Protein AF-0000000073388603 (afdb_homodimer)

Nearest PDB structures (foldseek):
  8qto-assembly1_A-2  TM=9.427E-01  e=3.267E-26  Aliivibrio fischeri
  5e44-assembly1_A-2  TM=9.588E-01  e=2.383E-25  Aliivibrio fischeri
  5cvr-assembly1_A-2  TM=9.695E-01  e=3.152E-22  Aliivibrio fischeri
  7ets-assembly1_B  TM=8.163E-01  e=4.414E-14  Gardnerella vaginalis
  2xkp-assembly3_F  TM=8.455E-01  e=5.137E-13  Synechococcus elongatus PCC 7942 = FACHB-805

pLDDT: mean 89.9, std 13.68, range [23.33, 98.69]

Secondary structure (DSSP, 8-state):
---------GGG-TTHHHHS-TT--HHHHHHHHHH--EEEEE-TT-EEE-TTPBP-EEEEEEESEEEEEEE-TTS-EEEEEEEETT-EE-GGGGTTTB--SEEEESSSEEEEEEEHHHHHHHHHH-HHHHHHHHHHHHHHHHHHHHHHHHHHH--HHHHHHHHHHHHHHHHHTTT--SSEEE--S-HHHHHHHHT--HHHHHHHHHHHHHTTSEEEETTEEEES-HHHHHHHHH-----/---------GGG-TTHHHHS-TT--HHHHHHHHHH--EEEEE-TT-EEE-TTPBP-EEEEEEESEEEEEEE-TTS-EEEEEEEETT-EE-GGGGTTTB--SEEEESSSEEEEEEEHHHHHHHHHH-HHHHHHHHHHHHHHHHHHHHHHHHHHH--HHHHHHHHHHHHHHHHHTTT--SSEEE--S-HHHHHHHHT--HHHHHHHHHHHHHTTSEEEETTEEEES-HHHHHHHHH-----

Structure (mmCIF, N/CA/C/O backbone):
data_AF-0000000073388603-model_v1
#
loop_
_entity.id
_entity.type
_entity.pdbx_description
1 polymer 'Transcriptional regulator, Crp/Fnr family'
#
loop_
_atom_site.group_PDB
_atom_site.id
_atom_site.type_symbol
_atom_site.label_atom_id
_atom_site.label_alt_id
_atom_site.label_comp_id
_atom_site.label_asym_id
_atom_site.label_entity_id
_atom_site.label_seq_id
_atom_site.pdbx_PDB_ins_code
_atom_site.Cartn_x
_atom_site.Cartn_y
_atom_site.Cartn_z
_atom_site.occupancy
_atom_site.B_iso_or_equiv
_atom_site.auth_seq_id
_atom_site.auth_comp_id
_atom_site.auth_asym_id
_atom_site.auth_atom_id
_atom_site.pdbx_PDB_model_num
ATOM 1 N N . MET A 1 1 ? 22.234 -34.625 5.824 1 27.56 1 MET A N 1
ATOM 2 C CA . MET A 1 1 ? 22.141 -34.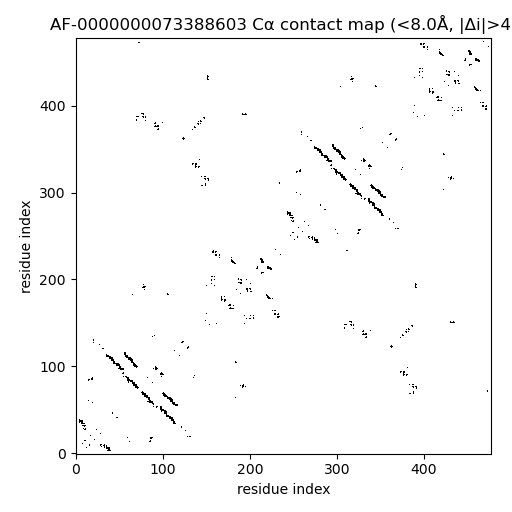375 4.391 1 27.56 1 MET A CA 1
ATOM 3 C C . MET A 1 1 ? 22 -32.875 4.117 1 27.56 1 MET A C 1
ATOM 5 O O . MET A 1 1 ? 21.125 -32.219 4.684 1 27.56 1 MET A O 1
ATOM 9 N N . ASN A 1 2 ? 22.953 -32 3.738 1 32.03 2 ASN A N 1
ATOM 10 C CA . ASN A 1 2 ? 23.203 -30.578 3.721 1 32.03 2 ASN A CA 1
ATOM 11 C C . ASN A 1 2 ? 22.188 -29.844 2.842 1 32.03 2 ASN A C 1
ATOM 13 O O . ASN A 1 2 ? 22.031 -30.172 1.666 1 32.03 2 ASN A O 1
ATOM 17 N N . PRO A 1 3 ? 21.094 -29.266 3.301 1 41.06 3 PRO A N 1
ATOM 18 C CA . PRO A 1 3 ? 20.016 -28.75 2.449 1 41.06 3 PRO A CA 1
ATOM 19 C C . PRO A 1 3 ? 20.547 -28.078 1.177 1 41.06 3 PRO A C 1
ATOM 21 O O . PRO A 1 3 ? 21.5 -27.312 1.23 1 41.06 3 PRO A O 1
ATOM 24 N N . HIS A 1 4 ? 20.734 -28.766 0.074 1 40 4 HIS A N 1
ATOM 25 C CA . HIS A 1 4 ? 21.297 -28.5 -1.245 1 40 4 HIS A CA 1
ATOM 26 C C . HIS A 1 4 ? 20.891 -27.109 -1.746 1 40 4 HIS A C 1
ATOM 28 O O . HIS A 1 4 ? 19.734 -26.875 -2.066 1 40 4 HIS A O 1
ATOM 34 N N . THR A 1 5 ? 21.391 -26.078 -1.189 1 46.81 5 THR A N 1
ATOM 35 C CA . THR A 1 5 ? 21.297 -24.688 -1.649 1 46.81 5 THR A CA 1
ATOM 36 C C . THR A 1 5 ? 21.734 -24.578 -3.105 1 46.81 5 THR A C 1
ATOM 38 O O . THR A 1 5 ? 22.906 -24.812 -3.432 1 46.81 5 THR A O 1
ATOM 41 N N . ILE A 1 6 ? 20.953 -25.109 -4.02 1 49.75 6 ILE A N 1
ATOM 42 C CA . ILE A 1 6 ? 21.281 -24.953 -5.43 1 49.75 6 ILE A CA 1
ATOM 43 C C . ILE A 1 6 ? 21.516 -23.469 -5.75 1 49.75 6 ILE A C 1
ATOM 45 O O . ILE A 1 6 ? 20.703 -22.625 -5.41 1 49.75 6 ILE A O 1
ATOM 49 N N . LYS A 1 7 ? 22.812 -23.172 -6.035 1 55.66 7 LYS A N 1
ATOM 50 C CA . LYS A 1 7 ? 23.219 -21.844 -6.477 1 55.66 7 LYS A CA 1
ATOM 51 C C . LYS A 1 7 ? 22.438 -21.406 -7.711 1 55.66 7 LYS A C 1
ATOM 53 O O . LYS A 1 7 ? 22.328 -22.156 -8.688 1 55.66 7 LYS A O 1
ATOM 58 N N . VAL A 1 8 ? 21.359 -20.625 -7.668 1 59.12 8 VAL A N 1
ATOM 59 C CA . VAL A 1 8 ? 20.531 -20.109 -8.758 1 59.12 8 VAL A CA 1
ATOM 60 C C . VAL A 1 8 ? 21.234 -18.922 -9.422 1 59.12 8 VAL A C 1
ATOM 62 O O . VAL A 1 8 ? 21.828 -18.094 -8.742 1 59.12 8 VAL A O 1
ATOM 65 N N . ALA A 1 9 ? 21.5 -19.109 -10.75 1 68.31 9 ALA A N 1
ATOM 66 C CA . ALA A 1 9 ? 22.016 -17.969 -11.516 1 68.31 9 ALA A CA 1
ATOM 67 C C . ALA A 1 9 ? 20.875 -17.141 -12.102 1 68.31 9 ALA A C 1
ATOM 69 O O . ALA A 1 9 ? 20.125 -17.625 -12.961 1 68.31 9 ALA A O 1
ATOM 70 N N . CYS A 1 10 ? 20.594 -15.922 -11.57 1 75.56 10 CYS A N 1
ATOM 71 C CA . CYS A 1 10 ? 19.594 -14.992 -12.078 1 75.56 10 CYS A CA 1
ATOM 72 C C . CYS A 1 10 ? 19.797 -14.742 -13.57 1 75.56 10 CYS A C 1
ATOM 74 O O . CYS A 1 10 ? 18.844 -14.461 -14.289 1 75.56 10 CYS A O 1
ATOM 76 N N . SER A 1 11 ? 21.109 -14.922 -13.969 1 73.12 11 SER A N 1
ATOM 77 C CA . SER A 1 11 ? 21.438 -14.664 -15.359 1 73.12 11 SER A CA 1
ATOM 78 C C . SER A 1 11 ? 20.719 -15.633 -16.297 1 73.12 11 SER A C 1
ATOM 80 O O . SER A 1 11 ? 20.453 -15.312 -17.453 1 73.12 11 SER A O 1
ATOM 82 N N . ASN A 1 12 ? 20.328 -16.734 -15.734 1 74.06 12 ASN A N 1
ATOM 83 C CA . ASN A 1 12 ? 19.672 -17.75 -16.547 1 74.06 12 ASN A CA 1
ATOM 84 C C . ASN A 1 12 ? 18.219 -17.969 -16.125 1 74.06 12 ASN A C 1
ATOM 86 O O . ASN A 1 12 ? 17.609 -18.969 -16.484 1 74.06 12 ASN A O 1
ATOM 90 N N . CYS A 1 13 ? 17.797 -17.031 -15.359 1 79.06 13 CYS A N 1
ATOM 91 C CA . CYS A 1 13 ? 16.453 -17.203 -14.828 1 79.06 13 CYS A CA 1
ATOM 92 C C . CYS A 1 13 ? 15.398 -16.719 -15.82 1 79.06 13 CYS A C 1
ATOM 94 O O . CYS A 1 13 ? 15.523 -15.625 -16.375 1 79.06 13 CYS A O 1
ATOM 96 N N . ASN A 1 14 ? 14.398 -17.484 -16.016 1 71.62 14 ASN A N 1
ATOM 97 C CA . ASN A 1 14 ? 13.328 -17.141 -16.953 1 71.62 14 ASN A CA 1
ATOM 98 C C . ASN A 1 14 ? 12.492 -15.977 -16.422 1 71.62 14 ASN A C 1
ATOM 100 O O . ASN A 1 14 ? 11.688 -15.398 -17.156 1 71.62 14 ASN A O 1
ATOM 104 N N . LEU A 1 15 ? 12.695 -15.664 -15.133 1 70.81 15 LEU A N 1
ATOM 105 C CA . LEU A 1 15 ? 11.922 -14.594 -14.523 1 70.81 15 LEU A CA 1
ATOM 106 C C . LEU A 1 15 ? 12.766 -13.32 -14.391 1 70.81 15 LEU A C 1
ATOM 108 O O . LEU A 1 15 ? 12.328 -12.352 -13.766 1 70.81 15 LEU A O 1
ATOM 112 N N . ARG A 1 16 ? 13.859 -13.367 -14.914 1 72.19 16 ARG A N 1
ATOM 113 C CA . ARG A 1 16 ? 14.828 -12.289 -14.742 1 72.19 16 ARG A CA 1
ATOM 114 C C . ARG A 1 16 ? 14.211 -10.938 -15.086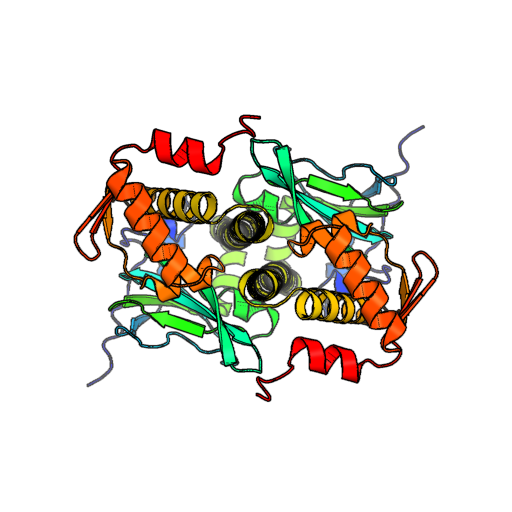 1 72.19 16 ARG A C 1
ATOM 116 O O . ARG A 1 16 ? 14.398 -9.961 -14.352 1 72.19 16 ARG A O 1
ATOM 123 N N . GLU A 1 17 ? 13.375 -10.922 -16.109 1 68.31 17 GLU A N 1
ATOM 124 C CA . GLU A 1 17 ? 12.828 -9.648 -16.578 1 68.31 17 GLU A CA 1
ATOM 125 C C . GLU A 1 17 ? 11.781 -9.109 -15.617 1 68.31 17 GLU A C 1
ATOM 127 O O . GLU A 1 17 ? 11.461 -7.918 -15.641 1 68.31 17 GLU A O 1
ATOM 132 N N . LEU A 1 18 ? 11.305 -10.008 -14.82 1 69.81 18 LEU A N 1
ATOM 133 C CA . LEU A 1 18 ? 10.289 -9.594 -13.859 1 69.81 18 LEU A CA 1
ATOM 134 C C . LEU A 1 18 ? 10.93 -9.227 -12.523 1 69.81 18 LEU A C 1
ATOM 136 O O . LEU A 1 18 ? 10.398 -8.391 -11.789 1 69.81 18 LEU A O 1
ATOM 140 N N . CYS A 1 19 ? 12.039 -9.852 -12.328 1 76.75 19 CYS A N 1
ATOM 141 C CA . CYS A 1 19 ? 12.68 -9.695 -11.031 1 76.75 19 CYS A CA 1
ATOM 142 C C . CYS A 1 19 ? 13.734 -8.594 -11.07 1 76.75 19 CYS A C 1
ATOM 144 O O . CYS A 1 19 ? 13.984 -7.93 -10.062 1 76.75 19 CYS A O 1
ATOM 146 N N . MET A 1 20 ? 14.312 -8.461 -12.367 1 76.94 20 MET A N 1
ATOM 147 C CA . MET A 1 20 ? 15.516 -7.633 -12.438 1 76.94 20 MET A CA 1
ATOM 148 C C . MET A 1 20 ? 15.328 -6.492 -13.43 1 76.94 20 MET A C 1
ATOM 150 O O . MET A 1 20 ? 14.492 -6.574 -14.336 1 76.94 20 MET A O 1
ATOM 154 N N . PRO A 1 21 ? 16.188 -5.469 -13.148 1 79.81 21 PRO A N 1
ATOM 155 C CA . PRO A 1 21 ? 16.125 -4.375 -14.117 1 79.81 21 PRO A CA 1
ATOM 156 C C . PRO A 1 21 ? 16.594 -4.797 -15.508 1 79.81 21 PRO A C 1
ATOM 158 O O . PRO A 1 21 ? 17.391 -5.73 -15.641 1 79.81 21 PRO A O 1
ATOM 161 N N . LEU A 1 22 ? 16.031 -4.102 -16.422 1 74.94 22 LEU A N 1
ATOM 162 C CA . LEU A 1 22 ? 16.5 -4.293 -17.797 1 74.94 22 LEU A CA 1
ATOM 163 C C . LEU A 1 22 ? 17.828 -3.59 -18.016 1 74.94 22 LEU A C 1
ATOM 165 O O . LEU A 1 22 ? 18.141 -2.6 -17.344 1 74.94 22 LEU A O 1
ATOM 169 N N . GLY A 1 23 ? 18.703 -4.207 -18.781 1 75.31 23 GLY A N 1
ATOM 170 C CA . GLY A 1 23 ? 19.891 -3.502 -19.219 1 75.31 23 GLY A CA 1
ATOM 171 C C . GLY A 1 23 ? 21.109 -3.795 -18.375 1 75.31 23 GLY A C 1
ATOM 172 O O . GLY A 1 23 ? 22.047 -2.992 -18.328 1 75.31 23 GLY A O 1
ATOM 173 N N . LEU A 1 24 ? 21.031 -4.789 -17.562 1 82.81 24 LEU A N 1
ATOM 174 C CA . LEU A 1 24 ? 22.203 -5.168 -16.797 1 82.81 24 LEU A CA 1
ATOM 175 C C . LEU A 1 24 ? 23.234 -5.848 -17.688 1 82.81 24 LEU A C 1
ATOM 177 O O . LEU A 1 24 ? 22.891 -6.668 -18.531 1 82.81 24 LEU A O 1
ATOM 181 N N . ASN A 1 25 ? 24.453 -5.363 -17.578 1 84.88 25 ASN A N 1
ATOM 182 C CA . ASN A 1 25 ? 25.5 -6.078 -18.297 1 84.88 25 ASN A CA 1
ATOM 183 C C . ASN A 1 25 ? 25.906 -7.363 -17.578 1 84.88 25 ASN A C 1
ATOM 185 O O . ASN A 1 25 ? 25.406 -7.656 -16.484 1 84.88 25 ASN A O 1
ATOM 189 N N . GLU A 1 26 ? 26.734 -8.109 -18.25 1 83.62 26 GLU A N 1
ATOM 190 C CA . GLU A 1 26 ? 27.078 -9.438 -17.75 1 83.62 26 GLU A CA 1
ATOM 191 C C . GLU A 1 26 ? 27.75 -9.344 -16.375 1 83.62 26 GLU A C 1
ATOM 193 O O . GLU A 1 26 ? 27.516 -10.18 -15.5 1 83.62 26 GLU A O 1
ATOM 198 N N . GLN A 1 27 ? 28.531 -8.391 -16.219 1 86.81 27 GLN A N 1
ATOM 199 C CA . GLN A 1 27 ? 29.234 -8.227 -14.945 1 86.81 27 GLN A CA 1
ATOM 200 C C . GLN A 1 27 ? 28.25 -7.906 -13.812 1 86.81 27 GLN A C 1
ATOM 202 O O . GLN A 1 27 ? 28.359 -8.469 -12.727 1 86.81 27 GLN A O 1
ATOM 207 N N . GLN A 1 28 ? 27.422 -7.051 -14.156 1 85.06 28 GLN A N 1
ATOM 208 C CA . GLN A 1 28 ? 26.391 -6.672 -13.18 1 85.06 28 GLN A CA 1
ATOM 209 C C . GLN A 1 28 ? 25.5 -7.859 -12.828 1 85.06 28 GLN A C 1
ATOM 211 O O . GLN A 1 28 ? 25.172 -8.062 -11.656 1 85.06 28 GLN A O 1
ATOM 216 N N . LEU A 1 29 ? 25.188 -8.656 -13.812 1 82.94 29 LEU A N 1
ATOM 217 C CA . LEU A 1 29 ? 24.359 -9.836 -13.602 1 82.94 29 LEU A CA 1
ATOM 218 C C . LEU A 1 29 ? 25.078 -10.852 -12.719 1 82.94 29 LEU A C 1
ATOM 220 O O . LEU A 1 29 ? 24.453 -11.477 -11.859 1 82.94 29 LEU A O 1
ATOM 224 N N . GLN A 1 30 ? 26.266 -10.961 -12.93 1 83.62 30 GLN A N 1
ATOM 225 C CA . GLN A 1 30 ? 27.047 -11.883 -12.117 1 83.62 30 GLN A CA 1
ATOM 226 C C . GLN A 1 30 ? 27.078 -11.445 -10.656 1 83.62 30 GLN A C 1
ATOM 228 O O . GLN A 1 30 ? 27.047 -12.273 -9.75 1 83.62 30 GLN A O 1
ATOM 233 N N . ARG A 1 31 ? 27.156 -10.211 -10.469 1 84.62 31 ARG A N 1
ATOM 234 C CA . ARG A 1 31 ? 27.156 -9.688 -9.109 1 84.62 31 ARG A CA 1
ATOM 235 C C . ARG A 1 31 ? 25.844 -9.992 -8.406 1 84.62 31 ARG A C 1
ATOM 237 O O . ARG A 1 31 ? 25.828 -10.305 -7.215 1 84.62 31 ARG A O 1
ATOM 244 N N . ILE A 1 32 ? 24.797 -9.891 -9.172 1 82.81 32 ILE A N 1
ATOM 245 C CA . ILE A 1 32 ? 23.484 -10.195 -8.625 1 82.81 32 ILE A CA 1
ATOM 246 C C . ILE A 1 32 ? 23.391 -11.688 -8.305 1 82.81 32 ILE A C 1
ATOM 248 O O . ILE A 1 32 ? 22.844 -12.078 -7.27 1 82.81 32 ILE A O 1
ATOM 252 N N . ASP A 1 33 ? 23.938 -12.445 -9.188 1 82.31 33 ASP A N 1
ATOM 253 C CA . ASP A 1 33 ? 23.969 -13.891 -8.969 1 82.31 33 ASP A CA 1
ATOM 254 C C . ASP A 1 33 ? 24.656 -14.227 -7.648 1 82.31 33 ASP A C 1
ATOM 256 O O . ASP A 1 33 ? 24.234 -15.141 -6.934 1 82.31 33 ASP A O 1
ATOM 260 N N . ASP A 1 34 ? 25.609 -13.477 -7.398 1 82.88 34 ASP A N 1
ATOM 261 C CA . ASP A 1 34 ? 26.406 -13.734 -6.203 1 82.88 34 ASP A CA 1
ATOM 262 C C . ASP A 1 34 ? 25.625 -13.398 -4.938 1 82.88 34 ASP A C 1
ATOM 264 O O . ASP A 1 34 ? 25.906 -13.938 -3.863 1 82.88 34 ASP A O 1
ATOM 268 N N . ILE A 1 35 ? 24.734 -12.523 -5.062 1 80.75 35 ILE A N 1
ATOM 269 C CA . ILE A 1 35 ? 23.938 -12.086 -3.916 1 80.75 35 ILE A CA 1
ATOM 270 C C . ILE A 1 35 ? 22.812 -13.078 -3.662 1 80.75 35 ILE A C 1
ATOM 272 O O . ILE A 1 35 ? 22.469 -13.359 -2.51 1 80.75 35 ILE A O 1
ATOM 276 N N . VAL A 1 36 ? 22.219 -13.5 -4.844 1 76.06 36 VAL A N 1
ATOM 277 C CA . VAL A 1 36 ? 21.062 -14.406 -4.734 1 76.06 36 VAL A CA 1
ATOM 278 C C . VAL A 1 36 ? 21.547 -15.797 -4.324 1 76.06 36 VAL A C 1
ATOM 280 O O . VAL A 1 36 ? 22.125 -16.516 -5.133 1 76.06 36 VAL A O 1
ATOM 283 N N . ALA A 1 37 ? 21.953 -15.938 -3.109 1 64.06 37 ALA A N 1
ATOM 284 C CA . ALA A 1 37 ? 22.781 -16.984 -2.527 1 64.06 37 ALA A CA 1
ATOM 285 C C . ALA A 1 37 ? 22.047 -18.328 -2.543 1 64.06 37 ALA A C 1
ATOM 287 O O . ALA A 1 37 ? 22.656 -19.359 -2.824 1 64.06 37 ALA A O 1
ATOM 288 N N . THR A 1 38 ? 20.688 -18.219 -2.203 1 82.12 38 THR A N 1
ATOM 289 C CA . THR A 1 38 ? 20.094 -19.516 -1.847 1 82.12 38 THR A CA 1
ATOM 290 C C . THR A 1 38 ? 18.625 -19.562 -2.258 1 82.12 38 THR A C 1
ATOM 292 O O . THR A 1 38 ? 17.984 -18.531 -2.406 1 82.12 38 THR A O 1
ATOM 295 N N . ARG A 1 39 ? 18.312 -20.734 -2.648 1 89.62 39 ARG A N 1
ATOM 296 C CA . ARG A 1 39 ? 16.906 -21.047 -2.883 1 89.62 39 ARG A CA 1
ATOM 297 C C . ARG A 1 39 ? 16.281 -21.719 -1.664 1 89.62 39 ARG A C 1
ATOM 299 O O . ARG A 1 39 ? 16.953 -22.453 -0.948 1 89.62 39 ARG A O 1
ATOM 306 N N . ARG A 1 40 ? 15.109 -21.344 -1.449 1 94.62 40 ARG A N 1
ATOM 307 C CA . ARG A 1 40 ? 14.367 -21.922 -0.337 1 94.62 40 ARG A CA 1
ATOM 308 C C . ARG A 1 40 ? 13.039 -22.5 -0.807 1 94.62 40 ARG A C 1
ATOM 310 O O . ARG A 1 40 ? 12.281 -21.828 -1.518 1 94.62 40 ARG A O 1
ATOM 317 N N . LYS A 1 41 ? 12.812 -23.734 -0.442 1 96.88 41 LYS A N 1
ATOM 318 C CA . LYS A 1 41 ? 11.531 -24.375 -0.735 1 96.88 41 LYS A CA 1
ATOM 319 C C . LYS A 1 41 ? 10.555 -24.203 0.424 1 96.88 41 LYS A C 1
ATOM 321 O O . LYS A 1 41 ? 10.945 -24.266 1.59 1 96.88 41 LYS A O 1
ATOM 326 N N . VAL A 1 42 ? 9.336 -23.953 0.083 1 97.94 42 VAL A N 1
ATOM 327 C CA . VAL A 1 42 ? 8.266 -23.844 1.062 1 97.94 42 VAL A CA 1
ATOM 328 C C . VAL A 1 42 ? 7.086 -24.719 0.645 1 97.94 42 VAL A C 1
ATOM 330 O O . VAL A 1 42 ? 6.539 -24.547 -0.448 1 97.94 42 VAL A O 1
ATOM 333 N N . LYS A 1 43 ? 6.684 -25.594 1.521 1 98.31 43 LYS A N 1
ATOM 334 C CA . LYS A 1 43 ? 5.562 -26.484 1.214 1 98.31 43 LYS A CA 1
ATOM 335 C C . LYS A 1 43 ? 4.23 -25.75 1.335 1 98.31 43 LYS A C 1
ATOM 337 O O . LYS A 1 43 ? 4.121 -24.766 2.082 1 98.31 43 LYS A O 1
ATOM 342 N N . ARG A 1 44 ? 3.285 -26.344 0.654 1 97.81 44 ARG A N 1
ATOM 343 C CA . ARG A 1 44 ? 1.938 -25.781 0.761 1 97.81 44 ARG A CA 1
ATOM 344 C C . ARG A 1 44 ? 1.516 -25.656 2.221 1 97.81 44 ARG A C 1
ATOM 346 O O . ARG A 1 44 ? 1.663 -26.594 3.006 1 97.81 44 ARG A O 1
ATOM 353 N N . GLY A 1 45 ? 1.042 -24.484 2.537 1 97.38 45 GLY A N 1
ATOM 354 C CA . GLY A 1 45 ? 0.597 -24.234 3.898 1 97.38 45 GLY A CA 1
ATOM 355 C C . GLY A 1 45 ? 1.708 -23.766 4.812 1 97.38 45 GLY A C 1
ATOM 356 O O . GLY A 1 45 ? 1.445 -23.25 5.906 1 97.38 45 GLY A O 1
ATOM 357 N N . GLY A 1 46 ? 2.936 -23.859 4.324 1 98 46 GLY A N 1
ATOM 358 C CA . GLY A 1 46 ? 4.066 -23.391 5.102 1 98 46 GLY A CA 1
ATOM 359 C C . GLY A 1 46 ? 4.207 -21.875 5.082 1 98 46 GLY A C 1
ATOM 360 O O . GLY A 1 46 ? 3.783 -21.219 4.129 1 98 46 GLY A O 1
ATOM 361 N N . THR A 1 47 ? 4.832 -21.344 6.109 1 98.06 47 THR A N 1
ATOM 362 C CA . THR A 1 47 ? 5.039 -19.906 6.215 1 98.06 47 THR A CA 1
ATOM 363 C C . THR A 1 47 ? 6.441 -19.516 5.742 1 98.06 47 THR A C 1
ATOM 365 O O . THR A 1 47 ? 7.426 -20.141 6.145 1 98.06 47 THR A O 1
ATOM 368 N N . LEU A 1 48 ? 6.488 -18.641 4.906 1 98 48 LEU A N 1
ATOM 369 C CA . LEU A 1 48 ? 7.766 -18.078 4.488 1 98 48 LEU A CA 1
ATOM 370 C C . LEU A 1 48 ? 8.352 -17.203 5.586 1 98 48 LEU A C 1
ATOM 372 O O . LEU A 1 48 ? 9.547 -17.281 5.883 1 98 48 LEU A O 1
ATOM 376 N N . PHE A 1 49 ? 7.547 -16.375 6.18 1 98.06 49 PHE A N 1
ATOM 377 C CA . PHE A 1 49 ? 7.844 -15.602 7.383 1 98.06 49 PHE A CA 1
ATOM 378 C C . PHE A 1 49 ? 6.566 -15.25 8.133 1 98.06 49 PHE A C 1
ATOM 380 O O . PHE A 1 49 ? 5.469 -15.375 7.59 1 98.06 49 PHE A O 1
ATOM 387 N N . ARG A 1 50 ? 6.758 -14.758 9.383 1 97.19 50 ARG A N 1
ATOM 388 C CA . ARG A 1 50 ? 5.621 -14.453 10.242 1 97.19 50 ARG A CA 1
ATOM 389 C C . ARG A 1 50 ? 5.688 -13.008 10.742 1 97.19 50 ARG A C 1
ATOM 391 O O . ARG A 1 50 ? 6.77 -12.422 10.82 1 97.19 50 ARG A O 1
ATOM 398 N N . ASN A 1 51 ? 4.496 -12.602 11.008 1 96.06 51 ASN A N 1
ATOM 399 C CA . ASN A 1 51 ? 4.43 -11.305 11.688 1 96.06 51 ASN A CA 1
ATOM 400 C C . ASN A 1 51 ? 5.32 -11.281 12.922 1 96.06 51 ASN A C 1
ATOM 402 O O . ASN A 1 51 ? 5.277 -12.195 13.75 1 96.06 51 ASN A O 1
ATOM 406 N N . GLY A 1 52 ? 6.141 -10.227 12.977 1 96.25 52 GLY A N 1
ATOM 407 C CA . GLY A 1 52 ? 7.012 -10.07 14.133 1 96.25 52 GLY A CA 1
ATOM 408 C C . GLY A 1 52 ? 8.398 -10.656 13.922 1 96.25 52 GLY A C 1
ATOM 409 O O . GLY A 1 52 ? 9.328 -10.344 14.656 1 96.25 52 GLY A O 1
ATOM 410 N N . GLU A 1 53 ? 8.531 -11.508 12.992 1 97.44 53 GLU A N 1
ATOM 411 C CA . GLU A 1 53 ? 9.828 -12.117 12.695 1 97.44 53 GLU A CA 1
ATOM 412 C C . GLU A 1 53 ? 10.812 -11.078 12.18 1 97.44 53 GLU A C 1
ATOM 414 O O . GLU A 1 53 ? 10.43 -10.133 11.484 1 97.44 53 GLU A O 1
ATOM 419 N N . ALA A 1 54 ? 12.055 -11.305 12.461 1 98.38 54 ALA A N 1
ATOM 420 C CA . ALA A 1 54 ? 13.094 -10.375 12.039 1 98.38 54 ALA A CA 1
ATOM 421 C C . ALA A 1 54 ? 13.219 -10.344 10.516 1 98.38 54 ALA A C 1
ATOM 423 O O . ALA A 1 54 ? 13.148 -11.383 9.859 1 98.38 54 ALA A O 1
ATOM 424 N N . PHE A 1 55 ? 13.352 -9.211 10.047 1 98.06 55 PHE A N 1
ATOM 425 C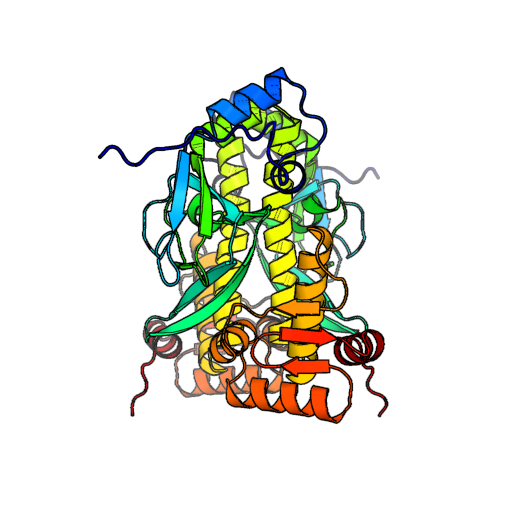 CA . PHE A 1 55 ? 13.547 -9 8.617 1 98.06 55 PHE A CA 1
ATOM 426 C C . PHE A 1 55 ? 15.023 -9.031 8.25 1 98.06 55 PHE A C 1
ATOM 428 O O . PHE A 1 55 ? 15.82 -8.258 8.789 1 98.06 55 PHE A O 1
ATOM 435 N N . THR A 1 56 ? 15.398 -9.875 7.27 1 96.5 56 THR A N 1
ATOM 436 C CA . THR A 1 56 ? 16.797 -9.953 6.84 1 96.5 56 THR A CA 1
ATOM 437 C C . THR A 1 56 ? 16.891 -9.961 5.316 1 96.5 56 THR A C 1
ATOM 439 O O . THR A 1 56 ? 17.891 -9.531 4.746 1 96.5 56 THR A O 1
ATOM 442 N N . SER A 1 57 ? 15.766 -10.453 4.707 1 95.5 57 SER A N 1
ATOM 443 C CA . SER A 1 57 ? 15.867 -10.727 3.277 1 95.5 57 SER A CA 1
ATOM 444 C C . SER A 1 57 ? 14.562 -10.398 2.557 1 95.5 57 SER A C 1
ATOM 446 O O . SER A 1 57 ? 13.5 -10.367 3.174 1 95.5 57 SER A O 1
ATOM 448 N N . LEU A 1 58 ? 14.719 -10.086 1.33 1 95 58 LEU A N 1
ATOM 449 C CA . LEU A 1 58 ? 13.609 -10.125 0.383 1 95 58 LEU A CA 1
ATOM 450 C C . LEU A 1 58 ? 13.539 -11.484 -0.312 1 95 58 LEU A C 1
ATOM 452 O O . LEU A 1 58 ? 14.539 -12.203 -0.391 1 95 58 LEU A O 1
ATOM 456 N N . PHE A 1 59 ? 12.406 -11.781 -0.829 1 95.56 59 PHE A N 1
ATOM 457 C CA . PHE A 1 59 ? 12.211 -13.07 -1.473 1 95.56 59 PHE A CA 1
ATOM 458 C C . PHE A 1 59 ? 11.586 -12.898 -2.854 1 95.56 59 PHE A C 1
ATOM 460 O O . PHE A 1 59 ? 10.492 -12.336 -2.982 1 95.56 59 PHE A O 1
ATOM 467 N N . ALA A 1 60 ? 12.242 -13.359 -3.826 1 93.81 60 ALA A N 1
ATOM 468 C CA . ALA A 1 60 ? 11.672 -13.43 -5.168 1 93.81 60 ALA A CA 1
ATOM 469 C C . ALA A 1 60 ? 11.031 -14.789 -5.422 1 93.81 60 ALA A C 1
ATOM 471 O O . ALA A 1 60 ? 11.688 -15.82 -5.297 1 93.81 60 ALA A O 1
ATOM 472 N N . ILE A 1 61 ? 9.805 -14.758 -5.793 1 95.19 61 ILE A N 1
ATOM 473 C CA . ILE A 1 61 ? 9.102 -16.016 -5.996 1 95.19 61 ILE A CA 1
ATOM 474 C C . ILE A 1 61 ? 9.508 -16.625 -7.34 1 95.19 61 ILE A C 1
ATOM 476 O O . ILE A 1 61 ? 9.281 -16.031 -8.391 1 95.19 61 ILE A O 1
ATOM 480 N N . ARG A 1 62 ? 10.016 -17.766 -7.281 1 92 62 ARG A N 1
ATOM 481 C CA . ARG A 1 62 ? 10.391 -18.469 -8.5 1 92 62 ARG A CA 1
ATOM 482 C C . ARG A 1 62 ? 9.234 -19.312 -9.016 1 92 62 ARG A C 1
ATOM 484 O O . ARG A 1 62 ? 8.93 -19.297 -10.211 1 92 62 ARG A O 1
ATOM 491 N N . THR A 1 63 ? 8.758 -20.094 -8.062 1 93.31 63 THR A N 1
ATOM 492 C CA . THR A 1 63 ? 7.574 -20.891 -8.359 1 93.31 63 THR A CA 1
ATOM 493 C C . THR A 1 63 ? 6.594 -20.875 -7.195 1 93.31 63 THR A C 1
ATOM 495 O O . THR A 1 63 ? 6.996 -20.703 -6.043 1 93.31 63 THR A O 1
ATOM 498 N N . GLY A 1 64 ? 5.277 -21 -7.652 1 95.44 64 GLY A N 1
ATOM 499 C CA . GLY A 1 64 ? 4.25 -21.109 -6.629 1 95.44 64 GLY A CA 1
ATOM 500 C C . GLY A 1 64 ? 3.518 -19.812 -6.375 1 95.44 64 GLY A C 1
ATOM 501 O O . GLY A 1 64 ? 3.754 -18.812 -7.059 1 95.44 64 GLY A O 1
ATOM 502 N N . PHE A 1 65 ? 2.537 -19.922 -5.375 1 97.5 65 PHE A N 1
ATOM 503 C CA . PHE A 1 65 ? 1.679 -18.828 -4.973 1 97.5 65 PHE A CA 1
ATOM 504 C C . PHE A 1 65 ? 1.739 -18.609 -3.463 1 97.5 65 PHE A C 1
ATOM 506 O O . PHE A 1 65 ? 1.79 -19.578 -2.699 1 97.5 65 PHE A O 1
ATOM 513 N N . PHE A 1 66 ? 1.787 -17.406 -3.105 1 98.5 66 PHE A N 1
ATOM 514 C CA . PHE A 1 66 ? 1.76 -17.062 -1.689 1 98.5 66 PHE A CA 1
ATOM 515 C C . PHE A 1 66 ? 0.604 -16.109 -1.387 1 98.5 66 PHE A C 1
ATOM 517 O O . PHE A 1 66 ? 0.148 -15.383 -2.266 1 98.5 66 PHE A O 1
ATOM 524 N N . LYS A 1 67 ? 0.117 -16.156 -0.199 1 98.25 67 LYS A N 1
ATOM 525 C CA . LYS A 1 67 ? -0.729 -15.094 0.324 1 98.25 67 LYS A CA 1
ATOM 526 C C . LYS A 1 67 ? -0.059 -14.391 1.5 1 98.25 67 LYS A C 1
ATOM 528 O O . LYS A 1 67 ? 0.701 -15.008 2.25 1 98.25 67 LYS A O 1
ATOM 533 N N . THR A 1 68 ? -0.283 -13.141 1.649 1 97.62 68 THR A N 1
ATOM 534 C CA . THR A 1 68 ? 0.075 -12.383 2.844 1 97.62 68 THR A CA 1
ATOM 535 C C . THR A 1 68 ? -1.169 -12.031 3.656 1 97.62 68 THR A C 1
ATOM 537 O O . THR A 1 68 ? -2.238 -11.797 3.092 1 97.62 68 THR A O 1
ATOM 540 N N . CYS A 1 69 ? -1.054 -12 4.957 1 96.44 69 CYS A N 1
ATOM 541 C CA . CYS A 1 69 ? -2.217 -11.758 5.805 1 96.44 69 CYS A CA 1
ATOM 542 C C . CYS A 1 69 ? -1.822 -10.992 7.062 1 96.44 69 CYS A C 1
ATOM 544 O O . CYS A 1 69 ? -0.715 -11.156 7.574 1 96.44 69 CYS A O 1
ATOM 546 N N . VAL A 1 70 ? -2.684 -10.172 7.445 1 94.81 70 VAL A N 1
ATOM 547 C CA . VAL A 1 70 ? -2.566 -9.453 8.711 1 94.81 70 VAL A CA 1
ATOM 548 C C . VAL A 1 70 ? -3.738 -9.812 9.617 1 94.81 70 VAL A C 1
ATOM 550 O O . VAL A 1 70 ? -4.84 -10.094 9.141 1 94.81 70 VAL A O 1
ATOM 553 N N . ALA A 1 71 ? -3.441 -9.82 10.875 1 86.06 71 ALA A N 1
ATOM 554 C CA . ALA A 1 71 ? -4.5 -10.195 11.812 1 86.06 71 ALA A CA 1
ATOM 555 C C . ALA A 1 71 ? -4.746 -9.094 12.836 1 86.06 71 ALA A C 1
ATOM 557 O O . ALA A 1 71 ? -3.836 -8.328 13.172 1 86.06 71 ALA A O 1
ATOM 558 N N . THR A 1 72 ? -6.035 -9.039 13.195 1 81.62 72 THR A N 1
ATOM 559 C CA . THR A 1 72 ? -6.371 -8.195 14.336 1 81.62 72 THR A CA 1
ATOM 560 C C . THR A 1 72 ? -6.043 -8.898 15.648 1 81.62 72 THR A C 1
ATOM 562 O O . THR A 1 72 ? -5.723 -10.086 15.656 1 81.62 72 THR A O 1
ATOM 565 N N . GLU A 1 73 ? -6.148 -8.133 16.656 1 79.12 73 GLU A N 1
ATOM 566 C CA . GLU A 1 73 ? -5.883 -8.695 17.984 1 79.12 73 GLU A CA 1
ATOM 567 C C . GLU A 1 73 ? -6.941 -9.727 18.359 1 79.12 73 GLU A C 1
ATOM 569 O O . GLU A 1 73 ? -6.652 -10.688 19.078 1 79.12 73 GLU A O 1
ATOM 574 N N . ASP A 1 74 ? -8.094 -9.5 17.859 1 78.5 74 ASP A N 1
ATOM 575 C CA . ASP A 1 74 ? -9.172 -10.406 18.234 1 78.5 74 ASP A CA 1
ATOM 576 C C . ASP A 1 74 ? -9.203 -11.633 17.328 1 78.5 74 ASP A C 1
ATOM 578 O O . ASP A 1 74 ? -10.117 -12.453 17.406 1 78.5 74 ASP A O 1
ATOM 582 N N . GLY A 1 75 ? -8.297 -11.789 16.438 1 77.19 75 GLY A N 1
ATOM 583 C CA . GLY A 1 75 ? -8.117 -13.023 15.695 1 77.19 75 GLY A CA 1
ATOM 584 C C . GLY A 1 75 ? -8.664 -12.953 14.289 1 77.19 75 GLY A C 1
ATOM 585 O O . GLY A 1 75 ? -8.602 -13.938 13.539 1 77.19 75 GLY A O 1
ATOM 586 N N . ARG A 1 76 ? -9.266 -11.859 13.914 1 83.25 76 ARG A N 1
ATOM 587 C CA . ARG A 1 76 ? -9.695 -11.719 12.523 1 83.25 76 ARG A CA 1
ATOM 588 C C . ARG A 1 76 ? -8.492 -11.57 11.594 1 83.25 76 ARG A C 1
ATOM 590 O O . ARG A 1 76 ? -7.52 -10.891 11.922 1 83.25 76 ARG A O 1
ATOM 597 N N . ASP A 1 77 ? -8.633 -12.312 10.516 1 86.38 77 ASP A N 1
ATOM 598 C CA . ASP A 1 77 ? -7.543 -12.266 9.539 1 86.38 77 ASP A CA 1
ATOM 599 C C . ASP A 1 77 ? -7.988 -11.578 8.25 1 86.38 77 ASP A C 1
ATOM 601 O O . ASP A 1 77 ? -9.156 -11.672 7.859 1 86.38 77 ASP A O 1
ATOM 605 N N . GLN A 1 78 ? -7.117 -10.805 7.691 1 94.69 78 GLN A N 1
ATOM 606 C CA . GLN A 1 78 ? -7.328 -10.164 6.398 1 94.69 78 GLN A CA 1
ATOM 607 C C . GLN A 1 78 ? -6.195 -10.492 5.434 1 94.69 78 GLN A C 1
ATOM 609 O O . GLN A 1 78 ? -5.031 -10.203 5.715 1 94.69 78 GLN A O 1
ATOM 614 N N . VAL A 1 79 ? -6.57 -11.148 4.344 1 97.31 79 VAL A N 1
ATOM 615 C CA . VAL A 1 79 ? -5.586 -11.352 3.289 1 97.31 79 VAL A CA 1
ATOM 616 C C . VAL A 1 79 ? -5.246 -10.016 2.639 1 97.31 79 VAL A C 1
ATOM 618 O O . VAL A 1 79 ? -6.141 -9.25 2.264 1 97.31 79 VAL A O 1
ATOM 621 N N . THR A 1 80 ? -3.975 -9.719 2.514 1 96.44 80 THR A N 1
ATOM 622 C CA . THR A 1 80 ? -3.57 -8.414 1.998 1 96.44 80 THR A CA 1
ATOM 623 C C . THR A 1 80 ? -2.957 -8.547 0.607 1 96.44 80 THR A C 1
ATOM 625 O O . THR A 1 80 ? -2.727 -7.547 -0.075 1 96.44 80 THR A O 1
ATOM 628 N N . GLY A 1 81 ? -2.674 -9.781 0.222 1 96.69 81 GLY A N 1
ATOM 629 C CA . GLY A 1 81 ? -2.104 -9.945 -1.105 1 96.69 81 GLY A CA 1
ATOM 630 C C . GLY A 1 81 ? -1.982 -11.391 -1.532 1 96.69 81 GLY A C 1
ATOM 631 O O . GLY A 1 81 ? -1.996 -12.297 -0.693 1 96.69 81 GLY A O 1
ATOM 632 N N . PHE A 1 82 ? -2.008 -11.57 -2.836 1 97.56 82 PHE A N 1
ATOM 633 C CA . PHE A 1 82 ? -1.643 -12.812 -3.508 1 97.56 82 PHE A CA 1
ATOM 634 C C . PHE A 1 82 ? -0.45 -12.602 -4.434 1 97.56 82 PHE A C 1
ATOM 636 O O . PHE A 1 82 ? -0.535 -11.836 -5.398 1 97.56 82 PHE A O 1
ATOM 643 N N . GLN A 1 83 ? 0.576 -13.219 -4.086 1 96.75 83 GLN A N 1
ATOM 644 C CA . GLN A 1 83 ? 1.801 -13.031 -4.859 1 96.75 83 GLN A CA 1
ATOM 645 C C . GLN A 1 83 ? 2.172 -14.305 -5.613 1 96.75 83 GLN A C 1
ATOM 647 O O . GLN A 1 83 ? 1.974 -15.414 -5.109 1 96.75 83 GLN A O 1
ATOM 652 N N . MET A 1 84 ? 2.752 -14.094 -6.703 1 95.19 84 MET A N 1
ATOM 653 C CA . MET A 1 84 ? 3.049 -15.211 -7.594 1 95.19 84 MET A CA 1
ATOM 654 C C . MET A 1 84 ? 4.445 -15.078 -8.188 1 95.19 84 MET A C 1
ATOM 656 O O . MET A 1 84 ? 5.176 -14.133 -7.867 1 95.19 84 MET A O 1
ATOM 660 N N . ALA A 1 85 ? 4.77 -16.062 -9.031 1 92.88 85 ALA A N 1
ATOM 661 C CA . ALA A 1 85 ? 6.094 -16.125 -9.648 1 92.88 85 ALA A CA 1
ATOM 662 C C . ALA A 1 85 ? 6.457 -14.789 -10.297 1 92.88 85 ALA A C 1
ATOM 664 O O . ALA A 1 85 ? 5.645 -14.195 -11.008 1 92.88 85 ALA A O 1
ATOM 665 N N . GLY A 1 86 ? 7.723 -14.328 -10 1 89.62 86 GLY A N 1
ATOM 666 C CA . GLY A 1 86 ? 8.203 -13.086 -10.578 1 89.62 86 GLY A CA 1
ATOM 667 C C . GLY A 1 86 ? 8 -11.891 -9.664 1 89.62 86 GLY A C 1
ATOM 668 O O . GLY A 1 86 ? 8.523 -10.805 -9.93 1 89.62 86 GLY A O 1
ATOM 669 N N . GLU A 1 87 ? 7.262 -12.062 -8.656 1 93.56 87 GLU A N 1
ATOM 670 C CA . GLU A 1 87 ? 7.004 -10.977 -7.719 1 93.56 87 GLU A CA 1
ATOM 671 C C . GLU A 1 87 ? 7.867 -11.102 -6.465 1 93.56 87 GLU A C 1
ATOM 673 O O . GLU A 1 87 ? 8.414 -12.172 -6.195 1 93.56 87 GLU A O 1
ATOM 678 N N . ILE A 1 88 ? 8.023 -9.992 -5.766 1 94.19 88 ILE A N 1
ATOM 679 C CA . ILE A 1 88 ? 8.891 -9.93 -4.594 1 94.19 88 ILE A CA 1
ATOM 680 C C . ILE A 1 88 ? 8.039 -9.789 -3.334 1 94.19 88 ILE A C 1
ATOM 682 O O . ILE A 1 88 ? 7.07 -9.023 -3.312 1 94.19 88 ILE A O 1
ATOM 686 N N . ILE A 1 89 ? 8.461 -10.523 -2.281 1 95.75 89 ILE A N 1
ATOM 687 C CA . ILE A 1 89 ? 7.777 -10.484 -0.992 1 95.75 89 ILE A CA 1
ATOM 688 C C . ILE A 1 89 ? 8.766 -10.07 0.098 1 95.75 89 ILE A C 1
ATOM 690 O O . ILE A 1 89 ? 9.969 -10.281 -0.034 1 95.75 89 ILE A O 1
ATOM 694 N N . GLY A 1 90 ? 8.195 -9.383 1.105 1 97.31 90 GLY A N 1
ATOM 695 C CA . GLY A 1 90 ? 9 -9.055 2.271 1 97.31 90 GLY A CA 1
ATOM 696 C C . GLY A 1 90 ? 9.266 -7.57 2.416 1 97.31 90 GLY A C 1
ATOM 697 O O . GLY A 1 90 ? 9.938 -7.145 3.355 1 97.31 90 GLY A O 1
ATOM 698 N N . LEU A 1 91 ? 8.727 -6.785 1.53 1 97.31 91 LEU A N 1
ATOM 699 C CA . LEU A 1 91 ? 8.992 -5.352 1.515 1 97.31 91 LEU A CA 1
ATOM 700 C C . LEU A 1 91 ? 8.492 -4.691 2.793 1 97.31 91 LEU A C 1
ATOM 702 O O . LEU A 1 91 ? 8.984 -3.631 3.188 1 97.31 91 LEU A O 1
ATOM 706 N N . ASP A 1 92 ? 7.547 -5.281 3.449 1 97.12 92 ASP A N 1
ATOM 707 C CA . ASP A 1 92 ? 6.926 -4.742 4.656 1 97.12 92 ASP A CA 1
ATOM 708 C C . ASP A 1 92 ? 7.922 -4.695 5.812 1 97.12 92 ASP A C 1
ATOM 710 O O . ASP A 1 92 ? 7.793 -3.871 6.719 1 97.12 92 ASP A O 1
ATOM 714 N N . GLY A 1 93 ? 8.914 -5.523 5.781 1 98.06 93 GLY A N 1
ATOM 715 C CA . GLY A 1 93 ? 9.82 -5.668 6.91 1 98.06 93 GLY A CA 1
ATOM 716 C C . GLY A 1 93 ? 10.875 -4.578 6.973 1 98.06 93 GLY A C 1
ATOM 717 O O . GLY A 1 93 ? 11.531 -4.398 8 1 98.06 93 GLY A O 1
ATOM 718 N N . ILE A 1 94 ? 11.023 -3.842 5.902 1 97.5 94 ILE A N 1
ATOM 719 C CA . ILE A 1 94 ? 12.141 -2.91 5.75 1 97.5 94 ILE A CA 1
ATOM 720 C C . ILE A 1 94 ? 12.016 -1.785 6.777 1 97.5 94 ILE A C 1
ATOM 722 O O . ILE A 1 94 ? 13.008 -1.371 7.379 1 97.5 94 ILE A O 1
ATOM 726 N N . VAL A 1 95 ? 10.805 -1.4 7.02 1 95.75 95 VAL A N 1
ATOM 727 C CA . VAL A 1 95 ? 10.578 -0.182 7.793 1 95.75 95 VAL A CA 1
ATOM 728 C C . VAL A 1 95 ? 11 -0.405 9.242 1 95.75 95 VAL A C 1
ATOM 730 O O . VAL A 1 95 ? 11.703 0.424 9.828 1 95.75 95 VAL A O 1
ATOM 733 N N . SER A 1 96 ? 10.672 -1.506 9.883 1 95.69 96 SER A N 1
ATOM 734 C CA . SER A 1 96 ? 10.898 -1.709 11.305 1 95.69 96 SER A CA 1
ATOM 735 C C . SER A 1 96 ? 11.891 -2.838 11.555 1 95.69 96 SER A C 1
ATOM 737 O O . SER A 1 96 ? 12.078 -3.268 12.695 1 95.69 96 SER A O 1
ATOM 739 N N . ASP A 1 97 ? 12.375 -3.404 10.547 1 97.12 97 ASP A N 1
ATOM 740 C CA . ASP A 1 97 ? 13.312 -4.52 10.617 1 97.12 97 ASP A CA 1
ATOM 741 C C . ASP A 1 97 ? 12.625 -5.777 11.156 1 97.12 97 ASP A C 1
ATOM 743 O O . ASP A 1 97 ? 13.281 -6.645 11.742 1 97.12 97 ASP A O 1
ATOM 747 N N . HIS A 1 98 ? 11.312 -5.789 11.055 1 98.19 98 HIS A N 1
ATOM 748 C CA . HIS A 1 98 ? 10.477 -6.953 11.336 1 98.19 98 HIS A CA 1
ATOM 749 C C . HIS A 1 98 ? 9.289 -7.02 10.375 1 98.19 98 HIS A C 1
ATOM 751 O O . HIS A 1 98 ? 8.727 -5.984 10.008 1 98.19 98 HIS A O 1
ATOM 757 N N . HIS A 1 99 ? 8.969 -8.227 10.062 1 97.88 99 HIS A N 1
ATOM 758 C CA . HIS A 1 99 ? 7.797 -8.391 9.211 1 97.88 99 HIS A CA 1
ATOM 759 C C . HIS A 1 99 ? 6.52 -8.008 9.953 1 97.88 99 HIS A C 1
ATOM 761 O O . HIS A 1 99 ? 6.418 -8.211 11.164 1 97.88 99 HIS A O 1
ATOM 767 N N . THR A 1 100 ? 5.559 -7.48 9.273 1 96.38 100 THR A N 1
ATOM 768 C CA . THR A 1 100 ? 4.312 -7.02 9.883 1 96.38 100 THR A CA 1
ATOM 769 C C . THR A 1 100 ? 3.135 -7.863 9.406 1 96.38 100 THR A C 1
ATOM 771 O O . THR A 1 100 ? 1.979 -7.543 9.695 1 96.38 100 THR A O 1
ATOM 774 N N . CYS A 1 101 ? 3.35 -8.844 8.641 1 96.56 101 CYS A N 1
ATOM 775 C CA . CYS A 1 101 ? 2.338 -9.781 8.156 1 96.56 101 CYS A CA 1
ATOM 776 C C . CYS A 1 101 ? 2.916 -11.18 8 1 96.56 101 CYS A C 1
ATOM 778 O O . CYS A 1 101 ? 4.125 -11.375 8.141 1 96.56 101 CYS A O 1
ATOM 780 N N . ASP A 1 102 ? 2.031 -12.086 7.797 1 97.12 102 ASP A N 1
ATOM 781 C CA . ASP A 1 102 ? 2.441 -13.453 7.473 1 97.12 102 ASP A CA 1
ATOM 782 C C . ASP A 1 102 ? 2.467 -13.672 5.965 1 97.12 102 ASP A C 1
ATOM 784 O O . ASP A 1 102 ? 1.671 -13.086 5.23 1 97.12 102 ASP A O 1
ATOM 788 N N . ALA A 1 103 ? 3.363 -14.453 5.562 1 98.38 103 ALA A N 1
ATOM 789 C CA . ALA A 1 103 ? 3.389 -14.945 4.188 1 98.38 103 ALA A CA 1
ATOM 790 C C . ALA A 1 103 ? 3.299 -16.469 4.148 1 98.38 103 ALA A C 1
ATOM 792 O O . ALA A 1 103 ? 4.172 -17.172 4.68 1 98.38 103 ALA A O 1
ATOM 793 N N . VAL A 1 104 ? 2.275 -16.969 3.529 1 98.38 104 VAL A N 1
ATOM 794 C CA . VAL A 1 104 ? 1.987 -18.406 3.559 1 98.38 104 VAL A CA 1
ATOM 795 C C . VAL A 1 104 ? 1.892 -18.938 2.133 1 98.38 104 VAL A C 1
ATOM 797 O O . VAL A 1 104 ? 1.261 -18.328 1.271 1 98.38 104 VAL A O 1
ATOM 800 N N . ALA A 1 105 ? 2.504 -20.078 1.917 1 98.69 105 ALA A N 1
ATOM 801 C CA . ALA A 1 105 ? 2.453 -20.703 0.595 1 98.69 105 ALA A CA 1
ATOM 802 C C . ALA A 1 105 ? 1.089 -21.328 0.337 1 98.69 105 ALA A C 1
ATOM 804 O O . ALA A 1 105 ? 0.59 -22.094 1.16 1 98.69 105 ALA A O 1
ATOM 805 N N . LEU A 1 106 ? 0.506 -21.031 -0.781 1 98.25 106 LEU A N 1
ATOM 806 C CA . LEU A 1 106 ? -0.782 -21.594 -1.16 1 98.25 106 LEU A CA 1
ATOM 807 C C . LEU A 1 106 ? -0.594 -22.891 -1.931 1 98.25 106 LEU A C 1
ATOM 809 O O . LEU A 1 106 ? -1.552 -23.656 -2.131 1 98.25 106 LEU A O 1
ATOM 813 N N . GLU A 1 107 ? 0.574 -23.188 -2.365 1 97.69 107 GLU A N 1
ATOM 814 C CA . GLU A 1 107 ? 1.059 -24.406 -2.998 1 97.69 107 GLU A CA 1
ATOM 815 C C . GLU A 1 107 ? 2.559 -24.578 -2.777 1 97.69 107 GLU A C 1
ATOM 817 O O . GLU A 1 107 ? 3.217 -23.703 -2.213 1 97.69 107 GLU A O 1
ATOM 822 N N . ASP A 1 108 ? 3.053 -25.75 -3.182 1 97.88 108 ASP A N 1
ATOM 823 C CA . ASP A 1 108 ? 4.5 -25.906 -3.107 1 97.88 108 ASP A CA 1
ATOM 824 C C . ASP A 1 108 ? 5.223 -24.812 -3.893 1 97.88 108 ASP A C 1
ATOM 826 O O . ASP A 1 108 ? 4.914 -24.578 -5.062 1 97.88 108 ASP A O 1
ATOM 830 N N . ALA A 1 109 ? 6.152 -24.156 -3.148 1 97.44 109 ALA A N 1
ATOM 831 C CA . ALA A 1 109 ? 6.754 -22.969 -3.748 1 97.44 109 ALA A CA 1
ATOM 832 C C . ALA A 1 109 ? 8.266 -22.953 -3.531 1 97.44 109 ALA A C 1
ATOM 834 O O . ALA A 1 109 ? 8.789 -23.719 -2.721 1 97.44 109 ALA A O 1
ATOM 835 N N . GLU A 1 110 ? 8.891 -22.203 -4.344 1 95.62 110 GLU A N 1
ATOM 836 C CA . GLU A 1 110 ? 10.32 -21.922 -4.234 1 95.62 110 GLU A CA 1
ATOM 837 C C . GLU A 1 110 ? 10.609 -20.438 -4.387 1 95.62 110 GLU A C 1
ATOM 839 O O . GLU A 1 110 ? 10.023 -19.766 -5.242 1 95.62 110 GLU A O 1
ATOM 844 N N . VAL A 1 111 ? 11.516 -19.953 -3.527 1 95 111 VAL A N 1
ATOM 845 C CA . VAL A 1 111 ? 11.852 -18.547 -3.598 1 95 111 VAL A CA 1
ATOM 846 C C . VAL A 1 111 ? 13.367 -18.375 -3.639 1 95 111 VAL A C 1
ATOM 848 O O . VAL A 1 111 ? 14.109 -19.219 -3.145 1 95 111 VAL A O 1
ATOM 851 N N . CYS A 1 112 ? 13.773 -17.312 -4.277 1 93.38 112 CYS A N 1
ATOM 852 C CA . CYS A 1 112 ? 15.148 -16.844 -4.164 1 93.38 112 CYS A CA 1
ATOM 853 C C . CYS A 1 112 ? 15.32 -15.922 -2.959 1 93.38 112 CYS A C 1
ATOM 855 O O . CYS A 1 112 ? 14.586 -14.938 -2.818 1 93.38 112 CYS A O 1
ATOM 857 N N . VAL A 1 113 ? 16.234 -16.266 -2.148 1 93.88 113 VAL A N 1
ATOM 858 C CA . VAL A 1 113 ? 16.484 -15.461 -0.957 1 93.88 113 VAL A CA 1
ATOM 859 C C . VAL A 1 113 ? 17.5 -14.367 -1.275 1 93.88 113 VAL A C 1
ATOM 861 O O . VAL A 1 113 ? 18.609 -14.664 -1.73 1 93.88 113 VAL A O 1
ATOM 864 N N . MET A 1 114 ? 17.156 -13.164 -1.01 1 92.12 114 MET A N 1
ATOM 865 C CA . MET A 1 114 ? 18.016 -12.023 -1.316 1 92.12 114 MET A CA 1
ATOM 866 C C . MET A 1 114 ? 18.281 -11.188 -0.067 1 92.12 114 MET A C 1
ATOM 868 O O . MET A 1 114 ? 17.453 -10.367 0.323 1 92.12 114 MET A O 1
ATOM 872 N N . PRO A 1 115 ? 19.422 -11.391 0.537 1 94.44 115 PRO A N 1
ATOM 873 C CA . PRO A 1 115 ? 19.734 -10.547 1.695 1 94.44 115 PRO A CA 1
ATOM 874 C C . PRO A 1 115 ? 19.641 -9.055 1.38 1 94.44 115 PRO A C 1
ATOM 876 O O . PRO A 1 115 ? 20.312 -8.578 0.459 1 94.44 115 PRO A O 1
ATOM 879 N N . PHE A 1 116 ? 18.859 -8.328 2.15 1 95.06 116 PHE A N 1
ATOM 880 C CA . PHE A 1 116 ? 18.5 -6.965 1.789 1 95.06 116 PHE A CA 1
ATOM 881 C C . PHE A 1 116 ? 19.719 -6.051 1.849 1 95.06 116 PHE A C 1
ATOM 883 O O . PHE A 1 116 ? 19.875 -5.164 1.005 1 95.06 116 PHE A O 1
ATOM 890 N N . GLU A 1 117 ? 20.547 -6.227 2.832 1 94.62 117 GLU A N 1
ATOM 891 C CA . GLU A 1 117 ? 21.75 -5.41 2.965 1 94.62 117 GLU A CA 1
ATOM 892 C C . GLU A 1 117 ? 22.625 -5.504 1.72 1 94.62 117 GLU A C 1
ATOM 894 O O . GLU A 1 117 ? 23.203 -4.508 1.28 1 94.62 117 GLU A O 1
ATOM 899 N N . ARG A 1 118 ? 22.703 -6.652 1.169 1 92.94 118 ARG A N 1
ATOM 900 C CA . ARG A 1 118 ? 23.516 -6.859 -0.029 1 92.94 118 ARG A CA 1
ATOM 901 C C . ARG A 1 118 ? 22.859 -6.219 -1.248 1 92.94 118 ARG A C 1
ATOM 903 O O . ARG A 1 118 ? 23.547 -5.688 -2.121 1 92.94 118 ARG A O 1
ATOM 910 N N . ILE A 1 119 ? 21.547 -6.312 -1.333 1 91.75 119 ILE A N 1
ATOM 911 C CA . ILE A 1 119 ? 20.828 -5.672 -2.42 1 91.75 119 ILE A CA 1
ATOM 912 C C . ILE A 1 119 ? 21.031 -4.164 -2.369 1 91.75 119 ILE A C 1
ATOM 914 O O . ILE A 1 119 ? 21.281 -3.529 -3.398 1 91.75 119 ILE A O 1
ATOM 918 N N . GLU A 1 120 ? 20.953 -3.59 -1.196 1 93.88 120 GLU A N 1
ATOM 919 C CA . GLU A 1 120 ? 21.172 -2.154 -1.037 1 93.88 120 GLU A CA 1
ATOM 920 C C . GLU A 1 120 ? 22.578 -1.765 -1.479 1 93.88 120 GLU A C 1
ATOM 922 O O . GLU A 1 120 ? 22.766 -0.767 -2.18 1 93.88 120 GLU A O 1
ATOM 927 N N . GLU A 1 121 ? 23.484 -2.562 -1.091 1 94.19 121 GLU A N 1
ATOM 928 C CA . GLU A 1 121 ? 24.875 -2.287 -1.445 1 94.19 121 GLU A CA 1
ATOM 929 C C . GLU A 1 121 ? 25.078 -2.32 -2.957 1 94.19 121 GLU A C 1
ATOM 931 O O . GLU A 1 121 ? 25.688 -1.409 -3.529 1 94.19 121 GLU A O 1
ATOM 936 N N . LEU A 1 122 ? 24.594 -3.295 -3.523 1 91.56 122 LEU A N 1
ATOM 937 C CA . LEU A 1 122 ? 24.75 -3.434 -4.965 1 91.56 122 LEU A CA 1
ATOM 938 C C . LEU A 1 122 ? 24.016 -2.324 -5.707 1 91.56 122 LEU A C 1
ATOM 940 O O . LEU A 1 122 ? 24.469 -1.867 -6.758 1 91.56 122 LEU A O 1
ATOM 944 N N . SER A 1 123 ? 22.891 -1.933 -5.156 1 92.31 123 SER A N 1
ATOM 945 C CA . SER A 1 123 ? 22.094 -0.883 -5.781 1 92.31 123 SER A CA 1
ATOM 946 C C . SER A 1 123 ? 22.844 0.441 -5.816 1 92.31 123 SER A C 1
ATOM 948 O O . SER A 1 123 ? 22.562 1.304 -6.648 1 92.31 123 SER A O 1
ATOM 950 N N . ARG A 1 124 ? 23.734 0.63 -4.91 1 93.31 124 ARG A N 1
ATOM 951 C CA . ARG A 1 124 ? 24.547 1.844 -4.918 1 93.31 124 ARG A CA 1
ATOM 952 C C . ARG A 1 124 ? 25.547 1.825 -6.074 1 93.31 124 ARG A C 1
ATOM 954 O O . ARG A 1 124 ? 25.969 2.879 -6.547 1 93.31 124 ARG A O 1
ATOM 961 N N . GLU A 1 125 ? 25.875 0.676 -6.527 1 91.56 125 GLU A N 1
ATOM 962 C CA . GLU A 1 125 ? 26.875 0.518 -7.582 1 91.56 125 GLU A CA 1
ATOM 963 C C . GLU A 1 125 ? 26.219 0.391 -8.953 1 91.56 125 GLU A C 1
ATOM 965 O O . GLU A 1 125 ? 26.812 0.751 -9.969 1 91.56 125 GLU A O 1
ATOM 970 N N . VAL A 1 126 ? 25.094 -0.126 -8.891 1 90.88 126 VAL A N 1
ATOM 971 C CA . VAL A 1 126 ? 24.375 -0.39 -10.141 1 90.88 126 VAL A CA 1
ATOM 972 C C . VAL A 1 126 ? 23.109 0.456 -10.203 1 90.88 126 VAL A C 1
ATOM 974 O O . VAL A 1 126 ? 22.078 0.079 -9.641 1 90.88 126 VAL A O 1
ATOM 977 N N . THR A 1 127 ? 23.125 1.428 -11 1 90.75 127 THR A N 1
ATOM 978 C CA . THR A 1 127 ? 22.047 2.4 -11.094 1 90.75 127 THR A CA 1
ATOM 979 C C . THR A 1 127 ? 20.75 1.729 -11.539 1 90.75 127 THR A C 1
ATOM 981 O O . THR A 1 127 ? 19.672 2.02 -11 1 90.75 127 THR A O 1
ATOM 984 N N . ALA A 1 128 ? 20.875 0.87 -12.461 1 90.38 128 ALA A N 1
ATOM 985 C CA . ALA A 1 128 ? 19.688 0.189 -12.969 1 90.38 128 ALA A CA 1
ATOM 986 C C . ALA A 1 128 ? 19 -0.623 -11.875 1 90.38 128 ALA A C 1
ATOM 988 O O . ALA A 1 128 ? 17.766 -0.69 -11.82 1 90.38 128 ALA A O 1
ATOM 989 N N . LEU A 1 129 ? 19.766 -1.19 -11.031 1 90.94 129 LEU A N 1
ATOM 990 C CA . LEU A 1 129 ? 19.219 -1.971 -9.93 1 90.94 129 LEU A CA 1
ATOM 991 C C . LEU A 1 129 ? 18.547 -1.063 -8.898 1 90.94 129 LEU A C 1
ATOM 993 O O . LEU A 1 129 ? 17.469 -1.384 -8.391 1 90.94 129 LEU A O 1
ATOM 997 N N . GLN A 1 130 ? 19.203 0.03 -8.625 1 93.44 130 GLN A N 1
ATOM 998 C CA . GLN A 1 130 ? 18.609 0.996 -7.699 1 93.44 130 GLN A CA 1
ATOM 999 C C . GLN A 1 130 ? 17.234 1.443 -8.172 1 93.44 130 GLN A C 1
ATOM 1001 O O . GLN A 1 130 ? 16.266 1.397 -7.406 1 93.44 130 GLN A O 1
ATOM 1006 N N . HIS A 1 131 ? 17.141 1.785 -9.398 1 93.12 131 HIS A N 1
ATOM 1007 C CA . HIS A 1 131 ? 15.883 2.244 -9.977 1 93.12 131 HIS A CA 1
ATOM 1008 C C . HIS A 1 131 ? 14.836 1.141 -9.953 1 93.12 131 HIS A C 1
ATOM 1010 O O . HIS A 1 131 ? 13.664 1.396 -9.641 1 93.12 131 HIS A O 1
ATOM 1016 N N . HIS A 1 132 ? 15.266 0.018 -10.234 1 92.56 132 HIS A N 1
ATOM 1017 C CA . HIS A 1 132 ? 14.359 -1.123 -10.258 1 92.56 132 HIS A CA 1
ATOM 1018 C C . HIS A 1 132 ? 13.773 -1.397 -8.883 1 92.56 132 HIS A C 1
ATOM 1020 O O . HIS A 1 132 ? 12.578 -1.68 -8.758 1 92.56 132 HIS A O 1
ATOM 1026 N N . VAL A 1 133 ? 14.57 -1.312 -7.867 1 93.75 133 VAL A N 1
ATOM 1027 C CA . VAL A 1 133 ? 14.102 -1.521 -6.504 1 93.75 133 VAL A CA 1
ATOM 1028 C C . VAL A 1 133 ? 13.016 -0.496 -6.168 1 93.75 133 VAL A C 1
ATOM 1030 O O . VAL A 1 133 ? 11.969 -0.847 -5.629 1 93.75 133 VAL A O 1
ATOM 1033 N N . HIS A 1 134 ? 13.234 0.742 -6.52 1 95.5 134 HIS A N 1
ATOM 1034 C CA . HIS A 1 134 ? 12.25 1.791 -6.277 1 95.5 134 HIS A CA 1
ATOM 1035 C C . HIS A 1 134 ? 10.961 1.523 -7.043 1 95.5 134 HIS A C 1
ATOM 1037 O O . HIS A 1 134 ? 9.859 1.708 -6.504 1 95.5 134 HIS A O 1
ATOM 1043 N N . LYS A 1 135 ? 11.062 1.047 -8.227 1 95.44 135 LYS A N 1
ATOM 1044 C CA . LYS A 1 135 ? 9.891 0.756 -9.047 1 95.44 135 LYS A CA 1
ATOM 1045 C C . LYS A 1 135 ? 9.07 -0.387 -8.453 1 95.44 135 LYS A C 1
ATOM 1047 O O . LYS A 1 135 ? 7.84 -0.332 -8.43 1 95.44 135 LYS A O 1
ATOM 1052 N N . ILE A 1 136 ? 9.758 -1.352 -7.977 1 94.31 136 ILE A N 1
ATOM 1053 C CA . ILE A 1 136 ? 9.078 -2.492 -7.367 1 94.31 136 ILE A CA 1
ATOM 1054 C C . ILE A 1 136 ? 8.289 -2.029 -6.145 1 94.31 136 ILE A C 1
ATOM 1056 O O . ILE A 1 136 ? 7.129 -2.414 -5.969 1 94.31 136 ILE A O 1
ATOM 1060 N N . MET A 1 137 ? 8.875 -1.239 -5.324 1 96.06 137 MET A N 1
ATOM 1061 C CA . MET A 1 137 ? 8.211 -0.757 -4.117 1 96.06 137 MET A CA 1
ATOM 1062 C C . MET A 1 137 ? 7.051 0.168 -4.469 1 96.06 137 MET A C 1
ATOM 1064 O O . MET A 1 137 ? 5.98 0.078 -3.871 1 96.06 137 MET A O 1
ATOM 1068 N N . SER A 1 138 ? 7.301 1.011 -5.426 1 97 138 SER A N 1
ATOM 1069 C CA . SER A 1 138 ? 6.234 1.894 -5.891 1 97 138 SER A CA 1
ATOM 1070 C C . SER A 1 138 ? 5.074 1.097 -6.48 1 97 138 SER A C 1
ATOM 1072 O O . SER A 1 138 ? 3.91 1.433 -6.258 1 97 138 SER A O 1
ATOM 1074 N N . ARG A 1 139 ? 5.371 0.109 -7.219 1 95.12 139 ARG A N 1
ATOM 1075 C CA . ARG A 1 139 ? 4.344 -0.755 -7.789 1 95.12 139 ARG A CA 1
ATOM 1076 C C . ARG A 1 139 ? 3.451 -1.338 -6.695 1 95.12 139 ARG A C 1
ATOM 1078 O O . ARG A 1 139 ? 2.23 -1.413 -6.859 1 95.12 139 ARG A O 1
ATOM 1085 N N . GLU A 1 140 ? 4.062 -1.764 -5.617 1 95.56 140 GLU A N 1
ATOM 1086 C CA . GLU A 1 140 ? 3.297 -2.303 -4.496 1 95.56 140 GLU A CA 1
ATOM 1087 C C . GLU A 1 140 ? 2.365 -1.247 -3.908 1 95.56 140 GLU A C 1
ATOM 1089 O O . GLU A 1 140 ? 1.212 -1.541 -3.584 1 95.56 140 GLU A O 1
ATOM 1094 N N . ILE A 1 141 ? 2.803 -0.066 -3.789 1 96.56 141 ILE A N 1
ATOM 1095 C CA . ILE A 1 141 ? 2.021 1.046 -3.258 1 96.56 141 ILE A CA 1
ATOM 1096 C C . ILE A 1 141 ? 0.825 1.315 -4.168 1 96.56 141 ILE A C 1
ATOM 1098 O O . ILE A 1 141 ? -0.309 1.428 -3.697 1 96.56 141 ILE A O 1
ATOM 1102 N N . VAL A 1 142 ? 1.079 1.344 -5.477 1 96.38 142 VAL A N 1
ATOM 1103 C CA . VAL A 1 142 ? 0.03 1.616 -6.449 1 96.38 142 VAL A CA 1
ATOM 1104 C C . VAL A 1 142 ? -0.994 0.483 -6.438 1 96.38 142 VAL A C 1
ATOM 1106 O O . VAL A 1 142 ? -2.199 0.727 -6.527 1 96.38 142 VAL A O 1
ATOM 1109 N N . ARG A 1 143 ? -0.549 -0.678 -6.367 1 93.56 143 ARG A N 1
ATOM 1110 C CA . ARG A 1 143 ? -1.441 -1.829 -6.281 1 93.56 143 ARG A CA 1
ATOM 1111 C C . ARG A 1 143 ? -2.375 -1.711 -5.082 1 93.56 143 ARG A C 1
ATOM 1113 O O . ARG A 1 143 ? -3.578 -1.961 -5.199 1 93.56 143 ARG A O 1
ATOM 1120 N N . GLU A 1 144 ? -1.877 -1.326 -4.004 1 94.12 144 GLU A N 1
ATOM 1121 C CA . GLU A 1 144 ? -2.66 -1.219 -2.777 1 94.12 144 GLU A CA 1
ATOM 1122 C C . GLU A 1 144 ? -3.697 -0.103 -2.881 1 94.12 144 GLU A C 1
ATOM 1124 O O . GLU A 1 144 ? -4.793 -0.214 -2.328 1 94.12 144 GLU A O 1
ATOM 1129 N N . HIS A 1 145 ? -3.354 0.984 -3.604 1 93.5 145 HIS A N 1
ATOM 1130 C CA . HIS A 1 145 ? -4.352 2.008 -3.885 1 93.5 145 HIS A CA 1
ATOM 1131 C C . HIS A 1 145 ? -5.555 1.42 -4.617 1 93.5 145 HIS A C 1
ATOM 1133 O O . HIS A 1 145 ? -6.699 1.739 -4.297 1 93.5 145 HIS A O 1
ATOM 1139 N N . GLY A 1 146 ? -5.262 0.604 -5.566 1 92.56 146 GLY A N 1
ATOM 1140 C CA . GLY A 1 146 ? -6.328 -0.056 -6.301 1 92.56 146 GLY A CA 1
ATOM 1141 C C . GLY A 1 146 ? -7.195 -0.941 -5.426 1 92.56 146 GLY A C 1
ATOM 1142 O O . GLY A 1 146 ? -8.414 -0.98 -5.59 1 92.56 146 GLY A O 1
ATOM 1143 N N . VAL A 1 147 ? -6.559 -1.576 -4.523 1 93.94 147 VAL A N 1
ATOM 1144 C CA . VAL A 1 147 ? -7.305 -2.459 -3.633 1 93.94 147 VAL A CA 1
ATOM 1145 C C . VAL A 1 147 ? -8.172 -1.63 -2.689 1 93.94 147 VAL A C 1
ATOM 1147 O O . VAL A 1 147 ? -9.305 -2.008 -2.385 1 93.94 147 VAL A O 1
ATOM 1150 N N . MET A 1 148 ? -7.656 -0.537 -2.24 1 94.19 148 MET A N 1
ATOM 1151 C CA . MET A 1 148 ? -8.453 0.352 -1.398 1 94.19 148 MET A CA 1
ATOM 1152 C C . MET A 1 148 ? -9.711 0.814 -2.131 1 94.19 148 MET A C 1
ATOM 1154 O O . MET A 1 148 ? -10.789 0.877 -1.542 1 94.19 148 MET A O 1
ATOM 1158 N N . LEU A 1 149 ? -9.508 1.151 -3.348 1 92.88 149 LEU A N 1
ATOM 1159 C CA . LEU A 1 149 ? -10.648 1.54 -4.164 1 92.88 149 LEU A CA 1
ATOM 1160 C C . LEU A 1 149 ? -11.664 0.405 -4.258 1 92.88 149 LEU A C 1
ATOM 1162 O O . LEU A 1 149 ? -12.867 0.627 -4.102 1 92.88 149 LEU A O 1
ATOM 1166 N N . LEU A 1 150 ? -11.164 -0.728 -4.457 1 93.12 150 LEU A N 1
ATOM 1167 C CA . LEU A 1 150 ? -11.992 -1.926 -4.543 1 93.12 150 LEU A CA 1
ATOM 1168 C C . LEU A 1 150 ? -12.789 -2.133 -3.258 1 93.12 150 LEU A C 1
ATOM 1170 O O . LEU A 1 150 ? -14.016 -2.232 -3.291 1 93.12 150 LEU A O 1
ATOM 1174 N N . LEU A 1 151 ? -12.148 -2.092 -2.146 1 94.62 151 LEU A N 1
ATOM 1175 C CA . LEU A 1 151 ? -12.734 -2.369 -0.84 1 94.62 151 LEU A CA 1
ATOM 1176 C C . LEU A 1 151 ? -13.648 -1.23 -0.403 1 94.62 151 LEU A C 1
ATOM 1178 O O . LEU A 1 151 ? -14.664 -1.463 0.264 1 94.62 151 LEU A O 1
ATOM 1182 N N . GLY A 1 152 ? -13.328 -0.094 -0.783 1 93.62 152 GLY A N 1
ATOM 1183 C CA . GLY A 1 152 ? -14 1.073 -0.236 1 93.62 152 GLY A CA 1
ATOM 1184 C C . GLY A 1 152 ? -15.195 1.508 -1.056 1 93.62 152 GLY A C 1
ATOM 1185 O O . GLY A 1 152 ? -16.125 2.133 -0.53 1 93.62 152 GLY A O 1
ATOM 1186 N N . SER A 1 153 ? -15.266 1.125 -2.361 1 92.44 153 SER A N 1
ATOM 1187 C CA . SER A 1 153 ? -16.234 1.827 -3.189 1 92.44 153 SER A CA 1
ATOM 1188 C C . SER A 1 153 ? -17 0.859 -4.086 1 92.44 153 SER A C 1
ATOM 1190 O O . SER A 1 153 ? -18.016 1.224 -4.68 1 92.44 153 SER A O 1
ATOM 1192 N N . MET A 1 154 ? -16.578 -0.319 -4.207 1 92.75 154 MET A N 1
ATOM 1193 C CA . MET A 1 154 ? -17.188 -1.219 -5.188 1 92.75 154 MET A CA 1
ATOM 1194 C C . MET A 1 154 ? -18.125 -2.209 -4.512 1 92.75 154 MET A C 1
ATOM 1196 O O . MET A 1 154 ? -17.938 -2.553 -3.344 1 92.75 154 MET A O 1
ATOM 1200 N N . ARG A 1 155 ? -19.109 -2.658 -5.359 1 93.56 155 ARG A N 1
ATOM 1201 C CA . ARG A 1 155 ? -20.016 -3.715 -4.926 1 93.56 155 ARG A CA 1
ATOM 1202 C C . ARG A 1 155 ? -19.375 -5.09 -5.074 1 93.56 155 ARG A C 1
ATOM 1204 O O . ARG A 1 155 ? -18.359 -5.23 -5.762 1 93.56 155 ARG A O 1
ATOM 1211 N N . ALA A 1 156 ? -20 -6.031 -4.473 1 95.88 156 ALA A N 1
ATOM 1212 C CA . ALA A 1 156 ? -19.438 -7.383 -4.395 1 95.88 156 ALA A CA 1
ATOM 1213 C C . ALA A 1 156 ? -19.125 -7.926 -5.785 1 95.88 156 ALA A C 1
ATOM 1215 O O . ALA A 1 156 ? -18.047 -8.469 -6.016 1 95.88 156 ALA A O 1
ATOM 1216 N N . GLU A 1 157 ? -20.031 -7.77 -6.734 1 96.56 157 GLU A N 1
ATOM 1217 C CA . GLU A 1 157 ? -19.828 -8.289 -8.078 1 96.56 157 GLU A CA 1
ATOM 1218 C C . GLU A 1 157 ? -18.672 -7.578 -8.781 1 96.56 157 GLU A C 1
ATOM 1220 O O . GLU A 1 157 ? -17.891 -8.203 -9.5 1 96.56 157 GLU A O 1
ATOM 1225 N N . GLU A 1 158 ? -18.672 -6.281 -8.539 1 96.06 158 GLU A N 1
ATOM 1226 C CA . GLU A 1 158 ? -17.594 -5.488 -9.133 1 96.06 158 GLU A CA 1
ATOM 1227 C C . GLU A 1 158 ? -16.234 -5.91 -8.586 1 96.06 158 GLU A C 1
ATOM 1229 O O . GLU A 1 158 ? -15.266 -6.012 -9.336 1 96.06 158 GLU A O 1
ATOM 1234 N N . ARG A 1 159 ? -16.203 -6.168 -7.27 1 96.69 159 ARG A N 1
ATOM 1235 C CA . ARG A 1 159 ? -14.953 -6.562 -6.613 1 96.69 159 ARG A CA 1
ATOM 1236 C C . ARG A 1 159 ? -14.43 -7.875 -7.18 1 96.69 159 ARG A C 1
ATOM 1238 O O . ARG A 1 159 ? -13.25 -7.984 -7.531 1 96.69 159 ARG A O 1
ATOM 1245 N N . LEU A 1 160 ? -15.328 -8.828 -7.328 1 97.88 160 LEU A N 1
ATOM 1246 C CA . LEU A 1 160 ? -14.914 -10.133 -7.828 1 97.88 160 LEU A CA 1
ATOM 1247 C C . LEU A 1 160 ? -14.484 -10.039 -9.289 1 97.88 160 LEU A C 1
ATOM 1249 O O . LEU A 1 160 ? -13.5 -10.664 -9.695 1 97.88 160 LEU A O 1
ATOM 1253 N N . ALA A 1 161 ? -15.227 -9.266 -10.062 1 97.38 161 ALA A N 1
ATOM 1254 C CA . ALA A 1 161 ? -14.875 -9.078 -11.469 1 97.38 161 ALA A CA 1
ATOM 1255 C C . ALA A 1 161 ? -13.492 -8.445 -11.602 1 97.38 161 ALA A C 1
ATOM 1257 O O . ALA A 1 161 ? -12.664 -8.914 -12.391 1 97.38 161 ALA A O 1
ATOM 1258 N N . ALA A 1 162 ? -13.258 -7.43 -10.828 1 95.88 162 ALA A N 1
ATOM 1259 C CA . ALA A 1 162 ? -11.961 -6.758 -10.852 1 95.88 162 ALA A CA 1
ATOM 1260 C C . ALA A 1 162 ? -10.844 -7.711 -10.438 1 95.88 162 ALA A C 1
ATOM 1262 O O . ALA A 1 162 ? -9.758 -7.699 -11.031 1 95.88 162 ALA A O 1
ATOM 1263 N N . PHE A 1 163 ? -11.133 -8.516 -9.5 1 97.06 163 PHE A N 1
ATOM 1264 C CA . PHE A 1 163 ? -10.172 -9.492 -9 1 97.06 163 PHE A CA 1
ATOM 1265 C C . PHE A 1 163 ? -9.773 -10.477 -10.102 1 97.06 163 PHE A C 1
ATOM 1267 O O . PHE A 1 163 ? -8.586 -10.711 -10.328 1 97.06 163 PHE A O 1
ATOM 1274 N N . LEU A 1 164 ? -10.727 -10.984 -10.734 1 97.5 164 LEU A N 1
ATOM 1275 C CA . LEU A 1 164 ? -10.484 -11.969 -11.789 1 97.5 164 LEU A CA 1
ATOM 1276 C C . LEU A 1 164 ? -9.703 -11.352 -12.938 1 97.5 164 LEU A C 1
ATOM 1278 O O . LEU A 1 164 ? -8.742 -11.945 -13.438 1 97.5 164 LEU A O 1
ATOM 1282 N N . LEU A 1 165 ? -10.109 -10.195 -13.32 1 95.5 165 LEU A N 1
ATOM 1283 C CA . LEU A 1 165 ? -9.438 -9.508 -14.422 1 95.5 165 LEU A CA 1
ATOM 1284 C C . LEU A 1 165 ? -7.98 -9.211 -14.07 1 95.5 165 LEU A C 1
ATOM 1286 O O . LEU A 1 165 ? -7.086 -9.406 -14.891 1 95.5 165 LEU A O 1
ATOM 1290 N N . ASN A 1 166 ? -7.781 -8.758 -12.859 1 94.75 166 ASN A N 1
ATOM 1291 C CA . ASN A 1 166 ? -6.43 -8.469 -12.398 1 94.75 166 ASN A CA 1
ATOM 1292 C C . ASN A 1 166 ? -5.562 -9.727 -12.383 1 94.75 166 ASN A C 1
ATOM 1294 O O . ASN A 1 166 ? -4.422 -9.703 -12.852 1 94.75 166 ASN A O 1
ATOM 1298 N N . LEU A 1 167 ? -6.117 -10.766 -11.852 1 96.06 167 LEU A N 1
ATOM 1299 C CA . LEU A 1 167 ? -5.371 -12.016 -11.719 1 96.06 167 LEU A CA 1
ATOM 1300 C C . LEU A 1 167 ? -4.988 -12.57 -13.086 1 96.06 167 LEU A C 1
ATOM 1302 O O . LEU A 1 167 ? -3.834 -12.953 -13.305 1 96.06 167 LEU A O 1
ATOM 1306 N N . VAL A 1 168 ? -5.906 -12.609 -13.992 1 95.56 168 VAL A N 1
ATOM 1307 C CA . VAL A 1 168 ? -5.633 -13.164 -15.312 1 95.56 168 VAL A CA 1
ATOM 1308 C C . VAL A 1 168 ? -4.598 -12.297 -16.031 1 95.56 168 VAL A C 1
ATOM 1310 O O . VAL A 1 168 ? -3.744 -12.812 -16.75 1 95.56 168 VAL A O 1
ATOM 1313 N N . GLN A 1 169 ? -4.656 -11.023 -15.859 1 93.94 169 GLN A N 1
ATOM 1314 C CA . GLN A 1 169 ? -3.689 -10.117 -16.469 1 93.94 169 GLN A CA 1
ATOM 1315 C C . GLN A 1 169 ? -2.285 -10.367 -15.922 1 93.94 169 GLN A C 1
ATOM 1317 O O . GLN A 1 169 ? -1.319 -10.406 -16.688 1 93.94 169 GLN A O 1
ATOM 1322 N N . ARG A 1 170 ? -2.141 -10.516 -14.656 1 92.56 170 ARG A N 1
ATOM 1323 C CA . ARG A 1 170 ? -0.851 -10.789 -14.031 1 92.56 170 ARG A CA 1
ATOM 1324 C C . ARG A 1 170 ? -0.276 -12.117 -14.508 1 92.56 170 ARG A C 1
ATOM 1326 O O . ARG A 1 170 ? 0.92 -12.219 -14.789 1 92.56 170 ARG A O 1
ATOM 1333 N N . LEU A 1 171 ? -1.142 -13.062 -14.625 1 93.69 171 LEU A N 1
ATOM 1334 C CA . LEU A 1 171 ? -0.704 -14.367 -15.102 1 93.69 171 LEU A CA 1
ATOM 1335 C C . LEU A 1 171 ? -0.308 -14.297 -16.578 1 93.69 171 LEU A C 1
ATOM 1337 O O . LEU A 1 171 ? 0.703 -14.883 -16.984 1 93.69 171 LEU A O 1
ATOM 1341 N N . HIS A 1 172 ? -1.064 -13.539 -17.328 1 92.56 172 HIS A N 1
ATOM 1342 C CA . HIS A 1 172 ? -0.76 -13.391 -18.75 1 92.56 172 HIS A CA 1
ATOM 1343 C C . HIS A 1 172 ? 0.604 -12.742 -18.953 1 92.56 172 HIS A C 1
ATOM 1345 O O . HIS A 1 172 ? 1.338 -13.109 -19.875 1 92.56 172 HIS A O 1
ATOM 1351 N N . ALA A 1 173 ? 0.917 -11.812 -18.156 1 87.31 173 ALA A N 1
ATOM 1352 C CA . ALA A 1 173 ? 2.209 -11.133 -18.234 1 87.31 173 ALA A CA 1
ATOM 1353 C C . ALA A 1 173 ? 3.355 -12.109 -17.984 1 87.31 173 ALA A C 1
ATOM 1355 O O . ALA A 1 173 ? 4.504 -11.828 -18.328 1 87.31 173 ALA A O 1
ATOM 1356 N N . ARG A 1 174 ? 3.066 -13.266 -17.469 1 87.25 174 ARG A N 1
ATOM 1357 C CA . ARG A 1 174 ? 4.07 -14.273 -17.156 1 87.25 174 ARG A CA 1
ATOM 1358 C C . ARG A 1 174 ? 4.012 -15.438 -18.141 1 87.25 174 ARG A C 1
ATOM 1360 O O . ARG A 1 174 ? 4.656 -16.469 -17.938 1 87.25 174 ARG A O 1
ATOM 1367 N N . GLY A 1 175 ? 3.158 -15.281 -19.141 1 87.31 175 GLY A N 1
ATOM 1368 C CA . GLY A 1 175 ? 3.156 -16.234 -20.234 1 87.31 175 GLY A CA 1
ATOM 1369 C C . GLY A 1 175 ? 2 -17.219 -20.172 1 87.31 175 GLY A C 1
ATOM 1370 O O . GLY A 1 175 ? 1.956 -18.188 -20.938 1 87.31 175 GLY A O 1
ATOM 1371 N N . PHE A 1 176 ? 1.085 -16.953 -19.328 1 90.81 176 PHE A N 1
ATOM 1372 C CA . PHE A 1 176 ? -0.046 -17.875 -19.219 1 90.81 176 PHE A CA 1
ATOM 1373 C C . PHE A 1 176 ? -1.212 -17.406 -20.078 1 90.81 176 PHE A C 1
ATOM 1375 O O . PHE A 1 176 ? -1.078 -16.438 -20.844 1 90.81 176 PHE A O 1
ATOM 1382 N N . SER A 1 177 ? -2.264 -18.172 -20 1 92.06 177 SER A N 1
ATOM 1383 C CA . SER A 1 177 ? -3.439 -17.906 -20.812 1 92.06 177 SER A CA 1
ATOM 1384 C C . SER A 1 177 ? -4.043 -16.547 -20.5 1 92.06 177 SER A C 1
ATOM 1386 O O . SER A 1 177 ? -3.951 -16.062 -19.359 1 92.06 177 SER A O 1
ATOM 1388 N N . GLN A 1 178 ? -4.664 -15.969 -21.484 1 91.75 178 GLN A N 1
ATOM 1389 C CA . GLN A 1 178 ? -5.32 -14.672 -21.312 1 91.75 178 GLN A CA 1
ATOM 1390 C C . GLN A 1 178 ? -6.75 -14.844 -20.812 1 91.75 178 GLN A C 1
ATOM 1392 O O . GLN A 1 178 ? -7.414 -13.867 -20.453 1 91.75 178 GLN A O 1
ATOM 1397 N N . SER A 1 179 ? -7.184 -16.047 -20.781 1 94.81 179 SER A N 1
ATOM 1398 C CA . SER A 1 179 ? -8.602 -16.203 -20.469 1 94.81 179 SER A CA 1
ATOM 1399 C C . SER A 1 179 ? -8.828 -17.344 -19.484 1 94.81 179 SER A C 1
ATOM 1401 O O . SER A 1 179 ? -9.953 -17.547 -19.016 1 94.81 179 SER A O 1
ATOM 1403 N N . GLU A 1 180 ? -7.785 -18.031 -19.156 1 95.94 180 GLU A N 1
ATOM 1404 C CA . GLU A 1 180 ? -7.918 -19.141 -18.234 1 95.94 180 GLU A CA 1
ATOM 1405 C C . GLU A 1 180 ? -6.934 -19.016 -17.078 1 95.94 180 GLU A C 1
ATOM 1407 O O . GLU A 1 180 ? -5.82 -18.516 -17.25 1 95.94 180 GLU A O 1
ATOM 1412 N N . LEU A 1 181 ? -7.438 -19.469 -15.969 1 96.06 181 LEU A N 1
ATOM 1413 C CA . LEU A 1 181 ? -6.566 -19.453 -14.797 1 96.06 181 LEU A CA 1
ATOM 1414 C C . LEU A 1 181 ? -6.984 -20.531 -13.797 1 96.06 181 LEU A C 1
ATOM 1416 O O . LEU A 1 181 ? -8.102 -21.047 -13.867 1 96.06 181 LEU A O 1
ATOM 1420 N N . VAL A 1 182 ? -6.016 -20.938 -13.023 1 96.69 182 VAL A N 1
ATOM 1421 C CA . VAL A 1 182 ? -6.277 -21.844 -11.906 1 96.69 182 VAL A CA 1
ATOM 1422 C C . VAL A 1 182 ? -6.207 -21.078 -10.594 1 96.69 182 VAL A C 1
ATOM 1424 O O . VAL A 1 182 ? -5.184 -20.469 -10.273 1 96.69 182 VAL A O 1
ATOM 1427 N N . LEU A 1 183 ? -7.285 -21.078 -9.852 1 97.38 183 LEU A N 1
ATOM 1428 C CA . LEU A 1 183 ? -7.309 -20.438 -8.547 1 97.38 183 LEU A CA 1
ATOM 1429 C C . LEU A 1 183 ? -6.57 -21.281 -7.512 1 97.38 183 LEU A C 1
ATOM 1431 O O . LEU A 1 183 ? -6.957 -22.422 -7.242 1 97.38 183 LEU A O 1
ATOM 1435 N N . ARG A 1 184 ? -5.559 -20.672 -6.93 1 97.12 184 ARG A N 1
ATOM 1436 C CA . ARG A 1 184 ? -4.781 -21.375 -5.922 1 97.12 184 ARG A CA 1
ATOM 1437 C C . ARG A 1 184 ? -5.297 -21.078 -4.52 1 97.12 184 ARG A C 1
ATOM 1439 O O . ARG A 1 184 ? -4.973 -21.797 -3.566 1 97.12 184 ARG A O 1
ATOM 1446 N N . MET A 1 185 ? -6.051 -20.062 -4.395 1 97.31 185 MET A N 1
ATOM 1447 C CA . MET A 1 185 ? -6.633 -19.656 -3.115 1 97.31 185 MET A CA 1
ATOM 1448 C C . MET A 1 185 ? -8.07 -20.156 -2.994 1 97.31 185 MET A C 1
ATOM 1450 O O . MET A 1 185 ? -8.75 -20.359 -4.004 1 97.31 185 MET A O 1
ATOM 1454 N N . THR A 1 186 ? -8.539 -20.312 -1.816 1 96.56 186 THR A N 1
ATOM 1455 C CA . THR A 1 186 ? -9.906 -20.75 -1.551 1 96.56 186 THR A CA 1
ATOM 1456 C C . THR A 1 186 ? -10.875 -19.578 -1.687 1 96.56 186 THR A C 1
ATOM 1458 O O . THR A 1 186 ? -10.461 -18.422 -1.723 1 96.56 186 THR A O 1
ATOM 1461 N N . ARG A 1 187 ? -12.164 -19.938 -1.756 1 96.88 187 ARG A N 1
ATOM 1462 C CA . ARG A 1 187 ? -13.188 -18.906 -1.781 1 96.88 187 ARG A CA 1
ATOM 1463 C C . ARG A 1 187 ? -13.148 -18.062 -0.51 1 96.88 187 ARG A C 1
ATOM 1465 O O . ARG A 1 187 ? -13.438 -16.859 -0.544 1 96.88 187 ARG A O 1
ATOM 1472 N N . GLU A 1 188 ? -12.773 -18.703 0.553 1 96.75 188 GLU A N 1
ATOM 1473 C CA . GLU A 1 188 ? -12.648 -17.984 1.817 1 96.75 188 GLU A CA 1
ATOM 1474 C C . GLU A 1 188 ? -11.523 -16.969 1.754 1 96.75 188 GLU A C 1
ATOM 1476 O O . GLU A 1 188 ? -11.68 -15.828 2.211 1 96.75 188 GLU A O 1
ATOM 1481 N N . GLU A 1 189 ? -10.422 -17.344 1.229 1 97 189 GLU A N 1
ATOM 1482 C CA . GLU A 1 189 ? -9.273 -16.438 1.1 1 97 189 GLU A CA 1
ATOM 1483 C C . GLU A 1 189 ? -9.57 -15.305 0.13 1 97 189 GLU A C 1
ATOM 1485 O O . GLU A 1 189 ? -9.188 -14.156 0.375 1 97 189 GLU A O 1
ATOM 1490 N N . ILE A 1 190 ? -10.258 -15.641 -0.945 1 97.81 190 ILE A N 1
ATOM 1491 C CA . ILE A 1 190 ? -10.68 -14.609 -1.882 1 97.81 190 ILE A CA 1
ATOM 1492 C C . ILE A 1 190 ? -11.617 -13.625 -1.177 1 97.81 190 ILE A C 1
ATOM 1494 O O . ILE A 1 190 ? -11.469 -12.406 -1.323 1 97.81 190 ILE A O 1
ATOM 1498 N N . GLY A 1 191 ? -12.555 -14.18 -0.446 1 97.62 191 GLY A N 1
ATOM 1499 C CA . GLY A 1 191 ? -13.461 -13.344 0.323 1 97.62 191 GLY A CA 1
ATOM 1500 C C . GLY A 1 191 ? -12.742 -12.422 1.286 1 97.62 191 GLY A C 1
ATOM 1501 O O . GLY A 1 191 ? -13.062 -11.234 1.372 1 97.62 191 GLY A O 1
ATOM 1502 N N . SER A 1 192 ? -11.742 -12.945 1.979 1 96.19 192 SER A N 1
ATOM 1503 C CA . SER A 1 192 ? -10.953 -12.141 2.9 1 96.19 192 SER A CA 1
ATOM 1504 C C . SER A 1 192 ? -10.242 -11 2.176 1 96.19 192 SER A C 1
ATOM 1506 O O . SER A 1 192 ? -10.289 -9.852 2.617 1 96.19 192 SER A O 1
ATOM 1508 N N . TYR A 1 193 ? -9.648 -11.297 1.075 1 97.31 193 TYR A N 1
ATOM 1509 C CA . TYR A 1 193 ? -8.93 -10.305 0.281 1 97.31 193 TYR A CA 1
ATOM 1510 C C . TYR A 1 193 ? -9.875 -9.219 -0.221 1 97.31 193 TYR A C 1
ATOM 1512 O O . TYR A 1 193 ? -9.508 -8.039 -0.252 1 97.31 193 TYR A O 1
ATOM 1520 N N . LEU A 1 194 ? -11.094 -9.602 -0.49 1 96.94 194 LEU A N 1
ATOM 1521 C CA . LEU A 1 194 ? -12.055 -8.688 -1.099 1 96.94 194 LEU A CA 1
ATOM 1522 C C . LEU A 1 194 ? -12.992 -8.109 -0.047 1 96.94 194 LEU A C 1
ATOM 1524 O O . LEU A 1 194 ? -13.898 -7.336 -0.375 1 96.94 194 LEU A O 1
ATOM 1528 N N . GLY A 1 195 ? -12.828 -8.516 1.19 1 95.56 195 GLY A N 1
ATOM 1529 C CA . GLY A 1 195 ? -13.727 -8.055 2.236 1 95.56 195 GLY A CA 1
ATOM 1530 C C . GLY A 1 195 ? -15.141 -8.586 2.084 1 95.56 195 GLY A C 1
ATOM 1531 O O . GLY A 1 195 ? -16.109 -7.852 2.303 1 95.56 195 GLY A O 1
ATOM 1532 N N . LEU A 1 196 ? -15.273 -9.773 1.616 1 97 196 LEU A N 1
ATOM 1533 C CA . LEU A 1 196 ? -16.562 -10.43 1.397 1 97 196 LEU A CA 1
ATOM 1534 C C . LEU A 1 196 ? -16.641 -11.734 2.189 1 97 196 LEU A C 1
ATOM 1536 O O . LEU A 1 196 ? -15.625 -12.32 2.535 1 97 196 LEU A O 1
ATOM 1540 N N . LYS A 1 197 ? -17.859 -12.07 2.51 1 96.44 197 LYS A N 1
ATOM 1541 C CA . LYS A 1 197 ? -18.062 -13.406 3.062 1 96.44 197 LYS A CA 1
ATOM 1542 C C . LYS A 1 197 ? -17.906 -14.477 1.987 1 96.44 197 LYS A C 1
ATOM 1544 O O . LYS A 1 197 ? -18.141 -14.219 0.805 1 96.44 197 LYS A O 1
ATOM 1549 N N . LEU A 1 198 ? -17.516 -15.695 2.447 1 96.44 198 LEU A N 1
ATOM 1550 C CA . LEU A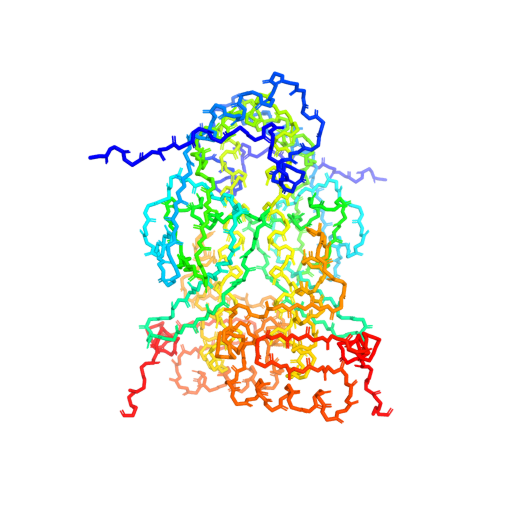 1 198 ? -17.312 -16.797 1.52 1 96.44 198 LEU A CA 1
ATOM 1551 C C . LEU A 1 198 ? -18.578 -17.094 0.722 1 96.44 198 LEU A C 1
ATOM 1553 O O . LEU A 1 198 ? -18.516 -17.344 -0.481 1 96.44 198 LEU A O 1
ATOM 1557 N N . GLU A 1 199 ? -19.688 -17 1.352 1 97.69 199 GLU A N 1
ATOM 1558 C CA . GLU A 1 199 ? -20.969 -17.25 0.703 1 97.69 199 GLU A CA 1
ATOM 1559 C C . GLU A 1 199 ? -21.234 -16.266 -0.434 1 97.69 199 GLU A C 1
ATOM 1561 O O . GLU A 1 199 ? -21.719 -16.656 -1.495 1 97.69 199 GLU A O 1
ATOM 1566 N N . THR A 1 200 ? -20.938 -15.039 -0.162 1 97.69 200 THR A N 1
ATOM 1567 C CA . THR A 1 200 ? -21.141 -14 -1.17 1 97.69 200 THR A CA 1
ATOM 1568 C C . THR A 1 200 ? -20.25 -14.258 -2.385 1 97.69 200 THR A C 1
ATOM 1570 O O . THR A 1 200 ? -20.688 -14.109 -3.525 1 97.69 200 THR A O 1
ATOM 1573 N N . VAL A 1 201 ? -19 -14.617 -2.191 1 98.06 201 VAL A N 1
ATOM 1574 C CA . VAL A 1 201 ? -18.078 -14.938 -3.273 1 98.06 201 VAL A CA 1
ATOM 1575 C C . VAL A 1 201 ? -18.641 -16.094 -4.105 1 98.06 201 VAL A C 1
ATOM 1577 O O . VAL A 1 201 ? -18.672 -16.016 -5.336 1 98.06 201 VAL A O 1
ATOM 1580 N N . SER A 1 202 ? -19.094 -17.094 -3.428 1 97.88 202 SER A N 1
ATOM 1581 C CA . SER A 1 202 ? -19.625 -18.266 -4.102 1 97.88 202 SER A CA 1
ATOM 1582 C C . SER A 1 202 ? -20.859 -17.938 -4.93 1 97.88 202 SER A C 1
ATOM 1584 O O . SER A 1 202 ? -20.969 -18.359 -6.078 1 97.88 202 SER A O 1
ATOM 1586 N N . ARG A 1 203 ? -21.688 -17.125 -4.293 1 98.06 203 ARG A N 1
ATOM 1587 C CA . ARG A 1 203 ? -22.906 -16.734 -5 1 98.06 203 ARG A CA 1
ATOM 1588 C C . ARG A 1 203 ? -22.562 -15.906 -6.238 1 98.06 203 ARG A C 1
ATOM 1590 O O . ARG A 1 203 ? -23.219 -16.031 -7.27 1 98.06 203 ARG A O 1
ATOM 1597 N N . THR A 1 204 ? -21.688 -15.031 -6.098 1 98.12 204 THR A N 1
ATOM 1598 C CA . THR A 1 204 ? -21.297 -14.18 -7.211 1 98.12 204 THR A CA 1
ATOM 1599 C C . THR A 1 204 ? -20.672 -15 -8.336 1 98.12 204 THR A C 1
ATOM 1601 O O . THR A 1 204 ? -20.953 -14.766 -9.508 1 98.12 204 THR A O 1
ATOM 1604 N N . PHE A 1 205 ? -19.828 -15.969 -7.984 1 97.88 205 PHE A N 1
ATOM 1605 C CA . PHE A 1 205 ? -19.281 -16.891 -8.977 1 97.88 205 PHE A CA 1
ATOM 1606 C C . PHE A 1 205 ? -20.391 -17.625 -9.711 1 97.88 205 PHE A C 1
ATOM 1608 O O . PHE A 1 205 ? -20.375 -17.719 -10.938 1 97.88 205 PHE A O 1
ATOM 1615 N N . SER A 1 206 ? -21.312 -18.125 -8.961 1 98.06 206 SER A N 1
ATOM 1616 C CA . SER A 1 206 ? -22.438 -18.859 -9.547 1 98.06 206 SER A CA 1
ATOM 1617 C C . SER A 1 206 ? -23.219 -17.969 -10.508 1 98.06 206 SER A C 1
ATOM 1619 O O . SER A 1 206 ? -23.625 -18.422 -11.578 1 98.06 206 SER A O 1
ATOM 1621 N N . LYS A 1 207 ? -23.406 -16.766 -10.07 1 98.12 207 LYS A N 1
ATOM 1622 C CA . LYS A 1 207 ? -24.109 -15.797 -10.922 1 98.12 207 LYS A CA 1
ATOM 1623 C C . LYS A 1 207 ? -23.344 -15.578 -12.234 1 98.12 207 LYS A C 1
ATOM 1625 O O . LYS A 1 207 ? -23.953 -15.555 -13.305 1 98.12 207 LYS A O 1
ATOM 1630 N N . PHE A 1 208 ? -22.062 -15.375 -12.141 1 98.06 208 PHE A N 1
ATOM 1631 C CA . PHE A 1 208 ? -21.234 -15.188 -13.328 1 98.06 208 PHE A CA 1
ATOM 1632 C C . PHE A 1 208 ? -21.328 -16.391 -14.25 1 98.06 208 PHE A C 1
ATOM 1634 O O . PHE A 1 208 ? -21.344 -16.25 -15.477 1 98.06 208 PHE A O 1
ATOM 1641 N N . VAL A 1 209 ? -21.391 -17.594 -13.711 1 98.06 209 VAL A N 1
ATOM 1642 C CA . VAL A 1 209 ? -21.516 -18.828 -14.477 1 98.06 209 VAL A CA 1
ATOM 1643 C C . VAL A 1 209 ? -22.875 -18.875 -15.164 1 98.06 209 VAL A C 1
ATOM 1645 O O . VAL A 1 209 ? -22.969 -19.156 -16.359 1 98.06 209 VAL A O 1
ATOM 1648 N N . GLU A 1 210 ? -23.859 -18.609 -14.414 1 98.19 210 GLU A N 1
ATOM 1649 C CA . GLU A 1 210 ? -25.219 -18.625 -14.938 1 98.19 210 GLU A CA 1
ATOM 1650 C C . GLU A 1 210 ? -25.375 -17.641 -16.094 1 98.19 210 GLU A C 1
ATOM 1652 O O . GLU A 1 210 ? -26.078 -17.938 -17.062 1 98.19 210 GLU A O 1
ATOM 1657 N N . GLU A 1 211 ? -24.703 -16.531 -15.969 1 97.62 211 GLU A N 1
ATOM 1658 C CA . GLU A 1 211 ? -24.812 -15.484 -16.984 1 97.62 211 GLU A CA 1
ATOM 1659 C C . GLU A 1 211 ? -23.844 -15.742 -18.141 1 97.62 211 GLU A C 1
ATOM 1661 O O . GLU A 1 211 ? -23.781 -14.961 -19.094 1 97.62 211 GLU A O 1
ATOM 1666 N N . GLY A 1 212 ? -23.109 -16.797 -18.031 1 97.62 212 GLY A N 1
ATOM 1667 C CA . GLY A 1 212 ? -22.219 -17.188 -19.109 1 97.62 212 GLY A CA 1
ATOM 1668 C C . GLY A 1 212 ? -20.953 -16.344 -19.172 1 97.62 212 GLY A C 1
ATOM 1669 O O . GLY A 1 212 ? -20.297 -16.281 -20.219 1 97.62 212 GLY A O 1
ATOM 1670 N N . ILE A 1 213 ? -20.625 -15.672 -18.156 1 97.81 213 ILE A N 1
ATOM 1671 C CA . ILE A 1 213 ? -19.484 -14.773 -18.125 1 97.81 213 ILE A CA 1
ATOM 1672 C C . ILE A 1 213 ? -18.203 -15.57 -17.844 1 97.81 213 ILE A C 1
ATOM 1674 O O . ILE A 1 213 ? -17.156 -15.281 -18.422 1 97.81 213 ILE A O 1
ATOM 1678 N N . VAL A 1 214 ? -18.375 -16.562 -16.922 1 98.12 214 VAL A N 1
ATOM 1679 C CA . VAL A 1 214 ? -17.234 -17.422 -16.594 1 98.12 214 VAL A CA 1
ATOM 1680 C C . VAL A 1 214 ? -17.688 -18.875 -16.547 1 98.12 214 VAL A C 1
ATOM 1682 O O . VAL A 1 214 ? -18.875 -19.172 -16.438 1 98.12 214 VAL A O 1
ATOM 1685 N N . GLU A 1 215 ? -16.766 -19.734 -16.781 1 98.31 215 GLU A N 1
ATOM 1686 C CA . GLU A 1 215 ? -16.906 -21.172 -16.516 1 98.31 215 GLU A CA 1
ATOM 1687 C C . GLU A 1 215 ? -15.969 -21.609 -15.398 1 98.31 215 GLU A C 1
ATOM 1689 O O . GLU A 1 215 ? -14.805 -21.219 -15.359 1 98.31 215 GLU A O 1
ATOM 1694 N N . VAL A 1 216 ? -16.547 -22.375 -14.539 1 97.38 216 VAL A N 1
ATOM 1695 C CA . VAL A 1 216 ? -15.75 -22.828 -13.406 1 97.38 216 VAL A CA 1
ATOM 1696 C C . VAL A 1 216 ? -15.828 -24.344 -13.289 1 97.38 216 VAL A C 1
ATOM 1698 O O . VAL A 1 216 ? -16.922 -24.922 -13.258 1 97.38 216 VAL A O 1
ATOM 1701 N N . LYS A 1 217 ? -14.719 -24.969 -13.336 1 96.19 217 LYS A N 1
ATOM 1702 C CA . LYS A 1 217 ? -14.555 -26.375 -13.023 1 96.19 217 LYS A CA 1
ATOM 1703 C C . LYS A 1 217 ? -13.562 -26.578 -11.875 1 96.19 217 LYS A C 1
ATOM 1705 O O . LYS A 1 217 ? -12.352 -26.625 -12.102 1 96.19 217 LYS A O 1
ATOM 1710 N N . GLN A 1 218 ? -14.039 -26.828 -10.68 1 93.31 218 GLN A N 1
ATOM 1711 C CA . GLN A 1 218 ? -13.211 -26.891 -9.477 1 93.31 218 GLN A CA 1
ATOM 1712 C C . GLN A 1 218 ? -12.375 -25.625 -9.312 1 93.31 218 GLN A C 1
ATOM 1714 O O . GLN A 1 218 ? -12.922 -24.531 -9.133 1 93.31 218 GLN A O 1
ATOM 1719 N N . ARG A 1 219 ? -11.109 -25.719 -9.57 1 95.06 219 ARG A N 1
ATOM 1720 C CA . ARG A 1 219 ? -10.25 -24.562 -9.367 1 95.06 219 ARG A CA 1
ATOM 1721 C C . ARG A 1 219 ? -9.922 -23.891 -10.695 1 95.06 219 ARG A C 1
ATOM 1723 O O . ARG A 1 219 ? -9.32 -22.812 -10.711 1 95.06 219 ARG A O 1
ATOM 1730 N N . HIS A 1 220 ? -10.328 -24.5 -11.758 1 97.06 220 HIS A N 1
ATOM 1731 C CA . HIS A 1 220 ? -10.086 -23.953 -13.086 1 97.06 220 HIS A CA 1
ATOM 1732 C C . HIS A 1 220 ? -11.172 -22.953 -13.469 1 97.06 220 HIS A C 1
ATOM 1734 O O . HIS A 1 220 ? -12.359 -23.266 -13.414 1 97.06 220 HIS A O 1
ATOM 1740 N N . VAL A 1 221 ? -10.766 -21.734 -13.844 1 98 221 VAL A N 1
ATOM 1741 C CA . VAL A 1 221 ? -11.695 -20.688 -14.242 1 98 221 VAL A CA 1
ATOM 1742 C C . VAL A 1 221 ? -11.391 -20.234 -15.664 1 98 221 VAL A C 1
ATOM 1744 O O . VAL A 1 221 ? -10.234 -19.938 -15.992 1 98 221 VAL A O 1
ATOM 1747 N N . ARG A 1 222 ? -12.344 -20.219 -16.469 1 98.19 222 ARG A N 1
ATOM 1748 C CA . ARG A 1 222 ? -12.242 -19.672 -17.812 1 98.19 222 ARG A CA 1
ATOM 1749 C C . ARG A 1 222 ? -13.125 -18.438 -17.969 1 98.19 222 ARG A C 1
ATOM 1751 O O . ARG A 1 222 ? -14.328 -18.5 -17.719 1 98.19 222 ARG A O 1
ATOM 1758 N N . ILE A 1 223 ? -12.562 -17.359 -18.359 1 97.75 223 ILE A N 1
ATOM 1759 C CA . ILE A 1 223 ? -13.328 -16.141 -18.656 1 97.75 223 ILE A CA 1
ATOM 1760 C C . ILE A 1 223 ? -13.867 -16.203 -20.078 1 97.75 223 ILE A C 1
ATOM 1762 O O . ILE A 1 223 ? -13.109 -16.109 -21.047 1 97.75 223 ILE A O 1
ATOM 1766 N N . VAL A 1 224 ? -15.102 -16.328 -20.219 1 97.69 224 VAL A N 1
ATOM 1767 C CA . VAL A 1 224 ? -15.773 -16.5 -21.5 1 97.69 224 VAL A CA 1
ATOM 1768 C C . VAL A 1 224 ? -16.062 -15.148 -22.141 1 97.69 224 VAL A C 1
ATOM 1770 O O . VAL A 1 224 ? -15.883 -14.969 -23.344 1 97.69 224 VAL A O 1
ATOM 1773 N N . GLU A 1 225 ? -16.484 -14.188 -21.359 1 95.94 225 GLU A N 1
ATOM 1774 C CA . GLU A 1 225 ? -16.812 -12.844 -21.828 1 95.94 225 GLU A CA 1
ATOM 1775 C C . GLU A 1 225 ? -16.031 -11.781 -21.078 1 95.94 225 GLU A C 1
ATOM 1777 O O . GLU A 1 225 ? -16.578 -11.07 -20.234 1 95.94 225 GLU A O 1
ATOM 1782 N N . PRO A 1 226 ? -14.844 -11.57 -21.484 1 94.25 226 PRO A N 1
ATOM 1783 C CA . PRO A 1 226 ? -14.016 -10.594 -20.781 1 94.25 226 PRO A CA 1
ATOM 1784 C C . PRO A 1 226 ? -14.625 -9.195 -20.781 1 94.25 226 PRO A C 1
ATOM 1786 O O . PRO A 1 226 ? -14.5 -8.453 -19.812 1 94.25 226 PRO A O 1
ATOM 1789 N N . ASP A 1 227 ? -15.289 -8.867 -21.844 1 94.44 227 ASP A N 1
ATOM 1790 C CA . ASP A 1 227 ? -15.898 -7.539 -21.938 1 94.44 227 ASP A CA 1
ATOM 1791 C C . ASP A 1 227 ? -17.031 -7.379 -20.938 1 94.44 227 ASP A C 1
ATOM 1793 O O . ASP A 1 227 ? -17.25 -6.289 -20.391 1 94.44 227 ASP A O 1
ATOM 1797 N N . ALA A 1 228 ? -17.766 -8.414 -20.781 1 95.19 228 ALA A N 1
ATOM 1798 C CA . ALA A 1 228 ? -18.828 -8.367 -19.781 1 95.19 228 ALA A CA 1
ATOM 1799 C C . ALA A 1 228 ? -18.266 -8.125 -18.391 1 95.19 228 ALA A C 1
ATOM 1801 O O . ALA A 1 228 ? -18.828 -7.355 -17.609 1 95.19 228 ALA A O 1
ATOM 1802 N N . LEU A 1 229 ? -17.172 -8.758 -18.047 1 94.38 229 LEU A N 1
ATOM 1803 C CA . LEU A 1 229 ? -16.516 -8.562 -16.766 1 94.38 229 LEU A CA 1
ATOM 1804 C C . LEU A 1 229 ? -16.047 -7.125 -16.609 1 94.38 229 LEU A C 1
ATOM 1806 O O . LEU A 1 2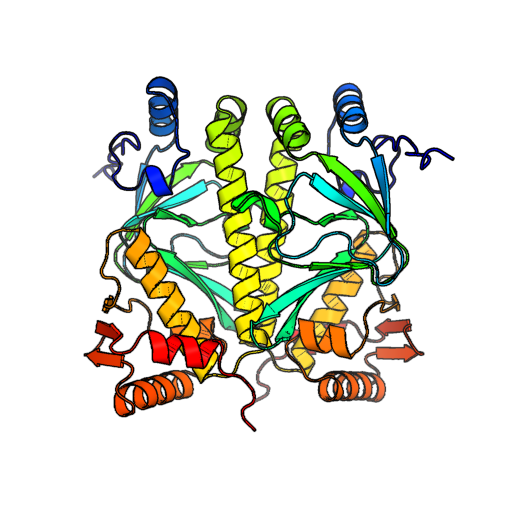29 ? -16.188 -6.531 -15.531 1 94.38 229 LEU A O 1
ATOM 1810 N N . LYS A 1 230 ? -15.484 -6.594 -17.625 1 93.69 230 LYS A N 1
ATOM 1811 C CA . LYS A 1 230 ? -15.016 -5.211 -17.609 1 93.69 230 LYS A CA 1
ATOM 1812 C C . LYS A 1 230 ? -16.172 -4.238 -17.391 1 93.69 230 LYS A C 1
ATOM 1814 O O . LYS A 1 230 ? -16.016 -3.24 -16.688 1 93.69 230 LYS A O 1
ATOM 1819 N N . ARG A 1 231 ? -17.281 -4.512 -17.969 1 93.31 231 ARG A N 1
ATOM 1820 C CA . ARG A 1 231 ? -18.469 -3.666 -17.812 1 93.31 231 ARG A CA 1
ATOM 1821 C C . ARG A 1 231 ? -18.953 -3.684 -16.359 1 93.31 231 ARG A C 1
ATOM 1823 O O . ARG A 1 231 ? -19.422 -2.666 -15.852 1 93.31 231 ARG A O 1
ATOM 1830 N N . ILE A 1 232 ? -18.844 -4.84 -15.812 1 93.31 232 ILE A N 1
ATOM 1831 C CA . ILE A 1 232 ? -19.25 -4.965 -14.422 1 93.31 232 ILE A CA 1
ATOM 1832 C C . ILE A 1 232 ? -18.375 -4.09 -13.531 1 93.31 232 ILE A C 1
ATOM 1834 O O . ILE A 1 232 ? -18.859 -3.42 -12.625 1 93.31 232 ILE A O 1
ATOM 1838 N N . VAL A 1 233 ? -17.094 -4.082 -13.766 1 89.94 233 VAL A N 1
ATOM 1839 C CA . VAL A 1 233 ? -16.141 -3.314 -12.961 1 89.94 233 VAL A CA 1
ATOM 1840 C C . VAL A 1 233 ? -16.375 -1.82 -13.188 1 89.94 233 VAL A C 1
ATOM 1842 O O . VAL A 1 233 ? -16.312 -1.03 -12.242 1 89.94 233 VAL A O 1
ATOM 1845 N N . ASN A 1 234 ? -16.562 -1.423 -14.523 1 77.69 234 ASN A N 1
ATOM 1846 C CA . ASN A 1 234 ? -16.703 -0.016 -14.883 1 77.69 234 ASN A CA 1
ATOM 1847 C C . ASN A 1 234 ? -18.172 0.428 -14.82 1 77.69 234 ASN A C 1
ATOM 1849 O O . ASN A 1 234 ? -18.5 1.534 -15.242 1 77.69 234 ASN A O 1
ATOM 1853 N N . SER A 1 235 ? -19.328 -0.563 -14.898 1 60.75 235 SER A N 1
ATOM 1854 C CA . SER A 1 235 ? -20.75 -0.348 -15.156 1 60.75 235 SER A CA 1
ATOM 1855 C C . SER A 1 235 ? -21.266 0.854 -14.375 1 60.75 235 SER A C 1
ATOM 1857 O O . SER A 1 235 ? -20.969 1.018 -13.195 1 60.75 235 SER A O 1
ATOM 1859 N N . GLN A 1 236 ? -21.594 2.082 -15.062 1 45.03 236 GLN A N 1
ATOM 1860 C CA . GLN A 1 236 ? -22.422 3.293 -15.07 1 45.03 236 GLN A CA 1
ATOM 1861 C C . GLN A 1 236 ? -23.781 3.043 -14.438 1 45.03 236 GLN A C 1
ATOM 1863 O O . GLN A 1 236 ? -24.359 1.96 -14.594 1 45.03 236 GLN A O 1
ATOM 1868 N N . ALA A 1 237 ? -24.281 3.91 -13.547 1 37.03 237 ALA A N 1
ATOM 1869 C CA . ALA A 1 237 ? -25.656 4.215 -13.148 1 37.03 237 ALA A CA 1
ATOM 1870 C C . ALA A 1 237 ? -26.609 4.133 -14.336 1 37.03 237 ALA A C 1
ATOM 1872 O O . ALA A 1 237 ? -26.609 5.012 -15.203 1 37.03 237 ALA A O 1
ATOM 1873 N N . CYS A 1 238 ? -26.719 3.25 -15.219 1 29.69 238 CYS A N 1
ATOM 1874 C CA . CYS A 1 238 ? -27.906 3.428 -16.031 1 29.69 238 CYS A CA 1
ATOM 1875 C C . CYS A 1 238 ? -29.156 3.52 -15.156 1 29.69 238 CYS A C 1
ATOM 1877 O O . CYS A 1 238 ? -29.75 2.496 -14.805 1 29.69 238 CYS A O 1
ATOM 1879 N N . ASN A 1 239 ? -29.234 4.027 -13.852 1 23.33 239 ASN A N 1
ATOM 1880 C CA . ASN A 1 239 ? -30.656 4.355 -13.891 1 23.33 239 ASN A CA 1
ATOM 1881 C C . ASN A 1 239 ? -30.969 5.395 -14.969 1 23.33 239 ASN A C 1
ATOM 1883 O O . ASN A 1 239 ? -30.234 6.379 -15.109 1 23.33 239 ASN A O 1
ATOM 1887 N N . MET B 1 1 ? 7.156 39.562 -11.305 1 27.39 1 MET B N 1
ATOM 1888 C CA . MET B 1 1 ? 7.641 39.375 -9.938 1 27.39 1 MET B CA 1
ATOM 1889 C C . MET B 1 1 ? 8 37.906 -9.688 1 27.39 1 MET B C 1
ATOM 1891 O O . MET B 1 1 ? 7.184 37 -9.922 1 27.39 1 MET B O 1
ATOM 1895 N N . ASN B 1 2 ? 9.234 37.312 -9.703 1 32.09 2 ASN B N 1
ATOM 1896 C CA . ASN B 1 2 ? 9.844 36 -9.891 1 32.09 2 ASN B CA 1
ATOM 1897 C C . ASN B 1 2 ? 9.469 35.062 -8.758 1 32.09 2 ASN B C 1
ATOM 1899 O O . ASN B 1 2 ? 9.648 35.375 -7.582 1 32.09 2 ASN B O 1
ATOM 1903 N N . PRO B 1 3 ? 8.492 34.156 -8.82 1 40.69 3 PRO B N 1
ATOM 1904 C CA . PRO B 1 3 ? 7.957 33.406 -7.676 1 40.69 3 PRO B CA 1
ATOM 1905 C C . PRO B 1 3 ? 9.039 33 -6.691 1 40.69 3 PRO B C 1
ATOM 1907 O O . PRO B 1 3 ? 10.117 32.562 -7.102 1 40.69 3 PRO B O 1
ATOM 1910 N N . HIS B 1 4 ? 9.391 33.719 -5.648 1 40 4 HIS B N 1
ATOM 1911 C CA . HIS B 1 4 ? 10.406 33.719 -4.605 1 40 4 HIS B CA 1
ATOM 1912 C C . HIS B 1 4 ? 10.641 32.312 -4.082 1 40 4 HIS B C 1
ATOM 1914 O O . HIS B 1 4 ? 9.773 31.734 -3.41 1 40 4 HIS B O 1
ATOM 1920 N N . THR B 1 5 ? 11.227 31.438 -4.828 1 46.62 5 THR B N 1
ATOM 1921 C CA . THR B 1 5 ? 11.734 30.125 -4.441 1 46.62 5 THR B CA 1
ATOM 1922 C C . THR B 1 5 ? 12.633 30.219 -3.213 1 46.62 5 THR B C 1
ATOM 1924 O O . THR B 1 5 ? 13.711 30.828 -3.273 1 46.62 5 THR B O 1
ATOM 1927 N N . ILE B 1 6 ? 12.078 30.547 -2.074 1 49.44 6 ILE B N 1
ATOM 1928 C CA . ILE B 1 6 ? 12.875 30.578 -0.856 1 49.44 6 ILE B CA 1
ATOM 1929 C C . ILE B 1 6 ? 13.656 29.281 -0.713 1 49.44 6 ILE B C 1
ATOM 1931 O O . ILE B 1 6 ? 13.086 28.188 -0.809 1 49.44 6 ILE B O 1
ATOM 1935 N N . LYS B 1 7 ? 14.992 29.406 -0.893 1 55.41 7 LYS B N 1
ATOM 1936 C CA . LYS B 1 7 ? 15.93 28.297 -0.693 1 55.41 7 LYS B CA 1
ATOM 1937 C C . LYS B 1 7 ? 15.773 27.688 0.699 1 55.41 7 LYS B C 1
ATOM 1939 O O . LYS B 1 7 ? 15.742 28.406 1.697 1 55.41 7 LYS B O 1
ATOM 1944 N N . VAL B 1 8 ? 15.047 26.609 0.957 1 59.22 8 VAL B N 1
ATOM 1945 C CA . VAL B 1 8 ? 14.836 25.891 2.215 1 59.22 8 VAL B CA 1
ATOM 1946 C C . VAL B 1 8 ? 16.062 25.047 2.537 1 59.22 8 VAL B C 1
ATOM 1948 O O . VAL B 1 8 ? 16.625 24.391 1.652 1 59.22 8 VAL B O 1
ATOM 1951 N N . ALA B 1 9 ? 16.688 25.375 3.697 1 68.31 9 ALA B N 1
ATOM 1952 C CA . ALA B 1 9 ? 17.766 24.5 4.176 1 68.31 9 ALA B CA 1
ATOM 1953 C C . ALA B 1 9 ? 17.203 23.391 5.066 1 68.31 9 ALA B C 1
ATOM 1955 O O . ALA B 1 9 ? 16.672 23.672 6.148 1 68.31 9 ALA B O 1
ATOM 1956 N N . CYS B 1 10 ? 17.172 22.109 4.594 1 75.69 10 CYS B N 1
ATOM 1957 C CA . CYS B 1 10 ? 16.766 20.938 5.371 1 75.69 10 CYS B CA 1
ATOM 1958 C C . CYS B 1 10 ? 17.531 20.875 6.688 1 75.69 10 CYS B C 1
ATOM 1960 O O . CYS B 1 10 ? 17.016 20.344 7.68 1 75.69 10 CYS B O 1
ATOM 1962 N N . SER B 1 11 ? 18.75 21.484 6.625 1 73.5 11 SER B N 1
ATOM 1963 C CA . SER B 1 11 ? 19.594 21.422 7.809 1 73.5 11 SER B CA 1
ATOM 1964 C C . SER B 1 11 ? 18.969 22.172 8.977 1 73.5 11 SER B C 1
ATOM 1966 O O . SER B 1 11 ? 19.234 21.859 10.141 1 73.5 11 SER B O 1
ATOM 1968 N N . ASN B 1 12 ? 18.094 23.062 8.656 1 74.25 12 ASN B N 1
ATOM 1969 C CA . ASN B 1 12 ? 17.469 23.859 9.695 1 74.25 12 ASN B CA 1
ATOM 1970 C C . ASN B 1 12 ? 15.969 23.594 9.797 1 74.25 12 ASN B C 1
ATOM 1972 O O . ASN B 1 12 ? 15.234 24.359 10.406 1 74.25 12 ASN B O 1
ATOM 1976 N N . CYS B 1 13 ? 15.625 22.531 9.18 1 79.06 13 CYS B N 1
ATOM 1977 C CA . CYS B 1 13 ? 14.195 22.234 9.141 1 79.06 13 CYS B CA 1
ATOM 1978 C C . CYS B 1 13 ? 13.758 21.5 10.406 1 79.06 13 CYS B C 1
ATOM 1980 O O . CYS B 1 13 ? 14.398 20.531 10.828 1 79.06 13 CYS B O 1
ATOM 1982 N N . ASN B 1 14 ? 12.703 21.938 10.977 1 71.56 14 ASN B N 1
ATOM 1983 C CA . ASN B 1 14 ? 12.18 21.312 12.188 1 71.56 14 ASN B CA 1
ATOM 1984 C C . ASN B 1 14 ? 11.625 19.922 11.922 1 71.56 14 ASN B C 1
ATOM 1986 O O . ASN B 1 14 ? 11.336 19.172 12.852 1 71.56 14 ASN B O 1
ATOM 1990 N N . LEU B 1 15 ? 11.461 19.625 10.617 1 71.12 15 LEU B N 1
ATOM 1991 C CA . LEU B 1 15 ? 10.898 18.328 10.25 1 71.12 15 LEU B CA 1
ATOM 1992 C C . LEU B 1 15 ? 12 17.375 9.773 1 71.12 15 LEU B C 1
ATOM 1994 O O . LEU B 1 15 ? 11.711 16.281 9.281 1 71.12 15 LEU B O 1
ATOM 1998 N N . ARG B 1 16 ? 13.133 17.797 9.898 1 71.94 16 ARG B N 1
ATOM 1999 C CA . ARG B 1 16 ? 14.273 17.062 9.359 1 71.94 16 ARG B CA 1
ATOM 2000 C C . ARG B 1 16 ? 14.266 15.609 9.812 1 71.94 16 ARG B C 1
ATOM 2002 O O . ARG B 1 16 ? 14.484 14.695 9.016 1 71.94 16 ARG B O 1
ATOM 2009 N N . GLU B 1 17 ? 13.867 15.391 11.047 1 68.38 17 GLU B N 1
ATOM 2010 C CA . GLU B 1 17 ? 13.938 14.047 11.617 1 68.38 17 GLU B CA 1
ATOM 2011 C C . GLU B 1 17 ? 12.852 13.148 11.039 1 68.38 17 GLU B C 1
ATOM 2013 O O . GLU B 1 17 ? 12.945 11.922 11.117 1 68.38 17 GLU B O 1
ATOM 2018 N N . LEU B 1 18 ? 11.883 13.812 10.5 1 69.88 18 LEU B N 1
ATOM 2019 C CA . LEU B 1 18 ? 10.781 13.055 9.922 1 69.88 18 LEU B CA 1
ATOM 2020 C C . LEU B 1 18 ? 11.008 12.828 8.43 1 69.88 18 LEU B C 1
ATOM 2022 O O . LEU B 1 18 ? 10.531 11.836 7.867 1 69.88 18 LEU B O 1
ATOM 2026 N N . CYS B 1 19 ? 11.742 13.742 7.898 1 76.88 19 CYS B N 1
ATOM 2027 C CA . CYS B 1 19 ? 11.914 13.719 6.449 1 76.88 19 CYS B CA 1
ATOM 2028 C C . CYS B 1 19 ? 13.203 13.016 6.062 1 76.88 19 CYS B C 1
ATOM 2030 O O . CYS B 1 19 ? 13.289 12.398 5 1 76.88 19 CYS B O 1
ATOM 2032 N N . MET B 1 20 ? 14.211 13.141 7.066 1 77.06 20 MET B N 1
ATOM 2033 C CA . MET B 1 20 ? 15.555 12.742 6.676 1 77.06 20 MET B CA 1
ATOM 2034 C C . MET B 1 20 ? 16.094 11.648 7.598 1 77.06 20 MET B C 1
ATOM 2036 O O . MET B 1 20 ? 15.625 11.508 8.734 1 77.06 20 MET B O 1
ATOM 2040 N N . PRO B 1 21 ? 17.078 10.922 6.988 1 79.81 21 PRO B N 1
ATOM 2041 C CA . PRO B 1 21 ? 17.688 9.914 7.855 1 79.81 21 PRO B CA 1
ATOM 2042 C C . PRO B 1 21 ? 18.453 10.531 9.023 1 79.81 21 PRO B C 1
ATOM 2044 O O . PRO B 1 21 ? 18.906 11.68 8.938 1 79.81 21 PRO B O 1
ATOM 2047 N N . LEU B 1 22 ? 18.469 9.734 10.023 1 75.06 22 LEU B N 1
ATOM 2048 C CA . LEU B 1 22 ? 19.297 10.133 11.156 1 75.06 22 LEU B CA 1
ATOM 2049 C C . LEU B 1 22 ? 20.781 9.891 10.859 1 75.06 22 LEU B C 1
ATOM 2051 O O . LEU B 1 22 ? 21.125 9.016 10.07 1 75.06 22 LEU B O 1
ATOM 2055 N N . GLY B 1 23 ? 21.625 10.789 11.32 1 75.44 23 GLY B N 1
ATO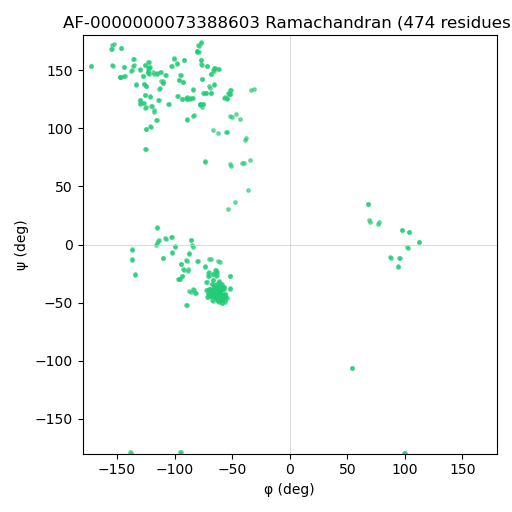M 2056 C CA . GLY B 1 23 ? 23.047 10.516 11.289 1 75.44 23 GLY B CA 1
ATOM 2057 C C . GLY B 1 23 ? 23.75 11.141 10.094 1 75.44 23 GLY B C 1
ATOM 2058 O O . GLY B 1 23 ? 24.812 10.695 9.688 1 75.44 23 GLY B O 1
ATOM 2059 N N . LEU B 1 24 ? 23.078 12.008 9.422 1 82.81 24 LEU B N 1
ATOM 2060 C CA . LEU B 1 24 ? 23.734 12.703 8.328 1 82.81 24 LEU B CA 1
ATOM 2061 C C . LEU B 1 24 ? 24.734 13.719 8.859 1 82.81 24 LEU B C 1
ATOM 2063 O O . LEU B 1 24 ? 24.453 14.422 9.828 1 82.81 24 LEU B O 1
ATOM 2067 N N . ASN B 1 25 ? 25.906 13.656 8.32 1 84.94 25 ASN B N 1
ATOM 2068 C CA . ASN B 1 25 ? 26.859 14.703 8.688 1 84.94 25 ASN B CA 1
ATOM 2069 C C . ASN B 1 25 ? 26.562 16.016 7.953 1 84.94 25 ASN B C 1
ATOM 2071 O O . ASN B 1 25 ? 25.672 16.062 7.109 1 84.94 25 ASN B O 1
ATOM 2075 N N . GLU B 1 26 ? 27.297 17 8.336 1 83.62 26 GLU B N 1
ATOM 2076 C CA . GLU B 1 26 ? 27.031 18.344 7.824 1 83.62 26 GLU B CA 1
ATOM 2077 C C . GLU B 1 26 ? 27.188 18.406 6.309 1 83.62 26 GLU B C 1
ATOM 2079 O O . GLU B 1 26 ? 26.422 19.078 5.621 1 83.62 26 GLU B O 1
ATOM 2084 N N . GLN B 1 27 ? 28.125 17.734 5.844 1 86.88 27 GLN B N 1
ATOM 2085 C CA . GLN B 1 27 ? 28.375 17.719 4.402 1 86.88 27 GLN B CA 1
ATOM 2086 C C . GLN B 1 27 ? 27.234 17.047 3.652 1 86.88 27 GLN B C 1
ATOM 2088 O O . GLN B 1 27 ? 26.766 17.562 2.625 1 86.88 27 GLN B O 1
ATOM 2093 N N . GLN B 1 28 ? 26.875 16 4.207 1 85.12 28 GLN B N 1
ATOM 2094 C CA . GLN B 1 28 ? 25.766 15.266 3.611 1 85.12 28 GLN B CA 1
ATOM 2095 C C . GLN B 1 28 ? 24.469 16.094 3.646 1 85.12 28 GLN B C 1
ATOM 2097 O O . GLN B 1 28 ? 23.719 16.125 2.674 1 85.12 28 GLN B O 1
ATOM 2102 N N . LEU B 1 29 ? 24.266 16.797 4.723 1 83.06 29 LEU B N 1
ATOM 2103 C CA . LEU B 1 29 ? 23.094 17.641 4.875 1 83.06 29 LEU B CA 1
ATOM 2104 C C . LEU B 1 29 ? 23.109 18.781 3.863 1 83.06 29 LEU B C 1
ATOM 2106 O O . LEU B 1 29 ? 22.062 19.141 3.307 1 83.06 29 LEU B O 1
ATOM 2110 N N . GLN B 1 30 ? 24.203 19.281 3.652 1 83.69 30 GLN B N 1
ATOM 2111 C CA . GLN B 1 30 ? 24.328 20.359 2.68 1 83.69 30 GLN B CA 1
ATOM 2112 C C . GLN B 1 30 ? 24 19.875 1.271 1 83.69 30 GLN B C 1
ATOM 2114 O O . GLN B 1 30 ? 23.406 20.609 0.48 1 83.69 30 GLN B O 1
ATOM 2119 N N . ARG B 1 31 ? 24.406 18.719 1.013 1 84.75 31 ARG B N 1
ATOM 2120 C CA . ARG B 1 31 ? 24.109 18.141 -0.299 1 84.75 31 ARG B CA 1
ATOM 2121 C C . ARG B 1 31 ? 22.609 17.969 -0.498 1 84.75 31 ARG B C 1
ATOM 2123 O O . ARG B 1 31 ? 22.078 18.203 -1.593 1 84.75 31 ARG B O 1
ATOM 2130 N N . ILE B 1 32 ? 21.969 17.578 0.57 1 82.75 32 ILE B N 1
ATOM 2131 C CA . ILE B 1 32 ? 20.531 17.438 0.519 1 82.75 32 ILE B CA 1
ATOM 2132 C C . ILE B 1 32 ? 19.875 18.797 0.341 1 82.75 32 ILE B C 1
ATOM 2134 O O . ILE B 1 32 ? 18.906 18.938 -0.424 1 82.75 32 ILE B O 1
ATOM 2138 N N . ASP B 1 33 ? 20.406 19.75 1.024 1 82.25 33 ASP B N 1
ATOM 2139 C CA . ASP B 1 33 ? 19.906 21.109 0.89 1 82.25 33 ASP B CA 1
ATOM 2140 C C . ASP B 1 33 ? 19.969 21.578 -0.563 1 82.25 33 ASP B C 1
ATOM 2142 O O . ASP B 1 33 ? 19.078 22.266 -1.035 1 82.25 33 ASP B O 1
ATOM 2146 N N . ASP B 1 34 ? 20.969 21.156 -1.17 1 83 34 ASP B N 1
ATOM 2147 C CA . ASP B 1 34 ? 21.188 21.578 -2.547 1 83 34 ASP B CA 1
ATOM 2148 C C . ASP B 1 34 ? 20.172 20.953 -3.49 1 83 34 ASP B C 1
ATOM 2150 O O . ASP B 1 34 ? 19.891 21.484 -4.562 1 83 34 ASP B O 1
ATOM 2154 N N . ILE B 1 35 ? 19.688 19.844 -3.109 1 80.69 35 ILE B N 1
ATOM 2155 C CA . ILE B 1 35 ? 18.734 19.109 -3.943 1 80.69 35 ILE B CA 1
ATOM 2156 C C . ILE B 1 35 ? 17.328 19.688 -3.736 1 80.69 35 ILE B C 1
ATOM 2158 O O . ILE B 1 35 ? 16.547 19.797 -4.684 1 80.69 35 ILE B O 1
ATOM 2162 N N . VAL B 1 36 ? 17.078 19.969 -2.398 1 76.12 36 VAL B N 1
ATOM 2163 C CA . VAL B 1 36 ? 15.75 20.469 -2.055 1 76.12 36 VAL B CA 1
ATOM 2164 C C . VAL B 1 36 ? 15.602 21.906 -2.514 1 76.12 36 VAL B C 1
ATOM 2166 O O . VAL B 1 36 ? 16.156 22.828 -1.894 1 76.12 36 VAL B O 1
ATOM 2169 N N . ALA B 1 37 ? 15.516 22.125 -3.779 1 64.19 37 ALA B N 1
ATOM 2170 C CA . ALA B 1 37 ? 15.727 23.375 -4.523 1 64.19 37 ALA B CA 1
ATOM 2171 C C . ALA B 1 37 ? 14.648 24.391 -4.195 1 64.19 37 ALA B C 1
ATOM 2173 O O . ALA B 1 37 ? 14.938 25.594 -4.051 1 64.19 37 ALA B O 1
ATOM 2174 N N . THR B 1 38 ? 13.367 23.828 -4.078 1 82 38 THR B N 1
ATOM 2175 C CA . THR B 1 38 ? 12.32 24.844 -4.152 1 82 38 THR B CA 1
ATOM 2176 C C . THR B 1 38 ? 11.133 24.453 -3.268 1 82 38 THR B C 1
ATOM 2178 O O . THR B 1 38 ? 10.938 23.281 -2.971 1 82 38 THR B O 1
ATOM 2181 N N . ARG B 1 39 ? 10.609 25.484 -2.723 1 89.56 39 ARG B N 1
ATOM 2182 C CA . ARG B 1 39 ? 9.344 25.344 -2.01 1 89.56 39 ARG B CA 1
ATOM 2183 C C . ARG B 1 39 ? 8.164 25.719 -2.908 1 89.56 39 ARG B C 1
ATOM 2185 O O . ARG B 1 39 ? 8.289 26.594 -3.764 1 89.56 39 ARG B O 1
ATOM 2192 N N . ARG B 1 40 ? 7.172 24.984 -2.744 1 94.56 40 ARG B N 1
ATOM 2193 C CA . ARG B 1 40 ? 5.953 25.25 -3.504 1 94.56 40 ARG B CA 1
ATOM 2194 C C . ARG B 1 40 ? 4.754 25.406 -2.574 1 94.56 40 ARG B C 1
ATOM 2196 O O . ARG B 1 40 ? 4.539 24.578 -1.686 1 94.56 40 ARG B O 1
ATOM 2203 N N . LYS B 1 41 ? 4.047 26.484 -2.768 1 96.88 41 LYS B N 1
ATOM 2204 C CA . LYS B 1 41 ? 2.814 26.703 -2.018 1 96.88 41 LYS B CA 1
ATOM 2205 C C . LYS B 1 41 ? 1.605 26.172 -2.779 1 96.88 41 LYS B C 1
ATOM 2207 O O . LYS B 1 41 ? 1.535 26.281 -4.004 1 96.88 41 LYS B O 1
ATOM 2212 N N . VAL B 1 42 ? 0.728 25.578 -2.061 1 97.94 42 VAL B N 1
ATOM 2213 C CA . VAL B 1 42 ? -0.523 25.078 -2.619 1 97.94 42 VAL B CA 1
ATOM 2214 C C . VAL B 1 42 ? -1.698 25.562 -1.773 1 97.94 42 VAL B C 1
ATOM 2216 O O . VAL B 1 42 ? -1.759 25.297 -0.571 1 97.94 42 VAL B O 1
ATOM 2219 N N . LYS B 1 43 ? -2.639 26.219 -2.412 1 98.31 43 LYS B N 1
ATOM 2220 C CA . LYS B 1 43 ? -3.803 26.719 -1.688 1 98.31 43 LYS B CA 1
ATOM 2221 C C . LYS B 1 43 ? -4.793 25.594 -1.393 1 98.31 43 LYS B C 1
ATOM 2223 O O . LYS B 1 43 ? -4.84 24.594 -2.113 1 98.31 43 LYS B O 1
ATOM 2228 N N . ARG B 1 44 ? -5.586 25.906 -0.395 1 97.81 44 ARG B N 1
ATOM 2229 C CA . ARG B 1 44 ? -6.645 24.953 -0.068 1 97.81 44 ARG B CA 1
ATOM 2230 C C . ARG B 1 44 ? -7.469 24.609 -1.303 1 97.81 44 ARG B C 1
ATOM 2232 O O . ARG B 1 44 ? -7.898 25.5 -2.037 1 97.81 44 ARG B O 1
ATOM 2239 N N . GLY B 1 45 ? -7.621 23.344 -1.512 1 97.38 45 GLY B N 1
ATOM 2240 C CA . GLY B 1 45 ? -8.398 22.891 -2.654 1 97.38 45 GLY B CA 1
ATOM 2241 C C . GLY B 1 45 ? -7.574 22.734 -3.916 1 97.38 45 GLY B C 1
ATOM 2242 O O . GLY B 1 45 ? -8.016 22.109 -4.879 1 97.38 45 GLY B O 1
ATOM 2243 N N . GLY B 1 46 ? -6.359 23.25 -3.867 1 98.06 46 GLY B N 1
ATOM 2244 C CA . GLY B 1 46 ? -5.469 23.109 -5.008 1 98.06 46 GLY B CA 1
ATOM 2245 C C . GLY B 1 46 ? -4.863 21.719 -5.121 1 98.06 46 GLY B C 1
ATOM 2246 O O . GLY B 1 46 ? -4.711 21.016 -4.121 1 98.06 46 GLY B O 1
ATOM 2247 N N . THR B 1 47 ? -4.5 21.344 -6.336 1 98.06 47 THR B N 1
ATOM 2248 C CA . THR B 1 47 ? -3.9 20.031 -6.586 1 98.06 47 THR B CA 1
ATOM 2249 C C . THR B 1 47 ? -2.379 20.141 -6.641 1 98.06 47 THR B C 1
ATOM 2251 O O . THR B 1 47 ? -1.835 21.016 -7.316 1 98.06 47 THR B O 1
ATOM 2254 N N . LEU B 1 48 ? -1.774 19.375 -5.922 1 98 48 LEU B N 1
ATOM 2255 C CA . LEU B 1 48 ? -0.323 19.25 -6 1 98 48 LEU B CA 1
ATOM 2256 C C . LEU B 1 48 ? 0.099 18.547 -7.281 1 98 48 LEU B C 1
ATOM 2258 O O . LEU B 1 48 ? 1.035 18.969 -7.957 1 98 48 LEU B O 1
ATOM 2262 N N . PHE B 1 49 ? -0.571 17.484 -7.605 1 98.06 49 PHE B N 1
ATOM 2263 C CA . PHE B 1 49 ? -0.476 16.781 -8.883 1 98.06 49 PHE B CA 1
ATOM 2264 C C . PHE B 1 49 ? -1.755 16 -9.172 1 98.06 49 PHE B C 1
ATOM 2266 O O . PHE B 1 49 ? -2.584 15.812 -8.281 1 98.06 49 PHE B O 1
ATOM 2273 N N . ARG B 1 50 ? -1.848 15.531 -10.445 1 97.25 50 ARG B N 1
ATOM 2274 C CA . ARG B 1 50 ? -3.051 14.828 -10.883 1 97.25 50 ARG B CA 1
ATOM 2275 C C . ARG B 1 50 ? -2.707 13.461 -11.461 1 97.25 50 ARG B C 1
ATOM 2277 O O . ARG B 1 50 ? -1.592 13.242 -11.938 1 97.25 50 ARG B O 1
ATOM 2284 N N . ASN B 1 51 ? -3.732 12.68 -11.328 1 96.12 51 ASN B N 1
ATOM 2285 C CA . ASN B 1 51 ? -3.619 11.398 -12.016 1 96.12 51 ASN B CA 1
ATOM 2286 C C . ASN B 1 51 ? -3.24 11.586 -13.484 1 96.12 51 ASN B C 1
ATOM 2288 O O . ASN B 1 51 ? -3.854 12.391 -14.188 1 96.12 51 ASN B O 1
ATOM 2292 N N . GLY B 1 52 ? -2.203 10.844 -13.867 1 96.31 52 GLY B N 1
ATOM 2293 C CA . GLY B 1 52 ? -1.773 10.906 -15.258 1 96.31 52 GLY B CA 1
ATOM 2294 C C . GLY B 1 52 ? -0.662 11.914 -15.492 1 96.31 52 GLY B C 1
ATOM 2295 O O . GLY B 1 52 ? 0.014 11.867 -16.516 1 96.31 52 GLY B O 1
ATOM 2296 N N . GLU B 1 53 ? -0.483 12.805 -14.617 1 97.5 53 GLU B N 1
ATOM 2297 C CA . GLU B 1 53 ? 0.575 13.797 -14.75 1 97.5 53 GLU B CA 1
ATOM 2298 C C . GLU B 1 53 ? 1.955 13.156 -14.656 1 97.5 53 GLU B C 1
ATOM 2300 O O . GLU B 1 53 ? 2.143 12.18 -13.93 1 97.5 53 GLU B O 1
ATOM 2305 N N . ALA B 1 54 ? 2.883 13.742 -15.32 1 98.38 54 ALA B N 1
ATOM 2306 C CA . ALA B 1 54 ? 4.242 13.211 -15.336 1 98.38 54 ALA B CA 1
ATOM 2307 C C . ALA B 1 54 ? 4.875 13.297 -13.945 1 98.38 54 ALA B C 1
ATOM 2309 O O . ALA B 1 54 ? 4.719 14.305 -13.25 1 98.38 54 ALA B O 1
ATOM 2310 N N . PHE B 1 55 ? 5.523 12.289 -13.617 1 98.06 55 PHE B N 1
ATOM 2311 C CA . PHE B 1 55 ? 6.246 12.227 -12.352 1 98.06 55 PHE B CA 1
ATOM 2312 C C . PHE B 1 55 ? 7.668 12.742 -12.516 1 98.06 55 PHE B C 1
ATOM 2314 O O . PHE B 1 55 ? 8.438 12.227 -13.328 1 98.06 55 PHE B O 1
ATOM 2321 N N . THR B 1 56 ? 8.062 13.727 -11.664 1 96.44 56 THR B N 1
ATOM 2322 C CA . THR B 1 56 ? 9.422 14.258 -11.727 1 96.44 56 THR B CA 1
ATOM 2323 C C . THR B 1 56 ? 10.016 14.383 -10.328 1 96.44 56 THR B C 1
ATOM 2325 O O . THR B 1 56 ? 11.242 14.328 -10.164 1 96.44 56 THR B O 1
ATOM 2328 N N . SER B 1 57 ? 9.078 14.531 -9.352 1 95.38 57 SER B N 1
ATOM 2329 C CA . SER B 1 57 ? 9.57 14.898 -8.031 1 95.38 57 SER B CA 1
ATOM 2330 C C . SER B 1 57 ? 8.766 14.219 -6.93 1 95.38 57 SER B C 1
ATOM 2332 O O . SER B 1 57 ? 7.621 13.812 -7.148 1 95.38 57 SER B O 1
ATOM 2334 N N . LEU B 1 58 ? 9.422 14.039 -5.848 1 94.94 58 LEU B N 1
ATOM 2335 C CA . LEU B 1 58 ? 8.75 13.789 -4.578 1 94.94 58 LEU B CA 1
ATOM 2336 C C . LEU B 1 58 ? 8.492 15.086 -3.828 1 94.94 58 LEU B C 1
ATOM 2338 O O . LEU B 1 58 ? 9.18 16.094 -4.055 1 94.94 58 LEU B O 1
ATOM 2342 N N . PHE B 1 59 ? 7.566 15.047 -2.941 1 95.56 59 PHE B N 1
ATOM 2343 C CA . PHE B 1 59 ? 7.203 16.25 -2.195 1 95.56 59 PHE B CA 1
ATOM 2344 C C . PHE B 1 59 ? 7.176 15.961 -0.698 1 95.56 59 PHE B C 1
ATOM 2346 O O . PHE B 1 59 ? 6.434 15.086 -0.239 1 95.56 59 PHE B O 1
ATOM 2353 N N . ALA B 1 60 ? 7.949 16.656 0.019 1 93.75 60 ALA B N 1
ATOM 2354 C CA . ALA B 1 60 ? 7.879 16.609 1.478 1 93.75 60 ALA B CA 1
ATOM 2355 C C . ALA B 1 60 ? 6.969 17.719 2.014 1 93.75 60 ALA B C 1
ATOM 2357 O O . ALA B 1 60 ? 7.184 18.891 1.729 1 93.75 60 ALA B O 1
ATOM 2358 N N . ILE B 1 61 ? 6.02 17.328 2.781 1 95.12 61 ILE B N 1
ATOM 2359 C CA . ILE B 1 61 ? 5.066 18.312 3.285 1 95.12 61 ILE B CA 1
ATOM 2360 C C . ILE B 1 61 ? 5.691 19.094 4.441 1 95.12 61 ILE B C 1
ATOM 2362 O O . ILE B 1 61 ? 6.035 18.516 5.473 1 95.12 61 ILE B O 1
ATOM 2366 N N . ARG B 1 62 ? 5.77 20.328 4.27 1 92 62 ARG B N 1
ATOM 2367 C CA . ARG B 1 62 ? 6.297 21.188 5.32 1 92 62 ARG B CA 1
ATOM 2368 C C . ARG B 1 62 ? 5.18 21.656 6.25 1 92 62 ARG B C 1
ATOM 2370 O O . ARG B 1 62 ? 5.328 21.625 7.473 1 92 62 ARG B O 1
ATOM 2377 N N . THR B 1 63 ? 4.191 22.188 5.566 1 93.31 63 THR B N 1
ATOM 2378 C CA . THR B 1 63 ? 2.994 22.594 6.297 1 93.31 63 THR B CA 1
ATOM 2379 C C . THR B 1 63 ? 1.734 22.188 5.535 1 93.31 63 THR B C 1
ATOM 2381 O O . THR B 1 63 ? 1.753 22.078 4.305 1 93.31 63 THR B O 1
ATOM 2384 N N . GLY B 1 64 ? 0.69 21.938 6.418 1 95.5 64 GLY B N 1
ATOM 2385 C CA . GLY B 1 64 ? -0.604 21.656 5.812 1 95.5 64 GLY B CA 1
ATOM 2386 C C . GLY B 1 64 ? -0.931 20.188 5.75 1 95.5 64 GLY B C 1
ATOM 2387 O O . GLY B 1 64 ? -0.171 19.344 6.254 1 95.5 64 GLY B O 1
ATOM 2388 N N . PHE B 1 65 ? -2.188 19.922 5.152 1 97.56 65 PHE B N 1
ATOM 2389 C CA . PHE B 1 65 ? -2.736 18.578 5 1 97.56 65 PHE B CA 1
ATOM 2390 C C . PHE B 1 65 ? -3.127 18.312 3.553 1 97.56 65 PHE B C 1
ATOM 2392 O O . PHE B 1 65 ? -3.639 19.203 2.871 1 97.56 65 PHE B O 1
ATOM 2399 N N . PHE B 1 66 ? -2.828 17.188 3.131 1 98.5 66 PHE B N 1
ATOM 2400 C CA . PHE B 1 66 ? -3.225 16.766 1.791 1 98.5 66 PHE B CA 1
ATOM 2401 C C . PHE B 1 66 ? -4.059 15.492 1.845 1 98.5 66 PHE B C 1
ATOM 2403 O O . PHE B 1 66 ? -3.943 14.703 2.787 1 98.5 66 PHE B O 1
ATOM 2410 N N . LYS B 1 67 ? -4.898 15.32 0.899 1 98.25 67 LYS B N 1
ATOM 2411 C CA . LYS B 1 67 ? -5.492 14.008 0.633 1 98.25 67 LYS B CA 1
ATOM 2412 C C . LYS B 1 67 ? -5.074 13.484 -0.738 1 98.25 67 LYS B C 1
ATOM 2414 O O . LYS B 1 67 ? -4.848 14.266 -1.664 1 98.25 67 LYS B O 1
ATOM 2419 N N . THR B 1 68 ? -4.938 12.211 -0.87 1 97.69 68 THR B N 1
ATOM 2420 C CA . THR B 1 68 ? -4.789 11.539 -2.154 1 97.69 68 THR B CA 1
ATOM 2421 C C . THR B 1 68 ? -6.059 10.766 -2.51 1 97.69 68 THR B C 1
ATOM 2423 O O . THR B 1 68 ? -6.738 10.242 -1.628 1 97.69 68 THR B O 1
ATOM 2426 N N . CYS B 1 69 ? -6.391 10.703 -3.773 1 96.5 69 CYS B N 1
ATOM 2427 C CA . CYS B 1 69 ? -7.633 10.062 -4.184 1 96.5 69 CYS B CA 1
ATOM 2428 C C . CYS B 1 69 ? -7.477 9.391 -5.547 1 96.5 69 CYS B C 1
ATOM 2430 O O . CYS B 1 69 ? -6.73 9.883 -6.398 1 96.5 69 CYS B O 1
ATOM 2432 N N . VAL B 1 70 ? -8.117 8.32 -5.664 1 94.81 70 VAL B N 1
ATOM 2433 C CA . VAL B 1 70 ? -8.219 7.609 -6.934 1 94.81 70 VAL B CA 1
ATOM 2434 C C . VAL B 1 70 ? -9.68 7.527 -7.367 1 94.81 70 VAL B C 1
ATOM 2436 O O . VAL B 1 70 ? -10.578 7.48 -6.527 1 94.81 70 VAL B O 1
ATOM 2439 N N . ALA B 1 71 ? -9.852 7.535 -8.656 1 86.25 71 ALA B N 1
ATOM 2440 C CA . ALA B 1 71 ? -11.227 7.508 -9.148 1 86.25 71 ALA B CA 1
ATOM 2441 C C . ALA B 1 71 ? -11.445 6.32 -10.086 1 86.25 71 ALA B C 1
ATOM 2443 O O . ALA B 1 71 ? -10.508 5.859 -10.742 1 86.25 71 ALA B O 1
ATOM 2444 N N . THR B 1 72 ? -12.703 5.855 -9.984 1 81.5 72 THR B N 1
ATOM 2445 C CA . THR B 1 72 ? -13.117 4.883 -10.992 1 81.5 72 THR B CA 1
ATOM 2446 C C . THR B 1 72 ? -13.492 5.574 -12.297 1 81.5 72 THR B C 1
ATOM 2448 O O . THR B 1 72 ? -13.578 6.805 -12.352 1 81.5 72 THR B O 1
ATOM 2451 N N . GLU B 1 73 ? -13.688 4.766 -13.242 1 79.12 73 GLU B N 1
ATOM 2452 C CA . GLU B 1 73 ? -14.078 5.301 -14.547 1 79.12 73 GLU B CA 1
ATOM 2453 C C . GLU B 1 73 ? -15.469 5.926 -14.484 1 79.12 73 GLU B C 1
ATOM 2455 O O . GLU B 1 73 ? -15.75 6.883 -15.211 1 79.12 73 GLU B O 1
ATOM 2460 N N . ASP B 1 74 ? -16.25 5.375 -13.633 1 78.56 74 ASP B N 1
ATOM 2461 C CA . ASP B 1 74 ? -17.625 5.879 -13.562 1 78.56 74 ASP B CA 1
ATOM 2462 C C . ASP B 1 74 ? -17.719 7.086 -12.633 1 78.56 74 ASP B C 1
ATOM 2464 O O . ASP B 1 74 ? -18.812 7.574 -12.352 1 78.56 74 ASP B O 1
ATOM 2468 N N . GLY B 1 75 ? -16.656 7.566 -12.109 1 77.31 75 GLY B N 1
ATOM 2469 C CA . GLY B 1 75 ? -16.625 8.836 -11.398 1 77.31 75 GLY B CA 1
ATOM 2470 C C . GLY B 1 75 ? -16.609 8.68 -9.891 1 77.31 75 GLY B C 1
ATOM 2471 O O . GLY B 1 75 ? -16.609 9.672 -9.156 1 77.31 75 GLY B O 1
ATOM 2472 N N . ARG B 1 76 ? -16.672 7.484 -9.391 1 83.25 76 ARG B N 1
ATOM 2473 C CA . ARG B 1 76 ? -16.547 7.289 -7.953 1 83.25 76 ARG B CA 1
ATOM 2474 C C . ARG B 1 76 ? -15.117 7.582 -7.488 1 83.25 76 ARG B C 1
ATOM 2476 O O . ARG B 1 76 ? -14.148 7.211 -8.164 1 83.25 76 ARG B O 1
ATOM 2483 N N . ASP B 1 77 ? -15.102 8.32 -6.398 1 86.69 77 ASP B N 1
ATOM 2484 C CA . ASP B 1 77 ? -13.797 8.672 -5.852 1 86.69 77 ASP B CA 1
ATOM 2485 C C . ASP B 1 77 ? -13.539 7.941 -4.539 1 86.69 77 ASP B C 1
ATOM 2487 O O . ASP B 1 77 ? -14.469 7.684 -3.77 1 86.69 77 ASP B O 1
ATOM 2491 N N . GLN B 1 78 ? -12.32 7.516 -4.359 1 94.81 78 GLN B N 1
ATOM 2492 C CA . GLN B 1 78 ? -11.867 6.91 -3.107 1 94.81 78 GLN B CA 1
ATOM 2493 C C . GLN B 1 78 ? -10.633 7.625 -2.566 1 94.81 78 GLN B C 1
ATOM 2495 O O . GLN B 1 78 ? -9.609 7.699 -3.244 1 94.81 78 GLN B O 1
ATOM 2500 N N . VAL B 1 79 ? -10.812 8.195 -1.381 1 97.38 79 VAL B N 1
ATOM 2501 C CA . VAL B 1 79 ? -9.641 8.758 -0.714 1 97.38 79 VAL B CA 1
ATOM 2502 C C . VAL B 1 79 ? -8.695 7.633 -0.295 1 97.38 79 VAL B C 1
ATOM 2504 O O . VAL B 1 79 ? -9.125 6.648 0.316 1 97.38 79 VAL B O 1
ATOM 2507 N N . THR B 1 80 ? -7.43 7.754 -0.619 1 96.5 80 THR B N 1
ATOM 2508 C CA . THR B 1 80 ? -6.488 6.676 -0.346 1 96.5 80 THR B CA 1
ATOM 2509 C C . THR B 1 80 ? -5.516 7.074 0.758 1 96.5 80 THR B C 1
ATOM 2511 O O . THR B 1 80 ? -4.762 6.234 1.262 1 96.5 80 THR B O 1
ATOM 2514 N N . GLY B 1 81 ? -5.52 8.352 1.094 1 96.75 81 GLY B N 1
ATOM 2515 C CA . GLY B 1 81 ? -4.613 8.758 2.154 1 96.75 81 GLY B CA 1
ATOM 2516 C C . GLY B 1 81 ? -4.812 10.195 2.596 1 96.75 81 GLY B C 1
ATOM 2517 O O . GLY B 1 81 ? -5.398 10.992 1.864 1 96.75 81 GLY B O 1
ATOM 2518 N N . PHE B 1 82 ? -4.449 10.438 3.836 1 97.56 82 PHE B N 1
ATOM 2519 C CA . PHE B 1 82 ? -4.285 11.766 4.41 1 97.56 82 PHE B CA 1
ATOM 2520 C C . PHE B 1 82 ? -2.844 11.984 4.859 1 97.56 82 PHE B C 1
ATOM 2522 O O . PHE B 1 82 ? -2.346 11.281 5.738 1 97.56 82 PHE B O 1
ATOM 2529 N N . GLN B 1 83 ? -2.254 12.883 4.23 1 96.75 83 GLN B N 1
ATOM 2530 C CA . GLN B 1 83 ? -0.848 13.133 4.527 1 96.75 83 GLN B CA 1
ATOM 2531 C C . GLN B 1 83 ? -0.662 14.5 5.18 1 96.75 83 GLN B C 1
ATOM 2533 O O . GLN B 1 83 ? -1.36 15.461 4.84 1 96.75 83 GLN B O 1
ATOM 2538 N N . MET B 1 84 ? 0.299 14.547 5.988 1 95.19 84 MET B N 1
ATOM 2539 C CA . MET B 1 84 ? 0.514 15.75 6.785 1 95.19 84 MET B CA 1
ATOM 2540 C C . MET B 1 84 ? 1.998 16.094 6.863 1 95.19 84 MET B C 1
ATOM 2542 O O . MET B 1 84 ? 2.83 15.406 6.266 1 95.19 84 MET B O 1
ATOM 2546 N N . ALA B 1 85 ? 2.258 17.172 7.609 1 92.81 85 ALA B N 1
ATOM 2547 C CA . ALA B 1 85 ? 3.621 17.672 7.738 1 92.81 85 ALA B CA 1
ATOM 2548 C C . ALA B 1 85 ? 4.582 16.562 8.148 1 92.81 85 ALA B C 1
ATOM 2550 O O . ALA B 1 85 ? 4.285 15.789 9.062 1 92.81 85 ALA B O 1
ATOM 2551 N N . GLY B 1 86 ? 5.742 16.516 7.41 1 89.56 86 GLY B N 1
ATOM 2552 C CA . GLY B 1 86 ? 6.754 15.508 7.719 1 89.56 86 GLY B CA 1
ATOM 2553 C C . GLY B 1 86 ? 6.641 14.266 6.863 1 89.56 86 GLY B C 1
ATOM 2554 O O . GLY B 1 86 ? 7.539 13.414 6.871 1 89.56 86 GLY B O 1
ATOM 2555 N N . GLU B 1 87 ? 5.59 14.141 6.172 1 93.5 87 GLU B N 1
ATOM 2556 C CA . GLU B 1 87 ? 5.379 12.977 5.32 1 93.5 87 GLU B CA 1
ATOM 2557 C C . GLU B 1 87 ? 5.68 13.297 3.859 1 93.5 87 GLU B C 1
ATOM 2559 O O . GLU B 1 87 ? 5.75 14.469 3.479 1 93.5 87 GLU B O 1
ATOM 2564 N N . ILE B 1 88 ? 5.914 12.258 3.086 1 94.19 88 ILE B N 1
ATOM 2565 C CA . ILE B 1 88 ? 6.305 12.398 1.687 1 94.19 88 ILE B CA 1
ATOM 2566 C C . ILE B 1 88 ? 5.164 11.93 0.785 1 94.19 88 ILE B C 1
ATOM 2568 O O . ILE B 1 88 ? 4.539 10.898 1.051 1 94.19 88 ILE B O 1
ATOM 2572 N N . ILE B 1 89 ? 4.953 12.688 -0.309 1 95.75 89 ILE B N 1
ATOM 2573 C CA . ILE B 1 89 ? 3.928 12.367 -1.294 1 95.75 89 ILE B CA 1
ATOM 2574 C C . ILE B 1 89 ? 4.566 12.219 -2.674 1 95.75 89 ILE B C 1
ATOM 2576 O O . ILE B 1 89 ? 5.617 12.797 -2.943 1 95.75 89 ILE B O 1
ATOM 2580 N N . GLY B 1 90 ? 3.93 11.336 -3.469 1 97.31 90 GLY B N 1
ATOM 2581 C CA . GLY B 1 90 ? 4.355 11.219 -4.855 1 97.31 90 GLY B CA 1
ATOM 2582 C C . GLY B 1 90 ? 5.012 9.891 -5.164 1 97.31 90 GLY B C 1
ATOM 2583 O O . GLY B 1 90 ? 5.43 9.648 -6.297 1 97.31 90 GLY B O 1
ATOM 2584 N N . LEU B 1 91 ? 5.07 9.023 -4.195 1 97.31 91 LEU B N 1
ATOM 2585 C CA . LEU B 1 91 ? 5.762 7.746 -4.352 1 97.31 91 LEU B CA 1
ATOM 2586 C C . LEU B 1 91 ? 5.086 6.891 -5.418 1 97.31 91 LEU B C 1
ATOM 2588 O O . LEU B 1 91 ? 5.723 6.02 -6.016 1 97.31 91 LEU B O 1
ATOM 2592 N N . ASP B 1 92 ? 3.842 7.121 -5.684 1 97.19 92 ASP B N 1
ATOM 2593 C CA . ASP B 1 92 ? 3.051 6.352 -6.637 1 97.19 92 ASP B CA 1
ATOM 2594 C C . ASP B 1 92 ? 3.561 6.555 -8.062 1 97.19 92 ASP B C 1
ATOM 2596 O O . ASP B 1 92 ? 3.402 5.68 -8.914 1 97.19 92 ASP B O 1
ATOM 2600 N N . GLY B 1 93 ? 4.188 7.648 -8.336 1 98.06 93 GLY B N 1
ATOM 2601 C CA . GLY B 1 93 ? 4.562 8.008 -9.688 1 98.06 93 GLY B CA 1
ATOM 2602 C C . GLY B 1 93 ? 5.816 7.301 -10.164 1 98.06 93 GLY B C 1
ATOM 2603 O O . GLY B 1 93 ? 6.105 7.281 -11.367 1 98.06 93 GLY B O 1
ATOM 2604 N N . ILE B 1 94 ? 6.543 6.707 -9.25 1 97.5 94 ILE B N 1
ATOM 2605 C CA . ILE B 1 94 ? 7.871 6.18 -9.539 1 97.5 94 ILE B CA 1
ATOM 2606 C C . ILE B 1 94 ? 7.762 5.016 -10.523 1 97.5 94 ILE B C 1
ATOM 2608 O O . ILE B 1 94 ? 8.57 4.898 -11.445 1 97.5 94 ILE B O 1
ATOM 2612 N N . VAL B 1 95 ? 6.723 4.258 -10.359 1 95.88 95 VAL B N 1
ATOM 2613 C CA . VAL B 1 95 ? 6.645 2.988 -11.07 1 95.88 95 VAL B CA 1
ATOM 2614 C C . VAL B 1 95 ? 6.453 3.248 -12.562 1 95.88 95 VAL B C 1
ATOM 2616 O O . VAL B 1 95 ? 7.133 2.646 -13.398 1 95.88 95 VAL B O 1
ATOM 2619 N N . SER B 1 96 ? 5.609 4.164 -12.992 1 95.81 96 SER B N 1
ATOM 2620 C CA . SER B 1 96 ? 5.258 4.348 -14.398 1 95.81 96 SER B CA 1
ATOM 2621 C C . SER B 1 96 ? 5.703 5.711 -14.906 1 95.81 96 SER B C 1
ATOM 2623 O O . SER B 1 96 ? 5.352 6.113 -16.016 1 95.81 96 SER B O 1
ATOM 2625 N N . ASP B 1 97 ? 6.285 6.461 -14.086 1 97.19 97 ASP B N 1
ATOM 2626 C CA . ASP B 1 97 ? 6.742 7.809 -14.414 1 97.19 97 ASP B CA 1
ATOM 2627 C C . ASP B 1 97 ? 5.562 8.758 -14.609 1 97.19 97 ASP B C 1
ATOM 2629 O O . ASP B 1 97 ? 5.676 9.758 -15.32 1 97.19 97 ASP B O 1
ATOM 2633 N N . HIS B 1 98 ? 4.426 8.359 -14.078 1 98.25 98 HIS B N 1
ATOM 2634 C CA . HIS B 1 98 ? 3.225 9.18 -13.984 1 98.25 98 HIS B CA 1
ATOM 2635 C C . HIS B 1 98 ? 2.48 8.922 -12.68 1 98.25 98 HIS B C 1
ATOM 2637 O O . HIS B 1 98 ? 2.436 7.789 -12.195 1 98.25 98 HIS B O 1
ATOM 2643 N N . HIS B 1 99 ? 1.914 9.992 -12.203 1 97.88 99 HIS B N 1
ATOM 2644 C CA . HIS B 1 99 ? 1.113 9.82 -11 1 97.88 99 HIS B CA 1
ATOM 2645 C C . HIS B 1 99 ? -0.151 9.016 -11.281 1 97.88 99 HIS B C 1
ATOM 2647 O O . HIS B 1 99 ? -0.723 9.117 -12.375 1 97.88 99 HIS B O 1
ATOM 2653 N N . THR B 1 100 ? -0.598 8.242 -10.352 1 96.38 100 THR B N 1
ATOM 2654 C CA . THR B 1 100 ? -1.765 7.387 -10.523 1 96.38 100 THR B CA 1
ATOM 2655 C C . THR B 1 100 ? -2.91 7.84 -9.625 1 96.38 100 THR B C 1
ATOM 2657 O O . THR B 1 100 ? -3.934 7.164 -9.516 1 96.38 100 THR B O 1
ATOM 2660 N N . CYS B 1 101 ? -2.764 8.891 -8.922 1 96.62 101 CYS B N 1
ATOM 2661 C CA . CYS B 1 101 ? -3.783 9.477 -8.062 1 96.62 101 CYS B CA 1
ATOM 2662 C C . CYS B 1 101 ? -3.662 11 -8.039 1 96.62 101 CYS B C 1
ATOM 2664 O O . CYS B 1 101 ? -2.701 11.555 -8.578 1 96.62 101 CYS B O 1
ATOM 2666 N N . ASP B 1 102 ? -4.664 11.594 -7.488 1 97.19 102 ASP B N 1
ATOM 2667 C CA . ASP B 1 102 ? -4.621 13.031 -7.25 1 97.19 102 ASP B CA 1
ATOM 2668 C C . ASP B 1 102 ? -4.152 13.344 -5.828 1 97.19 102 ASP B C 1
ATOM 2670 O O . ASP B 1 102 ? -4.418 12.57 -4.902 1 97.19 102 ASP B O 1
ATOM 2674 N N . ALA B 1 103 ? -3.467 14.383 -5.715 1 98.38 103 ALA B N 1
ATOM 2675 C CA . ALA B 1 103 ? -3.129 14.938 -4.406 1 98.38 103 ALA B CA 1
ATOM 2676 C C . ALA B 1 103 ? -3.672 16.359 -4.25 1 98.38 103 ALA B C 1
ATOM 2678 O O . ALA B 1 103 ? -3.299 17.25 -5.008 1 98.38 103 ALA B O 1
ATOM 2679 N N . VAL B 1 104 ? -4.523 16.547 -3.289 1 98.38 104 VAL B N 1
ATOM 2680 C CA . VAL B 1 104 ? -5.234 17.812 -3.135 1 98.38 104 VAL B CA 1
ATOM 2681 C C . VAL B 1 104 ? -5 18.375 -1.734 1 98.38 104 VAL B C 1
ATOM 2683 O O . VAL B 1 104 ? -5.07 17.641 -0.746 1 98.38 104 VAL B O 1
ATOM 2686 N N . ALA B 1 105 ? -4.742 19.656 -1.676 1 98.69 105 ALA B N 1
ATOM 2687 C CA . ALA B 1 105 ? -4.531 20.297 -0.383 1 98.69 105 ALA B CA 1
ATOM 2688 C C . ALA B 1 105 ? -5.852 20.484 0.36 1 98.69 105 ALA B C 1
ATOM 2690 O O . ALA B 1 105 ? -6.816 21.016 -0.198 1 98.69 105 ALA B O 1
ATOM 2691 N N . LEU B 1 106 ? -5.887 20.078 1.589 1 98.25 106 LEU B N 1
ATOM 2692 C CA . LEU B 1 106 ? -7.078 20.234 2.416 1 98.25 106 LEU B CA 1
ATOM 2693 C C . LEU B 1 106 ? -7.059 21.578 3.146 1 98.25 106 LEU B C 1
ATOM 2695 O O . LEU B 1 106 ? -8.07 22 3.703 1 98.25 106 LEU B O 1
ATOM 2699 N N . GLU B 1 107 ? -5.961 22.219 3.176 1 97.69 107 GLU B N 1
ATOM 2700 C CA . GLU B 1 107 ? -5.699 23.562 3.674 1 97.69 107 GLU B CA 1
ATOM 2701 C C . GLU B 1 107 ? -4.504 24.188 2.967 1 97.69 107 GLU B C 1
ATOM 2703 O O . GLU B 1 107 ? -3.84 23.547 2.16 1 97.69 107 GLU B O 1
ATOM 2708 N N . ASP B 1 108 ? -4.293 25.469 3.252 1 97.94 108 ASP B N 1
ATOM 2709 C CA . ASP B 1 108 ? -3.086 26.078 2.699 1 97.94 108 ASP B CA 1
ATOM 2710 C C . ASP B 1 108 ? -1.837 25.328 3.131 1 97.94 108 ASP B C 1
ATOM 2712 O O . ASP B 1 108 ? -1.64 25.062 4.32 1 97.94 108 ASP B O 1
ATOM 2716 N N . ALA B 1 109 ? -1.06 24.938 2.068 1 97.44 109 ALA B N 1
ATOM 2717 C CA . ALA B 1 109 ? 0.051 24.047 2.361 1 97.44 109 ALA B CA 1
ATOM 2718 C C . ALA B 1 109 ? 1.321 24.484 1.642 1 97.44 109 ALA B C 1
ATOM 2720 O O . ALA B 1 109 ? 1.271 25.328 0.746 1 97.44 109 ALA B O 1
ATOM 2721 N N . GLU B 1 110 ? 2.391 24.016 2.154 1 95.62 110 GLU B N 1
ATOM 2722 C CA . GLU B 1 110 ? 3.705 24.203 1.548 1 95.62 110 GLU B CA 1
ATOM 2723 C C . GLU B 1 110 ? 4.48 22.875 1.511 1 95.62 110 GLU B C 1
ATOM 2725 O O . GLU B 1 110 ? 4.457 22.109 2.475 1 95.62 110 GLU B O 1
ATOM 2730 N N . VAL B 1 111 ? 5.137 22.656 0.361 1 95 111 VAL B N 1
ATOM 2731 C CA . VAL B 1 111 ? 5.902 21.422 0.232 1 95 111 VAL B CA 1
ATOM 2732 C C . VAL B 1 111 ? 7.316 21.734 -0.251 1 95 111 VAL B C 1
ATOM 2734 O O . VAL B 1 111 ? 7.539 22.75 -0.917 1 95 111 VAL B O 1
ATOM 2737 N N . CYS B 1 112 ? 8.227 20.906 0.147 1 93.38 112 CYS B N 1
ATOM 2738 C CA . CYS B 1 112 ? 9.555 20.891 -0.454 1 93.38 112 CYS B CA 1
ATOM 2739 C C . CYS B 1 112 ? 9.578 20 -1.694 1 93.38 112 CYS B C 1
ATOM 2741 O O . CYS B 1 112 ? 9.203 18.828 -1.636 1 93.38 112 CYS B O 1
ATOM 2743 N N . VAL B 1 113 ? 10.008 20.562 -2.746 1 93.88 113 VAL B N 1
ATOM 2744 C CA . VAL B 1 113 ? 10.078 19.828 -3.998 1 93.88 113 VAL B CA 1
ATOM 2745 C C . VAL B 1 113 ? 11.43 19.125 -4.109 1 93.88 113 VAL B C 1
ATOM 2747 O O . VAL B 1 113 ? 12.477 19.781 -4.043 1 93.88 113 VAL B O 1
ATOM 2750 N N . MET B 1 114 ? 11.414 17.859 -4.309 1 92.06 114 MET B N 1
ATOM 2751 C CA . MET B 1 114 ? 12.633 17.062 -4.379 1 92.06 114 MET B CA 1
ATOM 2752 C C . MET B 1 114 ? 12.703 16.281 -5.688 1 92.06 114 MET B C 1
ATOM 2754 O O . MET B 1 114 ? 12.094 15.211 -5.812 1 92.06 114 MET B O 1
ATOM 2758 N N . PRO B 1 115 ? 13.445 16.797 -6.629 1 94.38 115 PRO B N 1
ATOM 2759 C CA . PRO B 1 115 ? 13.586 16.031 -7.867 1 94.38 115 PRO B CA 1
ATOM 2760 C C . PRO B 1 115 ? 14.086 14.602 -7.625 1 94.38 115 PRO B C 1
ATOM 2762 O O . PRO B 1 115 ? 15.141 14.406 -7.012 1 94.38 115 PRO B O 1
ATOM 2765 N N . PHE B 1 116 ? 13.352 13.617 -8.133 1 95 116 PHE B N 1
ATOM 2766 C CA . PHE B 1 116 ? 13.586 12.227 -7.75 1 95 116 PHE B CA 1
ATOM 2767 C C . PHE B 1 116 ? 14.93 11.742 -8.273 1 95 116 PHE B C 1
ATOM 2769 O O . PHE B 1 116 ? 15.633 11 -7.594 1 95 116 PHE B O 1
ATOM 2776 N N . GLU B 1 117 ? 15.273 12.133 -9.461 1 94.62 117 GLU B N 1
ATOM 2777 C CA . GLU B 1 117 ? 16.547 11.719 -10.047 1 94.62 117 GLU B CA 1
ATOM 2778 C C . GLU B 1 117 ? 17.719 12.156 -9.172 1 94.62 117 GLU B C 1
ATOM 2780 O O . GLU B 1 117 ? 18.688 11.414 -9.016 1 94.62 117 GLU B O 1
ATOM 2785 N N . ARG B 1 118 ? 17.625 13.297 -8.625 1 92.88 118 ARG B N 1
ATOM 2786 C CA . ARG B 1 118 ? 18.688 13.812 -7.766 1 92.88 118 ARG B CA 1
ATOM 2787 C C . ARG B 1 118 ? 18.719 13.07 -6.434 1 92.88 118 ARG B C 1
ATOM 2789 O O . ARG B 1 118 ? 19.797 12.836 -5.879 1 92.88 118 ARG B O 1
ATOM 2796 N N . ILE B 1 119 ? 17.562 12.758 -5.895 1 91.75 119 ILE B N 1
ATOM 2797 C CA . ILE B 1 119 ? 17.484 11.984 -4.664 1 91.75 119 ILE B CA 1
ATOM 2798 C C . ILE B 1 119 ? 18.141 10.617 -4.871 1 91.75 119 ILE B C 1
ATOM 2800 O O . ILE B 1 119 ? 18.906 10.148 -4.023 1 91.75 119 ILE B O 1
ATOM 2804 N N . GLU B 1 120 ? 17.828 9.977 -5.977 1 93.88 120 GLU B N 1
ATOM 2805 C CA . GLU B 1 120 ? 18.422 8.68 -6.285 1 93.88 120 GLU B CA 1
ATOM 2806 C C . GLU B 1 120 ? 19.953 8.781 -6.375 1 93.88 120 GLU B C 1
ATOM 2808 O O . GLU B 1 120 ? 20.656 7.93 -5.832 1 93.88 120 GLU B O 1
ATOM 2813 N N . GLU B 1 121 ? 20.359 9.797 -7 1 94.12 121 GLU B N 1
ATOM 2814 C CA . GLU B 1 121 ? 21.797 9.992 -7.156 1 94.12 121 GLU B CA 1
ATOM 2815 C C . GLU B 1 121 ? 22.484 10.164 -5.801 1 94.12 121 GLU B C 1
ATOM 2817 O O . GLU B 1 121 ? 23.5 9.523 -5.523 1 94.12 121 GLU B O 1
ATOM 2822 N N . LEU B 1 122 ? 21.938 10.969 -5.055 1 91.62 122 LEU B N 1
ATOM 2823 C CA . LEU B 1 122 ? 22.531 11.234 -3.75 1 91.62 122 LEU B CA 1
ATOM 2824 C C . LEU B 1 122 ? 22.484 9.992 -2.865 1 91.62 122 LEU B C 1
ATOM 2826 O O . LEU B 1 122 ? 23.375 9.758 -2.057 1 91.62 122 LEU B O 1
ATOM 2830 N N . SER B 1 123 ? 21.422 9.227 -3.023 1 92.31 123 SER B N 1
ATOM 2831 C CA . SER B 1 123 ? 21.266 8.016 -2.227 1 92.31 123 SER B CA 1
ATOM 2832 C C . SER B 1 123 ? 22.359 7.004 -2.525 1 92.31 123 SER B C 1
ATOM 2834 O O . SER B 1 123 ? 22.656 6.141 -1.698 1 92.31 123 SER B O 1
ATOM 2836 N N . ARG B 1 124 ? 22.891 7.051 -3.693 1 93.38 124 ARG B N 1
ATOM 2837 C CA . ARG B 1 124 ? 24 6.156 -4.027 1 93.38 124 ARG B CA 1
ATOM 2838 C C . ARG B 1 124 ? 25.266 6.551 -3.287 1 93.38 124 ARG B C 1
ATOM 2840 O O . ARG B 1 124 ? 26.141 5.711 -3.045 1 93.38 124 ARG B O 1
ATOM 2847 N N . GLU B 1 125 ? 25.344 7.777 -2.902 1 91.56 125 GLU B N 1
ATOM 2848 C CA . GLU B 1 125 ? 26.547 8.297 -2.242 1 91.56 125 GLU B CA 1
ATOM 2849 C C . GLU B 1 125 ? 26.375 8.289 -0.725 1 91.56 125 GLU B C 1
ATOM 2851 O O . GLU B 1 125 ? 27.375 8.188 0.007 1 91.56 125 GLU B O 1
ATOM 2856 N N . VAL B 1 126 ? 25.203 8.422 -0.367 1 90.88 126 VAL B N 1
ATOM 2857 C CA . VAL B 1 126 ? 24.922 8.523 1.061 1 90.88 126 VAL B CA 1
ATOM 2858 C C . VAL B 1 126 ? 24.078 7.324 1.504 1 90.88 126 VAL B C 1
ATOM 2860 O O . VAL B 1 126 ? 22.859 7.324 1.351 1 90.88 126 VAL B O 1
ATOM 2863 N N . THR B 1 127 ? 24.672 6.457 2.197 1 90.88 127 THR B N 1
ATOM 2864 C CA . THR B 1 127 ? 24.047 5.199 2.596 1 90.88 127 THR B CA 1
ATOM 2865 C C . THR B 1 127 ? 22.844 5.457 3.49 1 90.88 127 THR B C 1
ATOM 2867 O O . THR B 1 127 ? 21.797 4.812 3.338 1 90.88 127 THR B O 1
ATOM 2870 N N . ALA B 1 128 ? 22.984 6.367 4.359 1 90.5 128 ALA B N 1
ATOM 2871 C CA . ALA B 1 128 ? 21.906 6.672 5.281 1 90.5 128 ALA B CA 1
ATOM 2872 C C . ALA B 1 128 ? 20.672 7.16 4.531 1 90.5 128 ALA B C 1
ATOM 2874 O O . ALA B 1 128 ? 19.531 6.836 4.902 1 90.5 128 ALA B O 1
ATOM 2875 N N . LEU B 1 129 ? 20.875 7.895 3.502 1 90.94 129 LEU B N 1
ATOM 2876 C CA . LEU B 1 129 ? 19.766 8.398 2.703 1 90.94 129 LEU B CA 1
ATOM 2877 C C . LEU B 1 129 ? 19.109 7.266 1.916 1 90.94 129 LEU B C 1
ATOM 2879 O O . LEU B 1 129 ? 17.891 7.203 1.819 1 90.94 129 LEU B O 1
ATOM 2883 N N . GLN B 1 130 ? 19.938 6.418 1.376 1 93.44 130 GLN B N 1
ATOM 2884 C CA . GLN B 1 130 ? 19.422 5.266 0.653 1 93.44 130 GLN B CA 1
ATOM 2885 C C . GLN B 1 130 ? 18.484 4.434 1.54 1 93.44 130 GLN B C 1
ATOM 2887 O O . GLN B 1 130 ? 17.359 4.133 1.156 1 93.44 130 GLN B O 1
ATOM 2892 N N . HIS B 1 131 ? 18.938 4.148 2.697 1 93.12 131 HIS B N 1
ATOM 2893 C CA . HIS B 1 131 ? 18.156 3.352 3.641 1 93.12 131 HIS B CA 1
ATOM 2894 C C . HIS B 1 131 ? 16.875 4.066 4.043 1 93.12 131 HIS B C 1
ATOM 2896 O O . HIS B 1 131 ? 15.812 3.441 4.141 1 93.12 131 HIS B O 1
ATOM 2902 N N . HIS B 1 132 ? 17 5.285 4.223 1 92.56 132 HIS B N 1
ATOM 2903 C CA . HIS B 1 132 ? 15.852 6.082 4.629 1 92.56 132 HIS B CA 1
ATOM 2904 C C . HIS B 1 132 ? 14.773 6.082 3.549 1 92.56 132 HIS B C 1
ATOM 2906 O O . HIS B 1 132 ? 13.586 5.965 3.854 1 92.56 132 HIS B O 1
ATOM 2912 N N . VAL B 1 133 ? 15.164 6.195 2.318 1 93.75 133 VAL B N 1
ATOM 2913 C CA . VAL B 1 133 ? 14.211 6.168 1.213 1 93.75 133 VAL B CA 1
ATOM 2914 C C . VAL B 1 133 ? 13.469 4.836 1.208 1 93.75 133 VAL B C 1
ATOM 2916 O O . VAL B 1 133 ? 12.242 4.809 1.078 1 93.75 133 VAL B O 1
ATOM 2919 N N . HIS B 1 134 ? 14.164 3.75 1.389 1 95.56 134 HIS B N 1
ATOM 2920 C CA . HIS B 1 134 ? 13.539 2.432 1.437 1 95.56 134 HIS B CA 1
ATOM 2921 C C . HIS B 1 134 ? 12.57 2.324 2.609 1 95.56 134 HIS B C 1
ATOM 2923 O O . HIS B 1 134 ? 11.477 1.773 2.469 1 95.56 134 HIS B O 1
ATOM 2929 N N . LYS B 1 135 ? 12.914 2.871 3.723 1 95.38 135 LYS B N 1
ATOM 2930 C CA . LYS B 1 135 ? 12.062 2.828 4.906 1 95.38 135 LYS B CA 1
ATOM 2931 C C . LYS B 1 135 ? 10.773 3.621 4.688 1 95.38 135 LYS B C 1
ATOM 2933 O O . LYS B 1 135 ? 9.695 3.184 5.086 1 95.38 135 LYS B O 1
ATOM 2938 N N . ILE B 1 136 ? 10.922 4.727 4.066 1 94.31 136 ILE B N 1
ATOM 2939 C CA . ILE B 1 136 ? 9.758 5.559 3.785 1 94.31 136 ILE B CA 1
ATOM 2940 C C . ILE B 1 136 ? 8.789 4.805 2.883 1 94.31 136 ILE B C 1
ATOM 2942 O O . ILE B 1 136 ? 7.578 4.797 3.129 1 94.31 136 ILE B O 1
ATOM 2946 N N . MET B 1 137 ? 9.281 4.191 1.871 1 96.06 137 MET B N 1
ATOM 2947 C CA . MET B 1 137 ? 8.43 3.457 0.938 1 96.06 137 MET B CA 1
ATOM 2948 C C . MET B 1 137 ? 7.812 2.236 1.61 1 96.06 137 MET B C 1
ATOM 2950 O O . MET B 1 137 ? 6.629 1.951 1.419 1 96.06 137 MET B O 1
ATOM 2954 N N . SER B 1 138 ? 8.625 1.569 2.371 1 96.94 138 SER B N 1
ATOM 2955 C CA . SER B 1 138 ? 8.117 0.427 3.121 1 96.94 138 SER B CA 1
ATOM 2956 C C . SER B 1 138 ? 7.035 0.853 4.109 1 96.94 138 SER B C 1
ATOM 2958 O O . SER B 1 138 ? 6.031 0.156 4.281 1 96.94 138 SER B O 1
ATOM 2960 N N . ARG B 1 139 ? 7.234 1.928 4.758 1 95.12 139 ARG B N 1
ATOM 2961 C CA . ARG B 1 139 ? 6.246 2.459 5.691 1 95.12 139 ARG B CA 1
ATOM 2962 C C . ARG B 1 139 ? 4.898 2.668 5.004 1 95.12 139 ARG B C 1
ATOM 2964 O O . ARG B 1 139 ? 3.85 2.371 5.574 1 95.12 139 ARG B O 1
ATOM 2971 N N . GLU B 1 140 ? 4.941 3.199 3.805 1 95.56 140 GLU B N 1
ATOM 2972 C CA . GLU B 1 140 ? 3.715 3.404 3.043 1 95.56 140 GLU B CA 1
ATOM 2973 C C . GLU B 1 140 ? 3.018 2.078 2.75 1 95.56 140 GLU B C 1
ATOM 2975 O O . GLU B 1 140 ? 1.794 1.978 2.857 1 95.56 140 GLU B O 1
ATOM 2980 N N . ILE B 1 141 ? 3.734 1.084 2.428 1 96.56 141 ILE B N 1
ATOM 2981 C CA . ILE B 1 141 ? 3.209 -0.245 2.137 1 96.56 141 ILE B CA 1
ATOM 2982 C C . ILE B 1 141 ? 2.545 -0.821 3.385 1 96.56 141 ILE B C 1
ATOM 2984 O O . ILE B 1 141 ? 1.414 -1.312 3.322 1 96.56 141 ILE B O 1
ATOM 2988 N N . VAL B 1 142 ? 3.219 -0.695 4.523 1 96.38 142 VAL B N 1
ATOM 2989 C CA . VAL B 1 142 ? 2.707 -1.225 5.781 1 96.38 142 VAL B CA 1
ATOM 2990 C C . VAL B 1 142 ? 1.438 -0.475 6.18 1 96.38 142 VAL B C 1
ATOM 2992 O O . VAL B 1 142 ? 0.475 -1.08 6.656 1 96.38 142 VAL B O 1
ATOM 2995 N N . ARG B 1 143 ? 1.446 0.758 6.02 1 93.5 143 ARG B N 1
ATOM 2996 C CA . ARG B 1 143 ? 0.264 1.563 6.309 1 93.5 143 ARG B CA 1
ATOM 2997 C C . ARG B 1 143 ? -0.934 1.09 5.492 1 93.5 143 ARG B C 1
ATOM 2999 O O . ARG B 1 143 ? -2.039 0.959 6.023 1 93.5 143 ARG B O 1
ATOM 3006 N N . GLU B 1 144 ? -0.739 0.818 4.289 1 94.12 144 GLU B N 1
ATOM 3007 C CA . GLU B 1 144 ? -1.816 0.397 3.398 1 94.12 144 GLU B CA 1
ATOM 3008 C C . GLU B 1 144 ? -2.35 -0.978 3.791 1 94.12 144 GLU B C 1
ATOM 3010 O O . GLU B 1 144 ? -3.545 -1.247 3.652 1 94.12 144 GLU B O 1
ATOM 3015 N N . HIS B 1 145 ? -1.456 -1.854 4.293 1 93.44 145 HIS B N 1
ATOM 3016 C CA . HIS B 1 145 ? -1.924 -3.123 4.84 1 93.44 145 HIS B CA 1
ATOM 3017 C C . HIS B 1 145 ? -2.926 -2.898 5.969 1 93.44 145 HIS B C 1
ATOM 3019 O O . HIS B 1 145 ? -3.951 -3.58 6.039 1 93.44 145 HIS B O 1
ATOM 3025 N N . GLY B 1 146 ? -2.604 -1.975 6.801 1 92.62 146 GLY B N 1
ATOM 3026 C CA . GLY B 1 146 ? -3.508 -1.642 7.891 1 92.62 146 GLY B CA 1
ATOM 3027 C C . GLY B 1 146 ? -4.852 -1.128 7.414 1 92.62 146 GLY B C 1
ATOM 3028 O O . GLY B 1 146 ? -5.891 -1.465 7.988 1 92.62 146 GLY B O 1
ATOM 3029 N N . VAL B 1 147 ? -4.789 -0.381 6.387 1 93.94 147 VAL B N 1
ATOM 3030 C CA . VAL B 1 147 ? -6.035 0.168 5.859 1 93.94 147 VAL B CA 1
ATOM 3031 C C . VAL B 1 147 ? -6.863 -0.946 5.223 1 93.94 147 VAL B C 1
ATOM 3033 O O . VAL B 1 147 ? -8.086 -0.961 5.34 1 93.94 147 VAL B O 1
ATOM 3036 N N . MET B 1 148 ? -6.211 -1.837 4.559 1 94.19 148 MET B N 1
ATOM 3037 C CA . MET B 1 148 ? -6.922 -2.979 3.992 1 94.19 148 MET B CA 1
ATOM 3038 C C . MET B 1 148 ? -7.641 -3.768 5.082 1 94.19 148 MET B C 1
ATOM 3040 O O . MET B 1 148 ? -8.781 -4.199 4.891 1 94.19 148 MET B O 1
ATOM 3044 N N . LEU B 1 149 ? -6.949 -3.953 6.137 1 92.88 149 LEU B N 1
ATOM 3045 C CA . LEU B 1 149 ? -7.562 -4.633 7.273 1 92.88 149 LEU B CA 1
ATOM 3046 C C . LEU B 1 149 ? -8.789 -3.869 7.77 1 92.88 149 LEU B C 1
ATOM 3048 O O . LEU B 1 149 ? -9.836 -4.465 8.016 1 92.88 149 LEU B O 1
ATOM 3052 N N . LEU B 1 150 ? -8.633 -2.629 7.852 1 93.06 150 LEU B N 1
ATOM 3053 C CA . LEU B 1 150 ? -9.711 -1.748 8.281 1 93.06 150 LEU B CA 1
ATOM 3054 C C . LEU B 1 150 ? -10.922 -1.871 7.355 1 93.06 150 LEU B C 1
ATOM 3056 O O . LEU B 1 150 ? -12.031 -2.15 7.809 1 93.06 150 LEU B O 1
ATOM 3060 N N . LEU B 1 151 ? -10.719 -1.774 6.094 1 94.5 151 LEU B N 1
ATOM 3061 C CA . LEU B 1 151 ? -11.766 -1.77 5.078 1 94.5 151 LEU B CA 1
ATOM 3062 C C . LEU B 1 151 ? -12.375 -3.16 4.918 1 94.5 151 LEU B C 1
ATOM 3064 O O . LEU B 1 151 ? -13.57 -3.293 4.645 1 94.5 151 LEU B O 1
ATOM 3068 N N . GLY B 1 152 ? -11.594 -4.113 5.105 1 93.5 152 GLY B N 1
ATOM 3069 C CA . GLY B 1 152 ? -12.016 -5.457 4.754 1 93.5 152 GLY B CA 1
ATOM 3070 C C . GLY B 1 152 ? -12.656 -6.203 5.906 1 93.5 152 GLY B C 1
ATOM 3071 O O . GLY B 1 152 ? -13.453 -7.121 5.695 1 93.5 152 GLY B O 1
ATOM 3072 N N . SER B 1 153 ? -12.391 -5.785 7.168 1 92.44 153 SER B N 1
ATOM 3073 C CA . SER B 1 153 ? -12.742 -6.711 8.242 1 92.44 153 SER B CA 1
ATOM 3074 C C . SER B 1 153 ? -13.414 -5.984 9.398 1 92.44 153 SER B C 1
ATOM 3076 O O . SER B 1 153 ? -14.016 -6.617 10.273 1 92.44 153 SER B O 1
ATOM 3078 N N . MET B 1 154 ? -13.367 -4.715 9.438 1 92.75 154 MET B N 1
ATOM 3079 C CA . MET B 1 154 ? -13.852 -3.998 10.609 1 92.75 154 MET B CA 1
ATOM 3080 C C . MET B 1 154 ? -15.227 -3.395 10.359 1 92.75 154 MET B C 1
ATOM 3082 O O . MET B 1 154 ? -15.562 -3.076 9.219 1 92.75 154 MET B O 1
ATOM 3086 N N . ARG B 1 155 ? -15.953 -3.23 11.523 1 93.62 155 ARG B N 1
ATOM 3087 C CA . ARG B 1 155 ? -17.234 -2.541 11.484 1 93.62 155 ARG B CA 1
ATOM 3088 C C . ARG B 1 155 ? -17.047 -1.028 11.477 1 93.62 155 ARG B C 1
ATOM 3090 O O . ARG B 1 155 ? -15.961 -0.533 11.789 1 93.62 155 ARG B O 1
ATOM 3097 N N . ALA B 1 156 ? -18.094 -0.365 11.172 1 95.88 156 ALA B N 1
ATOM 3098 C CA . ALA B 1 156 ? -18.062 1.084 10.992 1 95.88 156 ALA B CA 1
ATOM 3099 C C . ALA B 1 156 ? -17.484 1.778 12.219 1 95.88 156 ALA B C 1
ATOM 3101 O O . ALA B 1 156 ? -16.609 2.643 12.094 1 95.88 156 ALA B O 1
ATOM 3102 N N . GLU B 1 157 ? -17.906 1.404 13.414 1 96.5 157 GLU B N 1
ATOM 3103 C CA . GLU B 1 157 ? -17.438 2.039 14.641 1 96.5 157 GLU B CA 1
ATOM 3104 C C . GLU B 1 157 ? -15.945 1.759 14.867 1 96.5 157 GLU B C 1
ATOM 3106 O O . GLU B 1 157 ? -15.203 2.639 15.305 1 96.5 157 GLU B O 1
ATOM 3111 N N . GLU B 1 158 ? -15.625 0.517 14.562 1 96.06 158 GLU B N 1
ATOM 3112 C CA . GLU B 1 158 ? -14.227 0.136 14.703 1 96.06 158 GLU B CA 1
ATOM 3113 C C . GLU B 1 158 ? -13.336 0.931 13.75 1 96.06 158 GLU B C 1
ATOM 3115 O O . GLU B 1 158 ? -12.25 1.377 14.133 1 96.06 158 GLU B O 1
ATOM 3120 N N . ARG B 1 159 ? -13.82 1.113 12.516 1 96.69 159 ARG B N 1
ATOM 3121 C CA . ARG B 1 159 ? -13.07 1.841 11.5 1 96.69 159 ARG B CA 1
ATOM 3122 C C . ARG B 1 159 ? -12.828 3.285 11.93 1 96.69 159 ARG B C 1
ATOM 3124 O O . ARG B 1 159 ? -11.703 3.777 11.859 1 96.69 159 ARG B O 1
ATOM 3131 N N . LEU B 1 160 ? -13.867 3.912 12.422 1 97.88 160 LEU B N 1
ATOM 3132 C CA . LEU B 1 160 ? -13.742 5.309 12.828 1 97.88 160 LEU B CA 1
ATOM 3133 C C . LEU B 1 160 ? -12.836 5.438 14.055 1 97.88 160 LEU B C 1
ATOM 3135 O O . LEU B 1 160 ? -12.023 6.359 14.133 1 97.88 160 LEU B O 1
ATOM 3139 N N . ALA B 1 161 ? -12.984 4.52 14.984 1 97.31 161 ALA B N 1
ATOM 3140 C CA . ALA B 1 161 ? -12.133 4.527 16.172 1 97.31 161 ALA B CA 1
ATOM 3141 C C . ALA B 1 161 ? -10.664 4.375 15.789 1 97.31 161 ALA B C 1
ATOM 3143 O O . ALA B 1 161 ? -9.812 5.117 16.281 1 97.31 161 ALA B O 1
ATOM 3144 N N . ALA B 1 162 ? -10.406 3.436 14.93 1 95.88 162 ALA B N 1
ATOM 3145 C CA . ALA B 1 162 ? -9.039 3.205 14.469 1 95.88 162 ALA B CA 1
ATOM 3146 C C . ALA B 1 162 ? -8.484 4.434 13.758 1 95.88 162 ALA B C 1
ATOM 3148 O O . ALA B 1 162 ? -7.32 4.797 13.938 1 95.88 162 ALA B O 1
ATOM 3149 N N . PHE B 1 163 ? -9.32 5.051 13.016 1 97.06 163 PHE B N 1
ATOM 3150 C CA . PHE B 1 163 ? -8.945 6.254 12.273 1 97.06 163 PHE B CA 1
ATOM 3151 C C . PHE B 1 163 ? -8.523 7.367 13.234 1 97.06 163 PHE B C 1
ATOM 3153 O O . PHE B 1 163 ? -7.469 7.98 13.055 1 97.06 163 PHE B O 1
ATOM 3160 N N . LEU B 1 164 ? -9.312 7.59 14.18 1 97.5 164 LEU B N 1
ATOM 3161 C CA . LEU B 1 164 ? -9.047 8.656 15.141 1 97.5 164 LEU B CA 1
ATOM 3162 C C . LEU B 1 164 ? -7.77 8.383 15.922 1 97.5 164 LEU B C 1
ATOM 3164 O O . LEU B 1 164 ? -6.934 9.273 16.094 1 97.5 164 LEU B O 1
ATOM 3168 N N . LEU B 1 165 ? -7.633 7.18 16.344 1 95.5 165 LEU B N 1
ATOM 3169 C CA . LEU B 1 165 ? -6.449 6.805 17.109 1 95.5 165 LEU B CA 1
ATOM 3170 C C . LEU B 1 165 ? -5.188 6.957 16.266 1 95.5 165 LEU B C 1
ATOM 3172 O O . LEU B 1 165 ? -4.172 7.469 16.75 1 95.5 165 LEU B O 1
ATOM 3176 N N . ASN B 1 166 ? -5.277 6.523 15.039 1 94.81 166 ASN B N 1
ATOM 3177 C CA . ASN B 1 166 ? -4.145 6.648 14.133 1 94.81 166 ASN B CA 1
ATOM 3178 C C . ASN B 1 166 ? -3.771 8.109 13.898 1 94.81 166 ASN B C 1
ATOM 3180 O O . ASN B 1 166 ? -2.596 8.469 13.953 1 94.81 166 ASN B O 1
ATOM 3184 N N . LEU B 1 167 ? -4.77 8.891 13.648 1 96.06 167 LEU B N 1
ATOM 3185 C CA . LEU B 1 167 ? -4.551 10.305 13.344 1 96.06 167 LEU B CA 1
ATOM 3186 C C . LEU B 1 167 ? -3.916 11.023 14.523 1 96.06 167 LEU B C 1
ATOM 3188 O O . LEU B 1 167 ? -2.941 11.758 14.359 1 96.06 167 LEU B O 1
ATOM 3192 N N . VAL B 1 168 ? -4.43 10.828 15.688 1 95.5 168 VAL B N 1
ATOM 3193 C CA . VAL B 1 168 ? -3.916 11.508 16.875 1 95.5 168 VAL B CA 1
ATOM 3194 C C . VAL B 1 168 ? -2.484 11.055 17.141 1 95.5 168 VAL B C 1
ATOM 3196 O O . VAL B 1 168 ? -1.645 11.859 17.562 1 95.5 168 VAL B O 1
ATOM 3199 N N . GLN B 1 169 ? -2.197 9.82 16.922 1 93.94 169 GLN B N 1
ATOM 3200 C CA . GLN B 1 169 ? -0.85 9.297 17.125 1 93.94 169 GLN B CA 1
ATOM 3201 C C . GLN B 1 169 ? 0.136 9.945 16.156 1 93.94 169 GLN B C 1
ATOM 3203 O O . GLN B 1 169 ? 1.236 10.336 16.547 1 93.94 169 GLN B O 1
ATOM 3208 N N . ARG B 1 170 ? -0.218 10.062 14.922 1 92.62 170 ARG B N 1
ATOM 3209 C CA . ARG B 1 170 ? 0.628 10.688 13.906 1 92.62 170 ARG B CA 1
ATOM 3210 C C . ARG B 1 170 ? 0.882 12.156 14.234 1 92.62 170 ARG B C 1
ATOM 3212 O O . ARG B 1 170 ? 2.006 12.641 14.094 1 92.62 170 ARG B O 1
ATOM 3219 N N . LEU B 1 171 ? -0.136 12.789 14.703 1 93.69 171 LEU B N 1
ATOM 3220 C CA . LEU B 1 171 ? 0.004 14.188 15.078 1 93.69 171 LEU B CA 1
ATOM 3221 C C . LEU B 1 171 ? 0.876 14.336 16.312 1 93.69 171 LEU B C 1
ATOM 3223 O O . LEU B 1 171 ? 1.724 15.227 16.391 1 93.69 171 LEU B O 1
ATOM 3227 N N . HIS B 1 172 ? 0.696 13.414 17.219 1 92.5 172 HIS B N 1
ATOM 3228 C CA . HIS B 1 172 ? 1.493 13.453 18.453 1 92.5 172 HIS B CA 1
ATOM 3229 C C . HIS B 1 172 ? 2.977 13.281 18.141 1 92.5 172 HIS B C 1
ATOM 3231 O O . HIS B 1 172 ? 3.824 13.914 18.781 1 92.5 172 HIS B O 1
ATOM 3237 N N . ALA B 1 173 ? 3.275 12.445 17.25 1 87.25 173 ALA B N 1
ATOM 3238 C CA . ALA B 1 173 ? 4.656 12.211 16.828 1 87.25 173 ALA B CA 1
ATOM 3239 C C . ALA B 1 173 ? 5.281 13.484 16.266 1 87.25 173 ALA B C 1
ATOM 3241 O O . ALA B 1 173 ? 6.508 13.602 16.188 1 87.25 173 ALA B O 1
ATOM 3242 N N . ARG B 1 174 ? 4.488 14.469 15.953 1 87.19 174 ARG B N 1
ATOM 3243 C CA . ARG B 1 174 ? 4.957 15.719 15.375 1 87.19 174 ARG B CA 1
ATOM 3244 C C . ARG B 1 174 ? 4.871 16.859 16.391 1 87.19 174 ARG B C 1
ATOM 3246 O O . ARG B 1 174 ? 5.051 18.031 16.031 1 87.19 174 ARG B O 1
ATOM 3253 N N . GLY B 1 175 ? 4.508 16.5 17.594 1 87.25 175 GLY B N 1
ATOM 3254 C CA . GLY B 1 175 ? 4.582 17.453 18.672 1 87.25 175 GLY B CA 1
ATOM 3255 C C . GLY B 1 175 ? 3.229 18.016 19.062 1 87.25 175 GLY B C 1
ATOM 3256 O O . GLY B 1 175 ? 3.148 18.969 19.859 1 87.25 175 GLY B O 1
ATOM 3257 N N . PHE B 1 176 ? 2.205 17.453 18.578 1 90.75 176 PHE B N 1
ATOM 3258 C CA . PHE B 1 176 ? 0.878 17.953 18.922 1 90.75 176 PHE B CA 1
ATOM 3259 C C . PHE B 1 176 ? 0.285 17.188 20.094 1 90.75 176 PHE B C 1
ATOM 3261 O O . PHE B 1 176 ? 0.965 16.375 20.703 1 90.75 176 PHE B O 1
ATOM 3268 N N . SER B 1 177 ? -0.917 17.578 20.422 1 92 177 SER B N 1
ATOM 3269 C CA . SER B 1 177 ? -1.595 17 21.578 1 92 177 SER B CA 1
ATOM 3270 C C . SER B 1 177 ? -1.809 15.492 21.391 1 92 177 SER B C 1
ATOM 3272 O O . SER B 1 177 ? -1.961 15.016 20.281 1 92 177 SER B O 1
ATOM 3274 N N . GLN B 1 178 ? -1.845 14.805 22.5 1 91.75 178 GLN B N 1
ATOM 3275 C CA . GLN B 1 178 ? -2.078 13.367 22.484 1 91.75 178 GLN B CA 1
ATOM 3276 C C . GLN B 1 178 ? -3.572 13.055 22.516 1 91.75 178 GLN B C 1
ATOM 3278 O O . GLN B 1 178 ? -3.973 11.898 22.328 1 91.75 178 GLN B O 1
ATOM 3283 N N . SER B 1 179 ? -4.336 14.047 22.703 1 94.88 179 SER B N 1
ATOM 3284 C CA . SER B 1 179 ? -5.746 13.734 22.891 1 94.88 179 SER B CA 1
ATOM 3285 C C . SER B 1 179 ? -6.641 14.688 22.109 1 94.88 179 SER B C 1
ATOM 3287 O O . SER B 1 179 ? -7.859 14.508 22.062 1 94.88 179 SER B O 1
ATOM 3289 N N . GLU B 1 180 ? -6.047 15.641 21.484 1 95.94 180 GLU B N 1
ATOM 3290 C CA . GLU B 1 180 ? -6.828 16.609 20.719 1 95.94 180 GLU B CA 1
ATOM 3291 C C . GLU B 1 180 ? -6.312 16.734 19.297 1 95.94 180 GLU B C 1
ATOM 3293 O O . GLU B 1 180 ? -5.109 16.609 19.047 1 95.94 180 GLU B O 1
ATOM 3298 N N . LEU B 1 181 ? -7.27 16.938 18.453 1 96.06 181 LEU B N 1
ATOM 3299 C CA . LEU B 1 181 ? -6.895 17.141 17.047 1 96.06 181 LEU B CA 1
ATOM 3300 C C . LEU B 1 181 ? -7.941 17.969 16.312 1 96.06 181 LEU B C 1
ATOM 3302 O O . LEU B 1 181 ? -9.07 18.125 16.797 1 96.06 181 LEU B O 1
ATOM 3306 N N . VAL B 1 182 ? -7.469 18.625 15.289 1 96.69 182 VAL B N 1
ATOM 3307 C CA . VAL B 1 182 ? -8.367 19.344 14.391 1 96.69 182 VAL B CA 1
ATOM 3308 C C . VAL B 1 182 ? -8.516 18.562 13.078 1 96.69 182 VAL B C 1
ATOM 3310 O O . VAL B 1 182 ? -7.523 18.297 12.398 1 96.69 182 VAL B O 1
ATOM 3313 N N . LEU B 1 183 ? -9.727 18.188 12.758 1 97.44 183 LEU B N 1
ATOM 3314 C CA . LEU B 1 183 ? -9.992 17.5 11.5 1 97.44 183 LEU B CA 1
ATOM 3315 C C . LEU B 1 183 ? -9.953 18.469 10.328 1 97.44 183 LEU B C 1
ATOM 3317 O O . LEU B 1 183 ? -10.734 19.422 10.281 1 97.44 183 LEU B O 1
ATOM 3321 N N . ARG B 1 184 ? -9.062 18.172 9.398 1 97.12 184 ARG B N 1
ATOM 3322 C CA . ARG B 1 184 ? -8.938 19.047 8.227 1 97.12 184 ARG B CA 1
ATOM 3323 C C . ARG B 1 184 ? -9.781 18.516 7.066 1 97.12 184 ARG B C 1
ATOM 3325 O O . ARG B 1 184 ? -10.039 19.234 6.105 1 97.12 184 ARG B O 1
ATOM 3332 N N . MET B 1 185 ? -10.164 17.297 7.152 1 97.31 185 MET B N 1
ATOM 3333 C CA . MET B 1 185 ? -10.992 16.672 6.125 1 97.31 185 MET B CA 1
ATOM 3334 C C . MET B 1 185 ? -12.461 16.688 6.527 1 97.31 185 MET B C 1
ATOM 3336 O O . MET B 1 185 ? -12.781 16.719 7.715 1 97.31 185 MET B O 1
ATOM 3340 N N . THR B 1 186 ? -13.336 16.625 5.582 1 96.56 186 THR B N 1
ATOM 3341 C CA . THR B 1 186 ? -14.773 16.578 5.82 1 96.56 186 THR B CA 1
ATOM 3342 C C . THR B 1 186 ? -15.227 15.18 6.215 1 96.56 186 THR B C 1
ATOM 3344 O O . THR B 1 186 ? -14.477 14.211 6.043 1 96.56 186 THR B O 1
ATOM 3347 N N . ARG B 1 187 ? -16.453 15.125 6.738 1 96.94 187 ARG B N 1
ATOM 3348 C CA . ARG B 1 187 ? -17.031 13.82 7.051 1 96.94 187 ARG B CA 1
ATOM 3349 C C . ARG B 1 187 ? -17.172 12.961 5.797 1 96.94 187 ARG B C 1
ATOM 3351 O O . ARG B 1 187 ? -17.031 11.742 5.859 1 96.94 187 ARG B O 1
ATOM 3358 N N . GLU B 1 188 ? -17.391 13.633 4.707 1 96.75 188 GLU B N 1
ATOM 3359 C CA . GLU B 1 188 ? -17.484 12.922 3.436 1 96.75 188 GLU B CA 1
ATOM 3360 C C . GLU B 1 188 ? -16.141 12.305 3.055 1 96.75 188 GLU B C 1
ATOM 3362 O O . GLU B 1 188 ? -16.078 11.156 2.613 1 96.75 188 GLU B O 1
ATOM 3367 N N . GLU B 1 189 ? -15.102 13.031 3.197 1 97 189 GLU B N 1
ATOM 3368 C CA . GLU B 1 189 ? -13.766 12.547 2.879 1 97 189 GLU B CA 1
ATOM 3369 C C . GLU B 1 189 ? -13.336 11.43 3.824 1 97 189 GLU B C 1
ATOM 3371 O O . GLU B 1 189 ? -12.719 10.453 3.4 1 97 189 GLU B O 1
ATOM 3376 N N . ILE B 1 190 ? -13.688 11.594 5.086 1 97.81 190 ILE B N 1
ATOM 3377 C CA . ILE B 1 190 ? -13.422 10.539 6.055 1 97.81 190 ILE B CA 1
ATOM 3378 C C . ILE B 1 190 ? -14.18 9.273 5.648 1 97.81 190 ILE B C 1
ATOM 3380 O O . ILE B 1 190 ? -13.625 8.172 5.668 1 97.81 190 ILE B O 1
ATOM 3384 N N . GLY B 1 191 ? -15.438 9.469 5.316 1 97.62 191 GLY B N 1
ATOM 3385 C CA . GLY B 1 191 ? -16.234 8.352 4.855 1 97.62 191 GLY B CA 1
ATOM 3386 C C . GLY B 1 191 ? -15.633 7.641 3.654 1 97.62 191 GLY B C 1
ATOM 3387 O O . GLY B 1 191 ? -15.57 6.41 3.617 1 97.62 191 GLY B O 1
ATOM 3388 N N . SER B 1 192 ? -15.156 8.406 2.697 1 96.19 192 SER B N 1
ATOM 3389 C CA . SER B 1 192 ? -14.508 7.844 1.517 1 96.19 192 SER B CA 1
ATOM 3390 C C . SER B 1 192 ? -13.281 7.023 1.895 1 96.19 192 SER B C 1
ATOM 3392 O O . SER B 1 192 ? -13.109 5.895 1.43 1 96.19 192 SER B O 1
ATOM 3394 N N . TYR B 1 193 ? -12.477 7.551 2.742 1 97.31 193 TYR B N 1
ATOM 3395 C CA . TYR B 1 193 ? -11.258 6.883 3.189 1 97.31 193 TYR B CA 1
ATOM 3396 C C . TYR B 1 193 ? -11.578 5.586 3.916 1 97.31 193 TYR B C 1
ATOM 3398 O O . TYR B 1 193 ? -10.883 4.586 3.756 1 97.31 193 TYR B O 1
ATOM 3406 N N . LEU B 1 194 ? -12.695 5.586 4.605 1 96.94 194 LEU B N 1
ATOM 3407 C CA . LEU B 1 194 ? -13.055 4.453 5.449 1 96.94 194 LEU B CA 1
ATOM 3408 C C . LEU B 1 194 ? -14.055 3.547 4.746 1 96.94 194 LEU B C 1
ATOM 3410 O O . LEU B 1 194 ? -14.508 2.549 5.316 1 96.94 194 LEU B O 1
ATOM 3414 N N . GLY B 1 195 ? -14.469 3.914 3.555 1 95.62 195 GLY B N 1
ATOM 3415 C CA . GLY B 1 195 ? -15.477 3.135 2.854 1 95.62 195 GLY B CA 1
ATOM 3416 C C . GLY B 1 195 ? -16.844 3.203 3.506 1 95.62 195 GLY B C 1
ATOM 3417 O O . GLY B 1 195 ? -17.547 2.195 3.586 1 95.62 195 GLY B O 1
ATOM 3418 N N . LEU B 1 196 ? -17.172 4.324 4.059 1 97 196 LEU B N 1
ATOM 3419 C CA . LEU B 1 196 ? -18.438 4.551 4.738 1 97 196 LEU B CA 1
ATOM 3420 C C . LEU B 1 196 ? -19.203 5.711 4.102 1 97 196 LEU B C 1
ATOM 3422 O O . LEU B 1 196 ? -18.594 6.57 3.455 1 97 196 LEU B O 1
ATOM 3426 N N . LYS B 1 197 ? -20.484 5.641 4.234 1 96.44 197 LYS B N 1
ATOM 3427 C CA . LYS B 1 197 ? -21.281 6.812 3.863 1 96.44 197 LYS B CA 1
ATOM 3428 C C . LYS B 1 197 ? -21.094 7.941 4.875 1 96.44 197 LYS B C 1
ATOM 3430 O O . LYS B 1 197 ? -20.812 7.688 6.051 1 96.44 197 LYS B O 1
ATOM 3435 N N . LEU B 1 198 ? -21.297 9.188 4.387 1 96.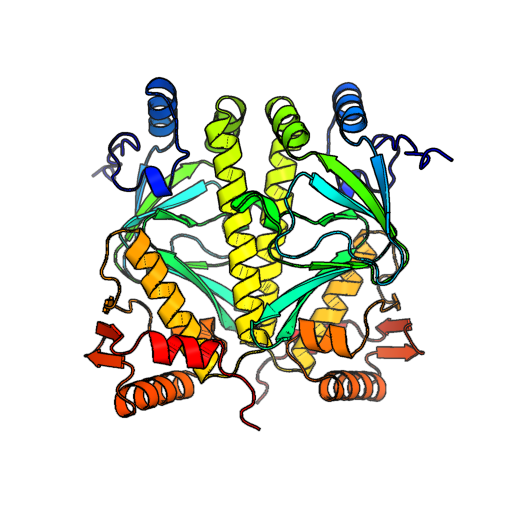44 198 LEU B N 1
ATOM 3436 C CA . LEU B 1 198 ? -21.141 10.352 5.25 1 96.44 198 LEU B CA 1
ATOM 3437 C C . LEU B 1 198 ? -22.094 10.273 6.445 1 96.44 198 LEU B C 1
ATOM 3439 O O . LEU B 1 198 ? -21.703 10.602 7.57 1 96.44 198 LEU B O 1
ATOM 3443 N N . GLU B 1 199 ? -23.25 9.805 6.234 1 97.69 199 GLU B N 1
ATOM 3444 C CA . GLU B 1 199 ? -24.25 9.68 7.297 1 97.69 199 GLU B CA 1
ATOM 3445 C C . GLU B 1 199 ? -23.781 8.727 8.391 1 97.69 199 GLU B C 1
ATOM 3447 O O . GLU B 1 199 ? -23.984 8.992 9.578 1 97.69 199 GLU B O 1
ATOM 3452 N N . THR B 1 200 ? -23.234 7.633 7.961 1 97.62 200 THR B N 1
ATOM 3453 C CA . THR B 1 200 ? -22.75 6.645 8.914 1 97.62 200 THR B CA 1
ATOM 3454 C C . THR B 1 200 ? -21.625 7.23 9.766 1 97.62 200 THR B C 1
ATOM 3456 O O . THR B 1 200 ? -21.578 7.02 10.977 1 97.62 200 THR B O 1
ATOM 3459 N N . VAL B 1 201 ? -20.703 7.957 9.188 1 98.06 201 VAL B N 1
ATOM 3460 C CA . VAL B 1 201 ? -19.609 8.609 9.906 1 98.06 201 VAL B CA 1
ATOM 3461 C C . VAL B 1 201 ? -20.188 9.578 10.938 1 98.06 201 VAL B C 1
ATOM 3463 O O . VAL B 1 201 ? -19.781 9.562 12.102 1 98.06 201 VAL B O 1
ATOM 3466 N N . SER B 1 202 ? -21.125 10.336 10.516 1 97.88 202 SER B N 1
ATOM 3467 C CA . SER B 1 202 ? -21.734 11.336 11.398 1 97.88 202 SER B CA 1
ATOM 3468 C C . SER B 1 202 ? -22.453 10.672 12.578 1 97.88 202 SER B C 1
ATOM 3470 O O . SER B 1 202 ? -22.297 11.102 13.719 1 97.88 202 SER B O 1
ATOM 3472 N N . ARG B 1 203 ? -23.141 9.617 12.219 1 98.12 203 ARG B N 1
ATOM 3473 C CA . ARG B 1 203 ? -23.859 8.891 13.273 1 98.12 203 ARG B CA 1
ATOM 3474 C C . ARG B 1 203 ? -22.875 8.281 14.273 1 98.12 203 ARG B C 1
ATOM 3476 O O . ARG B 1 203 ? -23.156 8.258 15.477 1 98.12 203 ARG B O 1
ATOM 3483 N N . THR B 1 204 ? -21.875 7.727 13.781 1 98.12 204 THR B N 1
ATOM 3484 C CA . THR B 1 204 ? -20.875 7.102 14.641 1 98.12 204 THR B CA 1
ATOM 3485 C C . THR B 1 204 ? -20.203 8.141 15.531 1 98.12 204 THR B C 1
ATOM 3487 O O . THR B 1 204 ? -19.969 7.898 16.719 1 98.12 204 THR B O 1
ATOM 3490 N N . PHE B 1 205 ? -19.891 9.312 14.977 1 97.88 205 PHE B N 1
ATOM 3491 C CA . PHE B 1 205 ? -19.344 10.406 15.773 1 97.88 205 PHE B CA 1
ATOM 3492 C C . PHE B 1 205 ? -20.312 10.789 16.891 1 97.88 205 PHE B C 1
ATOM 3494 O O . PHE B 1 205 ? -19.922 10.953 18.031 1 97.88 205 PHE B O 1
ATOM 3501 N N . SER B 1 206 ? -21.547 10.938 16.531 1 98.06 206 SER B N 1
ATOM 3502 C CA . SER B 1 206 ? -22.562 11.305 17.5 1 98.06 206 SER B CA 1
ATOM 3503 C C . SER B 1 206 ? -22.656 10.266 18.625 1 98.06 206 SER B C 1
ATOM 3505 O O . SER B 1 206 ? -22.797 10.625 19.797 1 98.06 206 SER B O 1
ATOM 3507 N N . LYS B 1 207 ? -22.594 9.039 18.203 1 98.12 207 LYS B N 1
ATOM 3508 C CA . LYS B 1 207 ? -22.609 7.953 19.172 1 98.12 207 LYS B CA 1
ATOM 3509 C C . LYS B 1 207 ? -21.438 8.062 20.141 1 98.12 207 LYS B C 1
ATOM 3511 O O . LYS B 1 207 ? -21.594 7.902 21.344 1 98.12 207 LYS B O 1
ATOM 3516 N N . PHE B 1 208 ? -20.266 8.273 19.609 1 98.06 208 PHE B N 1
ATOM 3517 C CA . PHE B 1 208 ? -19.062 8.422 20.422 1 98.06 208 PHE B CA 1
ATOM 3518 C C . PHE B 1 208 ? -19.219 9.586 21.391 1 98.06 208 PHE B C 1
ATOM 3520 O O . PHE B 1 208 ? -18.766 9.516 22.547 1 98.06 208 PHE B O 1
ATOM 3527 N N . VAL B 1 209 ? -19.828 10.672 20.969 1 98.06 209 VAL B N 1
ATOM 3528 C CA . VAL B 1 209 ? -20.062 11.844 21.812 1 98.06 209 VAL B CA 1
ATOM 3529 C C . VAL B 1 209 ? -21.062 11.5 22.922 1 98.06 209 VAL B C 1
ATOM 3531 O O . VAL B 1 209 ? -20.812 11.805 24.094 1 98.06 209 VAL B O 1
ATOM 3534 N N . GLU B 1 210 ? -22.094 10.906 22.547 1 98.19 210 GLU B N 1
ATOM 3535 C CA . GLU B 1 210 ? -23.125 10.523 23.5 1 98.19 210 GLU B CA 1
ATOM 3536 C C . GLU B 1 210 ? -22.578 9.609 24.578 1 98.19 210 GLU B C 1
ATOM 3538 O O . GLU B 1 210 ? -22.953 9.719 25.75 1 98.19 210 GLU B O 1
ATOM 3543 N N . GLU B 1 211 ? -21.672 8.75 24.172 1 97.62 211 GLU B N 1
ATOM 3544 C CA . GLU B 1 211 ? -21.094 7.785 25.094 1 97.62 211 GLU B CA 1
ATOM 3545 C C . GLU B 1 211 ? -19.938 8.398 25.875 1 97.62 211 GLU B C 1
ATOM 3547 O O . GLU B 1 211 ? -19.312 7.727 26.703 1 97.62 211 GLU B O 1
ATOM 3552 N N . GLY B 1 212 ? -19.625 9.609 25.578 1 97.62 212 GLY B N 1
ATOM 3553 C CA . GLY B 1 212 ? -18.594 10.328 26.312 1 97.62 212 GLY B CA 1
ATOM 3554 C C . GLY B 1 212 ? -17.188 9.922 25.906 1 97.62 212 GLY B C 1
ATOM 3555 O O . GLY B 1 212 ? -16.234 10.125 26.656 1 97.62 212 GLY B O 1
ATOM 3556 N N . ILE B 1 213 ? -17.031 9.344 24.781 1 97.75 213 ILE B N 1
ATOM 3557 C CA . ILE B 1 213 ? -15.75 8.852 24.312 1 97.75 213 ILE B CA 1
ATOM 3558 C C . ILE B 1 213 ? -14.961 9.984 23.656 1 97.75 213 ILE B C 1
ATOM 3560 O O . ILE B 1 213 ? -13.742 10.078 23.828 1 97.75 213 ILE B O 1
ATOM 3564 N N . VAL B 1 214 ? -15.742 10.828 22.922 1 98.12 214 VAL B N 1
ATOM 3565 C CA . VAL B 1 214 ? -15.117 11.977 22.266 1 98.12 214 VAL B CA 1
ATOM 3566 C C . VAL B 1 214 ? -15.984 13.219 22.453 1 98.12 214 VAL B C 1
ATOM 3568 O O . VAL B 1 214 ? -17.172 13.109 22.766 1 98.12 214 VAL B O 1
ATOM 3571 N N . GLU B 1 215 ? -15.352 14.328 22.406 1 98.31 215 GLU B N 1
ATOM 3572 C CA . GLU B 1 215 ? -16.016 15.625 22.281 1 98.31 215 GLU B CA 1
ATOM 3573 C C . GLU B 1 215 ? -15.711 16.281 20.953 1 98.31 215 GLU B C 1
ATOM 3575 O O . GLU B 1 215 ? -14.57 16.281 20.484 1 98.31 215 GLU B O 1
ATOM 3580 N N . VAL B 1 216 ? -16.75 16.766 20.375 1 97.38 216 VAL B N 1
ATOM 3581 C CA . VAL B 1 216 ? -16.578 17.391 19.078 1 97.38 216 VAL B CA 1
ATOM 3582 C C . VAL B 1 216 ? -17.156 18.797 19.078 1 97.38 216 VAL B C 1
ATOM 3584 O O . VAL B 1 216 ? -18.312 19 19.453 1 97.38 216 VAL B O 1
ATOM 3587 N N . LYS B 1 217 ? -16.359 19.734 18.781 1 96.19 217 LYS B N 1
ATOM 3588 C CA . LYS B 1 217 ? -16.75 21.109 18.516 1 96.19 217 LYS B CA 1
ATOM 3589 C C . LYS B 1 217 ? -16.328 21.547 17.109 1 96.19 217 LYS B C 1
ATOM 3591 O O . LYS B 1 217 ? -15.195 22 16.922 1 96.19 217 LYS B O 1
ATOM 3596 N N . GLN B 1 218 ? -17.234 21.562 16.172 1 93.31 218 GLN B N 1
ATOM 3597 C CA . GLN B 1 218 ? -16.938 21.812 14.758 1 93.31 218 GLN B CA 1
ATOM 3598 C C . GLN B 1 218 ? -15.852 20.859 14.25 1 93.31 218 GLN B C 1
ATOM 3600 O O . GLN B 1 218 ? -16.047 19.641 14.211 1 93.31 218 GLN B O 1
ATOM 3605 N N . ARG B 1 219 ? -14.672 21.375 14.062 1 95.06 219 ARG B N 1
ATOM 3606 C CA . ARG B 1 219 ? -13.617 20.531 13.508 1 95.06 219 ARG B CA 1
ATOM 3607 C C . ARG B 1 219 ? -12.664 20.062 14.609 1 95.06 219 ARG B C 1
ATOM 3609 O O . ARG B 1 219 ? -11.781 19.234 14.359 1 95.06 219 ARG B O 1
ATOM 3616 N N . HIS B 1 220 ? -12.852 20.594 15.781 1 97 220 HIS B N 1
ATOM 3617 C CA . HIS B 1 220 ? -12.008 20.203 16.922 1 97 220 HIS B CA 1
ATOM 3618 C C . HIS B 1 220 ? -12.531 18.938 17.594 1 97 220 HIS B C 1
ATOM 3620 O O . HIS B 1 220 ? -13.703 18.875 17.953 1 97 220 HIS B O 1
ATOM 3626 N N . VAL B 1 221 ? -11.656 17.938 17.734 1 98 221 VAL B N 1
ATOM 3627 C CA . VAL B 1 221 ? -12.016 16.672 18.359 1 98 221 VAL B CA 1
ATOM 3628 C C . VAL B 1 221 ? -11.109 16.406 19.562 1 98 221 VAL B C 1
ATOM 3630 O O . VAL B 1 221 ? -9.891 16.516 19.453 1 98 221 VAL B O 1
ATOM 3633 N N . ARG B 1 222 ? -11.688 16.156 20.641 1 98.19 222 ARG B N 1
ATOM 3634 C CA . ARG B 1 222 ? -10.969 15.734 21.844 1 98.19 222 ARG B CA 1
ATOM 3635 C C . ARG B 1 222 ? -11.312 14.297 22.219 1 98.19 222 ARG B C 1
ATOM 3637 O O . ARG B 1 222 ? -12.492 13.961 22.391 1 98.19 222 ARG B O 1
ATOM 3644 N N . ILE B 1 223 ? -10.336 13.469 22.328 1 97.69 223 ILE B N 1
ATOM 3645 C CA . ILE B 1 223 ? -10.531 12.102 22.781 1 97.69 223 ILE B CA 1
ATOM 3646 C C . ILE B 1 223 ? -10.555 12.07 24.312 1 97.69 223 ILE B C 1
ATOM 3648 O O . ILE B 1 223 ? -9.523 12.266 24.953 1 97.69 223 ILE B O 1
ATOM 3652 N N . VAL B 1 224 ? -11.641 11.797 24.875 1 97.69 224 VAL B N 1
ATOM 3653 C CA . VAL B 1 224 ? -11.859 11.836 26.312 1 97.69 224 VAL B CA 1
ATOM 3654 C C . VAL B 1 224 ? -11.469 10.492 26.922 1 97.69 224 VAL B C 1
ATOM 3656 O O . VAL B 1 224 ? -10.852 10.445 28 1 97.69 224 VAL B O 1
ATOM 3659 N N . GLU B 1 225 ? -11.781 9.398 26.281 1 95.94 225 GLU B N 1
ATOM 3660 C CA . GLU B 1 225 ? -11.492 8.055 26.766 1 95.94 225 GLU B CA 1
ATOM 3661 C C . GLU B 1 225 ? -10.719 7.25 25.734 1 95.94 225 GLU B C 1
ATOM 3663 O O . GLU B 1 225 ? -11.273 6.355 25.094 1 95.94 225 GLU B O 1
ATOM 3668 N N . PRO B 1 226 ? -9.477 7.449 25.703 1 94.19 226 PRO B N 1
ATOM 3669 C CA . PRO B 1 226 ? -8.672 6.738 24.719 1 94.19 226 PRO B CA 1
ATOM 3670 C C . PRO B 1 226 ? -8.773 5.219 24.844 1 94.19 226 PRO B C 1
ATOM 3672 O O . PRO B 1 226 ? -8.766 4.504 23.844 1 94.19 226 PRO B O 1
ATOM 3675 N N . ASP B 1 227 ? -8.914 4.77 26.031 1 94.44 227 ASP B N 1
ATOM 3676 C CA . ASP B 1 227 ? -9 3.33 26.25 1 94.44 227 ASP B CA 1
ATOM 3677 C C . ASP B 1 227 ? -10.297 2.762 25.703 1 94.44 227 ASP B C 1
ATOM 3679 O O . ASP B 1 227 ? -10.328 1.634 25.203 1 94.44 227 ASP B O 1
ATOM 3683 N N . ALA B 1 228 ? -11.32 3.508 25.859 1 95.12 228 ALA B N 1
ATOM 3684 C CA . ALA B 1 228 ? -12.594 3.078 25.281 1 95.12 228 ALA B CA 1
ATOM 3685 C C . ALA B 1 228 ? -12.492 2.947 23.766 1 95.12 228 ALA B C 1
ATOM 3687 O O . ALA B 1 228 ? -13.023 1.996 23.188 1 95.12 228 ALA B O 1
ATOM 3688 N N . LEU B 1 229 ? -11.828 3.869 23.109 1 94.38 229 LEU B N 1
ATOM 3689 C CA . LEU B 1 229 ? -11.633 3.818 21.672 1 94.38 229 LEU B CA 1
ATOM 3690 C C . LEU B 1 229 ? -10.812 2.596 21.281 1 94.38 229 LEU B C 1
ATOM 3692 O O . LEU B 1 229 ? -11.125 1.925 20.281 1 94.38 229 LEU B O 1
ATOM 3696 N N . LYS B 1 230 ? -9.805 2.316 22.031 1 93.69 230 LYS B N 1
ATOM 3697 C CA . LYS B 1 230 ? -8.961 1.154 21.766 1 93.69 230 LYS B CA 1
ATOM 3698 C C . LYS B 1 230 ? -9.75 -0.142 21.891 1 93.69 230 LYS B C 1
ATOM 3700 O O . LYS B 1 230 ? -9.547 -1.08 21.125 1 93.69 230 LYS B O 1
ATOM 3705 N N . ARG B 1 231 ? -10.625 -0.194 22.844 1 93.31 231 ARG B N 1
ATOM 3706 C CA . ARG B 1 231 ? -11.461 -1.374 23.047 1 93.31 231 ARG B CA 1
ATOM 3707 C C . ARG B 1 231 ? -12.391 -1.592 21.859 1 93.31 231 ARG B C 1
ATOM 3709 O O . ARG B 1 231 ? -12.664 -2.732 21.469 1 93.31 231 ARG B O 1
ATOM 3716 N N . ILE B 1 232 ? -12.852 -0.495 21.359 1 93.25 232 ILE B N 1
ATOM 3717 C CA . ILE B 1 232 ? -13.734 -0.585 20.203 1 93.25 232 ILE B CA 1
ATOM 3718 C C . ILE B 1 232 ? -12.977 -1.188 19.031 1 93.25 232 ILE B C 1
ATOM 3720 O O . ILE B 1 232 ? -13.516 -2.031 18.297 1 93.25 232 ILE B O 1
ATOM 3724 N N . VAL B 1 233 ? -11.758 -0.788 18.812 1 90 233 VAL B N 1
ATOM 3725 C CA . VAL B 1 233 ? -10.953 -1.263 17.688 1 90 233 VAL B CA 1
ATOM 3726 C C . VAL B 1 233 ? -10.602 -2.734 17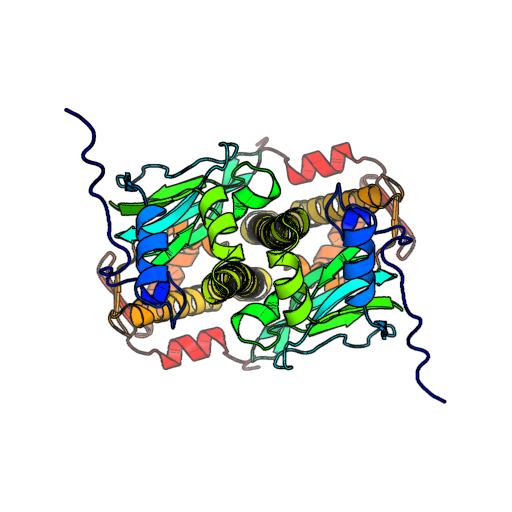.891 1 90 233 VAL B C 1
ATOM 3728 O O . VAL B 1 233 ? -10.617 -3.52 16.938 1 90 233 VAL B O 1
ATOM 3731 N N . ASN B 1 234 ? -10.18 -3.098 19.188 1 77.88 234 ASN B N 1
ATOM 3732 C CA . ASN B 1 234 ? -9.742 -4.457 19.484 1 77.88 234 ASN B CA 1
ATOM 3733 C C . ASN B 1 234 ? -10.914 -5.348 19.891 1 77.88 234 ASN B C 1
ATOM 3735 O O . ASN B 1 234 ? -10.711 -6.492 20.297 1 77.88 234 ASN B O 1
ATOM 3739 N N . SER B 1 235 ? -12.203 -4.742 20.453 1 60.47 235 SER B N 1
ATOM 3740 C CA . SER B 1 235 ? -13.297 -5.395 21.172 1 60.47 235 SER B CA 1
ATOM 3741 C C . SER B 1 235 ? -13.711 -6.691 20.469 1 60.47 235 SER B C 1
ATOM 3743 O O . SER B 1 235 ? -13.797 -6.742 19.25 1 60.47 235 SER B O 1
ATOM 3745 N N . GLN B 1 236 ? -13.461 -7.914 21.109 1 45 236 GLN B N 1
ATOM 3746 C CA . GLN B 1 236 ? -13.852 -9.312 21.266 1 45 236 GLN B CA 1
ATOM 3747 C C . GLN B 1 236 ? -15.359 -9.484 21.125 1 45 236 GLN B C 1
ATOM 3749 O O . GLN B 1 236 ? -16.125 -8.609 21.531 1 45 236 GLN B O 1
ATOM 3754 N N . ALA B 1 237 ? -15.906 -10.438 20.359 1 35.94 237 ALA B N 1
ATOM 3755 C CA . ALA B 1 237 ? -17.219 -11.062 20.406 1 35.94 237 ALA B CA 1
ATOM 3756 C C . ALA B 1 237 ? -17.719 -11.203 21.844 1 35.94 237 ALA B C 1
ATOM 3758 O O . ALA B 1 237 ? -17.125 -11.938 22.641 1 35.94 237 ALA B O 1
ATOM 3759 N N . CYS B 1 238 ? -18.125 -10.258 22.578 1 28.91 238 CYS B N 1
ATOM 3760 C CA . CYS B 1 238 ? -18.969 -10.633 23.703 1 28.91 238 CYS B CA 1
ATOM 3761 C C . CYS B 1 238 ? -20.078 -11.594 23.266 1 28.91 238 CYS B C 1
ATOM 3763 O O . CYS B 1 238 ? -21.031 -11.188 22.625 1 28.91 238 CYS B O 1
ATOM 3765 N N . ASN B 1 239 ? -19.906 -12.562 22.328 1 23.89 239 ASN B N 1
ATOM 3766 C CA . ASN B 1 239 ? -20.922 -13.5 22.766 1 23.89 239 ASN B CA 1
ATOM 3767 C C . ASN B 1 239 ? -20.656 -14.008 24.172 1 23.89 239 ASN B C 1
ATOM 3769 O O . ASN B 1 239 ? -19.531 -14.375 24.5 1 23.89 239 ASN B O 1
#

InterPro domains:
  IPR000595 Cyclic nucleotide-binding domain [PF00027] (39-123)
  IPR000595 Cyclic nucleotide-binding domain [PS50042] (20-97)
  IPR000595 Cyclic nucleotide-binding domain [SM00100] (20-138)
  IPR000595 Cyclic nucleotide-binding domain [cd00038] (23-134)
  IPR012318 Crp-type HTH domain [PF13545] (158-232)
  IPR012318 Crp-type HTH domain [PR00034] (183-199)
  IPR012318 Crp-type HTH domain [PR00034] (199-214)
  IPR012318 Crp-type HTH domain [PS51063] (154-227)
  IPR012318 Crp-type HTH domain [SM00419] (177-225)
  IPR014710 RmlC-like jelly roll fold [G3DSA:2.60.120.10] (9-153)
  IPR018490 Cyclic nucleotide-binding domain superfamily [SSF51206] (13-152)
  IPR036388 Winged helix-like DNA-binding domain superfamily [G3DSA:1.10.10.10] (155-237)
  IPR036390 Winged helix DNA-binding domain superfamily [SSF46785] (156-233)
  IPR050397 Global Transcriptional Regulators in Environmental Response [PTHR24567] (19-234)

Organism: Paracidovorax avenae (strain ATCC 19860 / DSM 7227 / CCUG 15838 / JCM 20985 / LMG 2117 / NCPPB 1011) (NCBI:txid643561)

Solvent-accessible surface area (backbone atoms only — not comparable to full-atom values): 24507 Å² total; per-residue (Å²): 134,75,82,77,54,54,73,52,54,51,78,75,37,92,42,32,78,60,68,38,48,78,84,64,49,71,68,57,36,50,54,48,24,65,51,34,52,34,51,45,78,38,49,55,73,32,64,81,47,42,55,67,35,76,45,63,49,36,31,38,28,65,38,43,39,33,37,30,35,40,67,48,87,66,66,51,69,24,38,72,46,79,45,40,54,36,38,75,45,53,60,49,8,58,48,76,46,24,23,72,33,30,31,31,23,56,29,64,26,33,28,38,38,31,46,40,70,58,52,55,54,47,23,46,75,32,64,53,47,37,52,38,54,51,25,54,55,15,44,53,44,44,51,48,49,53,48,48,38,37,48,35,73,48,51,72,63,26,39,53,34,45,49,52,55,50,51,32,49,58,41,29,76,73,72,47,48,78,42,44,47,70,58,68,65,51,58,54,52,51,9,30,54,58,40,43,53,42,66,56,46,51,50,47,51,50,49,34,38,74,70,54,35,31,46,76,58,92,50,38,38,34,52,69,32,63,66,60,40,50,41,53,52,47,61,63,81,77,119,134,75,84,76,54,54,72,51,52,52,77,74,38,92,43,32,78,59,68,40,48,77,86,66,50,73,67,56,36,49,54,50,23,65,51,33,52,34,52,47,78,38,49,55,72,32,64,80,47,40,55,68,36,76,45,62,48,34,33,38,27,66,38,43,36,33,36,30,35,40,66,48,87,65,65,51,68,25,39,72,44,77,45,39,55,36,37,77,45,54,61,48,9,60,48,74,46,23,23,73,35,30,32,32,23,56,29,64,26,32,27,38,39,31,45,42,70,57,52,54,54,48,22,47,74,32,63,54,47,37,54,36,52,51,25,54,54,14,41,53,44,45,52,48,49,54,48,47,40,37,49,35,72,48,51,73,62,24,39,54,34,46,49,52,54,50,51,32,50,60,41,29,78,72,72,47,48,79,43,43,46,70,58,68,66,51,59,54,52,50,10,29,53,59,42,42,53,42,66,57,46,52,50,46,51,50,49,36,38,74,71,54,34,33,45,73,59,91,49,39,37,34,52,70,31,63,64,60,41,49,39,52,51,46,60,61,79,81,117

Radius of gyration: 23.05 Å; Cα contacts (8 Å, |Δi|>4): 926; chains: 2; bounding box: 60×74×49 Å

Foldseek 3Di:
DPPCFPQDQLVPALLVVLQFFPDDDPVLSVLQSVQLRGKDKAAAFGWPDAAFAFAFWKKAWQAAKKWKWAADPVGDIFTADIDGHSAIDRPCCVPPRGHHIIIGTLHITMIRTGGVVSLVVSCVVPVRSVVVVVVNVVVSVVVSVVLCCQQPPADLLLNLLVVVQVVLVVVVVSPDDNFKDFASDALCNSCRSRVHHSVSSVVSVVVCVVVVQWDDDPRMIGGRNNPVSVCNNVPDPPD/DPPCFPQDQLVPALLVVLQFFPDDDPVLSVLQSVQLRGKDKAAAFGWPDAAFAFAFWKKAWQAAKKWKWAADPVGDIFTADIDGHSAIDRPCCVPPRGHHIIIGTLHITMIRTGGVVSLVVSCVVPVRSVVVVVVNVVVSVVVSVVLCCQQPPADLLLNLLVVVQVVLVVVVVSPDDNFKDFASDALCNSCRSRVHHSVSSVVSVVVCVVVVQWDDDPRMIGGRNNPVSVCNNVPDPPD

Sequence (478 aa):
MNPHTIKVACSNCNLRELCMPLGLNEQQLQRIDDIVATRRKVKRGGTLFRNGEAFTSLFAIRTGFFKTCVATEDGRDQVTGFQMAGEIIGLDGIVSDHHTCDAVALEDAEVCVMPFERIEELSREVTALQHHVHKIMSREIVREHGVMLLLGSMRAEERLAAFLLNLVQRLHARGFSQSELVLRMTREEIGSYLGLKLETVSRTFSKFVEEGIVEVKQRHVRIVEPDALKRIVNSQACNMNPHTIKVACSNCNLRELCMPLGLNEQQLQRIDDIVATRRKVKRGGTLFRNGEAFTSLFAIRTGFFKTCVATEDGRDQVTGFQMAGEIIGLDGIVSDHHTCDAVALEDAEVCVMPFERIEELSREVTALQHHVHKIMSREIVREHGVMLLLGSMRAEERLAAFLLNLVQRLHARGFSQSELVLRMTREEIGSYLGLKLETVSRTFSKFVEEGIVEVKQRHVRIVEPDALKRIVNSQACN